Protein AF-0000000080329532 (afdb_homodimer)

InterPro domains:
  IPR000515 ABC transporter type 1, transmembrane domain MetI-like [PF00528] (45-208)
  IPR000515 ABC transporter type 1, transmembrane domain MetI-like [PS50928] (27-206)
  IPR000515 ABC transporter type 1, transmembrane domain MetI-like [cd06261] (45-182)
  IPR035906 MetI-like superfamily [G3DSA:1.10.3720.10] (23-214)
  IPR035906 MetI-like superfamily [SSF161098] (23-205)
  IPR051204 ABC transporter permease/solute-binding domain-containing protein [PTHR30177] (23-218)

Foldseek 3Di:
DDLVVLQCVLVVDPVQCDDCNHPVNQAVQLVVLLVVLLVVLCVQQQVLLLVCLLVVPCLVVLLVQLVVLLPDDLLVQLVVLCVVPNDDSVSLSVSLSSNLNSLLNNQSSVLQNVDDCVVLVVCVVVVDDSVCSSVPPRCLLSVLSSLVSSLVSSLVSLVSSLSNVVRVDGHLVVLQVVCVVVVSVSSNSNSVVSSVVVSVVSVVVSVVVSPVSNPPVSVVVD/DDLVVLQCVLVVDPVQCDDCNHPVNQAVQLVVLLVVLLVLLCVQQQVLLLVCLLVVPCLVVLLVQLVVLLPDDLLVQLVVLCVVPNDDSVSLSVSLSSNLNSLLNNQSSVLQNVDDCVVLVVCVVVVDDSVCSSVPPRCLLSVLSSLVSSLVSSLSSLVSSLSNVVRVDGHLVVLQVVCVVVVSVSSNSNSVVSSVVVSVVSVVVSVVVSVVSNPPVSVVVD

Radius of gyration: 23.04 Å; Cα contacts (8 Å, |Δi|>4): 680; chains: 2; bounding box: 46×67×58 Å

Organism: NCBI:txid40318

Secondary structure (DSSP, 8-state):
--HHHHHHHHHH-GGGGSSTTSHHHHHHHHHHHHHHHHHHH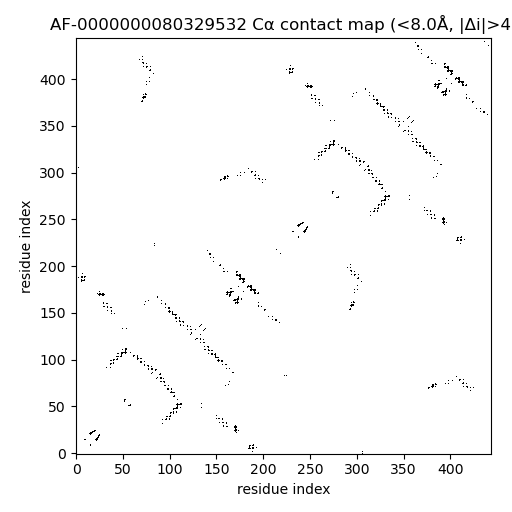HHHHHHHHHHHHHH--SHHHHHHHHHHHHHS-HHHHHHHHHHHH-SSHHHHHHHHHHHHHHHHHHHHHHHHHTS-HHHHHHHHHTT--HHHHIIIIIHHHHHHHHHHHHHHHHHHHHHHHGGGGGGT--STHHHHHHHHHHT-HHHHHHHHHHHHHHHHHHHHHHHHHHHHHS-HHHHHH-/--HHHHHHHHHH-GGGGSSTTSHHHHHHHHHHHHHHHHHHHHHHHHHHHHHHHHH--SHHHHHHHHHHHHHS-HHHHHHHHHHHH-SSHHHHHHHHHHHHHHHHHHHHHHHHHTS-HHHHHHHHHTT--HHHHIIIIIHHHHHHHHHHHHHHHHHHHHHHHGGGGGGT--STHHHHHHHHHHT-HHHHHHHHHHHHHHHHHHHHHHHHHHHHHS-HHHHHH-

Sequence (444 aa):
MNVFHFGSLFFGDHAHWHGYDGIPTRLTEHILYSLMALAIAAAIGLPVGLVTGHTGRGGNALALIATAARALPSFGLLVLMFVLLGLGLTPVMIPLVVLAVPPILVTTYEAVRSVDPSPVDAARGMGMTEPRILLQVEVPVALPLILGGLRSAAIQIVSTATIAAYVSFGGLGRYIVDGLYQHDYSKVVGGATLVALLALVTLAVFWALTRLAVSAGVRRSAMNVFHFGSLFFGDHAHWHGYDGIPTRLTEHILYSLMALAIAAAIGLPVGLVTGHTGRGGNALALIATAARALPSFGLLVLMFVLLGLGLTPVMIPLVVLAVPPILVTTYEAVRSVDPSPVDAARGMGMTEPRILLQVEVPVALPLILGGLRSAAIQIVSTATIAAYVSFGGLGRYIVDGLYQHDYSKVVGGATLVALLALVTLAVFWALTRLAVSAGVRRSA

Structure (mmCIF, N/CA/C/O backbone):
data_AF-0000000080329532-model_v1
#
loop_
_entity.id
_entity.type
_entity.pdbx_description
1 polymer 'ABC transporter permease'
#
loop_
_atom_site.group_PDB
_atom_site.id
_atom_site.type_symbol
_atom_site.label_atom_id
_atom_site.label_alt_id
_atom_site.label_comp_id
_atom_site.label_asym_id
_atom_site.label_entity_id
_atom_site.label_seq_id
_atom_site.pdbx_PDB_ins_code
_atom_site.Cartn_x
_atom_site.Cartn_y
_atom_site.Cartn_z
_atom_site.occupancy
_atom_site.B_iso_or_equiv
_atom_site.auth_seq_id
_atom_site.auth_comp_id
_atom_site.auth_asym_id
_atom_site.auth_atom_id
_atom_site.pdbx_PDB_model_num
ATOM 1 N N . MET A 1 1 ? 4.039 -8.055 -29.609 1 61.09 1 MET A N 1
ATOM 2 C CA . MET A 1 1 ? 2.615 -8.258 -29.359 1 61.09 1 MET A CA 1
ATOM 3 C C . MET A 1 1 ? 2.029 -7.102 -28.547 1 61.09 1 MET A C 1
ATOM 5 O O . MET A 1 1 ? 2.699 -6.551 -27.688 1 61.09 1 MET A O 1
ATOM 9 N N . ASN A 1 2 ? 0.912 -6.477 -29.047 1 84.12 2 ASN A N 1
ATOM 10 C CA . ASN A 1 2 ? 0.346 -5.188 -28.656 1 84.12 2 ASN A CA 1
ATOM 11 C C . ASN A 1 2 ? -0.702 -5.348 -27.562 1 84.12 2 ASN A C 1
ATOM 13 O O . ASN A 1 2 ? -1.586 -6.199 -27.656 1 84.12 2 ASN A O 1
ATOM 17 N N . VAL A 1 3 ? -0.527 -4.773 -26.469 1 86.44 3 VAL A N 1
ATOM 18 C CA . VAL A 1 3 ? -1.412 -4.789 -25.312 1 86.44 3 VAL A CA 1
ATOM 19 C C . VAL A 1 3 ? -2.832 -4.43 -25.734 1 86.44 3 VAL A C 1
ATOM 21 O O . VAL A 1 3 ? -3.803 -5.004 -25.25 1 86.44 3 VAL A O 1
ATOM 24 N N . PHE A 1 4 ? -3.02 -3.684 -26.719 1 89.12 4 PHE A N 1
ATOM 25 C CA . PHE A 1 4 ? -4.324 -3.256 -27.219 1 89.12 4 PHE A CA 1
ATOM 26 C C . PHE A 1 4 ? -5.02 -4.387 -27.969 1 89.12 4 PHE A C 1
ATOM 28 O O . PHE A 1 4 ? -6.238 -4.543 -27.875 1 89.12 4 PHE A O 1
ATOM 35 N N . HIS A 1 5 ? -4.227 -5.055 -28.641 1 90.81 5 HIS A N 1
ATOM 36 C CA . HIS A 1 5 ? -4.777 -6.203 -29.344 1 90.81 5 HIS A CA 1
ATOM 37 C C . HIS A 1 5 ? -5.297 -7.258 -28.375 1 90.81 5 HIS A C 1
ATOM 39 O O . HIS A 1 5 ? -6.406 -7.766 -28.547 1 90.81 5 HIS A O 1
ATOM 45 N N . PHE A 1 6 ? -4.527 -7.48 -27.359 1 91 6 PHE A N 1
ATOM 46 C CA . PHE A 1 6 ? -4.934 -8.461 -26.359 1 91 6 PHE A CA 1
ATOM 47 C C . PHE A 1 6 ? -6.203 -8.016 -25.656 1 91 6 PHE A C 1
ATOM 49 O O . PHE A 1 6 ? -7.102 -8.82 -25.406 1 91 6 PHE A O 1
ATOM 56 N N . GLY A 1 7 ? -6.305 -6.789 -25.312 1 92.88 7 GLY A N 1
ATOM 57 C CA . GLY A 1 7 ? -7.496 -6.25 -24.672 1 92.88 7 GLY A CA 1
ATOM 58 C C . GLY A 1 7 ? -8.734 -6.363 -25.531 1 92.88 7 GLY A C 1
ATOM 59 O O . GLY A 1 7 ? -9.805 -6.758 -25.047 1 92.88 7 GLY A O 1
ATOM 60 N N . SER A 1 8 ? -8.547 -6.09 -26.781 1 93 8 SER A N 1
ATOM 61 C CA . SER A 1 8 ? -9.672 -6.16 -27.703 1 93 8 SER A CA 1
ATOM 62 C C . SER A 1 8 ? -10.18 -7.59 -27.844 1 93 8 SER A C 1
ATOM 64 O O . SER A 1 8 ? -11.391 -7.82 -27.938 1 93 8 SER A O 1
ATOM 66 N N . LEU A 1 9 ? -9.289 -8.484 -27.875 1 93.56 9 LEU A N 1
ATOM 67 C CA . LEU A 1 9 ? -9.656 -9.891 -27.969 1 93.56 9 LEU A CA 1
ATOM 68 C C . LEU A 1 9 ? -10.438 -10.328 -26.719 1 93.56 9 LEU A C 1
ATOM 70 O O . LEU A 1 9 ? -11.438 -11.039 -26.828 1 93.56 9 LEU A O 1
ATOM 74 N N . PHE A 1 10 ? -10 -9.938 -25.609 1 96.06 10 PHE A N 1
ATOM 75 C CA . PHE A 1 10 ? -10.625 -10.312 -24.359 1 96.06 10 PHE A CA 1
ATOM 76 C C . PHE A 1 10 ? -12.031 -9.742 -24.25 1 96.06 10 PHE A C 1
ATOM 78 O O . PHE A 1 10 ? -12.984 -10.469 -23.984 1 96.06 10 PHE A O 1
ATOM 85 N N . PHE A 1 11 ? -12.172 -8.469 -24.5 1 96.25 11 PHE A N 1
ATOM 86 C CA . PHE A 1 11 ? -13.453 -7.789 -24.312 1 96.25 11 PHE A CA 1
ATOM 87 C C . PHE A 1 11 ? -14.391 -8.062 -25.484 1 96.25 11 PHE A C 1
ATOM 89 O O . PHE A 1 11 ? -15.602 -7.898 -25.359 1 96.25 11 PHE A O 1
ATOM 96 N N . GLY A 1 12 ? -13.812 -8.469 -26.547 1 95.31 12 GLY A N 1
ATOM 97 C CA . GLY A 1 12 ? -14.609 -8.789 -27.719 1 95.31 12 GLY A CA 1
ATOM 98 C C . GLY A 1 12 ? -15.203 -10.188 -27.672 1 95.31 12 GLY A C 1
ATOM 99 O O . GLY A 1 12 ? -16.109 -10.508 -28.438 1 95.31 12 GLY A O 1
ATOM 100 N N . ASP A 1 13 ? -14.672 -10.984 -26.906 1 93.88 13 ASP A N 1
ATOM 101 C CA . ASP A 1 13 ? -15.172 -12.344 -26.766 1 93.88 13 ASP A CA 1
ATOM 102 C C . ASP A 1 13 ? -16.453 -12.375 -25.938 1 93.88 13 ASP A C 1
ATOM 104 O O . ASP A 1 13 ? -16.438 -12.164 -24.734 1 93.88 13 ASP A O 1
ATOM 108 N N . HIS A 1 14 ? -17.531 -12.695 -26.547 1 92.12 14 HIS A N 1
ATOM 109 C CA . HIS A 1 14 ? -18.859 -12.711 -25.938 1 92.12 14 HIS A CA 1
ATOM 110 C C . HIS A 1 14 ? -18.906 -13.695 -24.766 1 92.12 14 HIS A C 1
ATOM 112 O O . HIS A 1 14 ? -19.672 -13.492 -23.812 1 92.12 14 HIS A O 1
ATOM 118 N N . ALA A 1 15 ? -18.078 -14.641 -24.797 1 91.25 15 ALA A N 1
ATOM 119 C CA . ALA A 1 15 ? -18.062 -15.664 -23.766 1 91.25 15 ALA A CA 1
ATOM 120 C C . ALA A 1 15 ? -17.641 -15.078 -22.422 1 91.25 15 ALA A C 1
ATOM 122 O O . ALA A 1 15 ? -18.016 -15.594 -21.359 1 91.25 15 ALA A O 1
ATOM 123 N N . HIS A 1 16 ? -16.922 -14.016 -22.422 1 94.38 16 HIS A N 1
ATOM 124 C CA . HIS A 1 16 ? -16.406 -13.414 -21.188 1 94.38 16 HIS A CA 1
ATOM 125 C C . HIS A 1 16 ? -17.469 -12.578 -20.5 1 94.38 16 HIS A C 1
ATOM 127 O O . HIS A 1 16 ? -17.281 -12.141 -19.359 1 94.38 16 HIS A O 1
ATOM 133 N N . TRP A 1 17 ? -18.547 -12.492 -21.125 1 95.81 17 TRP A N 1
ATOM 134 C CA . TRP A 1 17 ? -19.547 -11.586 -20.547 1 95.81 17 TRP A CA 1
ATOM 135 C C . TRP A 1 17 ? -20.672 -12.359 -19.875 1 95.81 17 TRP A C 1
ATOM 137 O O . TRP A 1 17 ? -21.594 -11.766 -19.312 1 95.81 17 TRP A O 1
ATOM 147 N N . HIS A 1 18 ? -20.547 -13.633 -19.891 1 93.31 18 HIS A N 1
ATOM 148 C CA . HIS A 1 18 ? -21.578 -14.469 -19.312 1 93.31 18 HIS A CA 1
ATOM 149 C C . HIS A 1 18 ? -20.984 -15.625 -18.531 1 93.31 18 HIS A C 1
ATOM 151 O O . HIS A 1 18 ? -19.797 -15.922 -18.656 1 93.31 18 HIS A O 1
ATOM 157 N N . GLY A 1 19 ? -21.859 -16.203 -17.656 1 91.62 19 GLY A N 1
ATOM 158 C CA . GLY A 1 19 ? -21.469 -17.438 -17 1 91.62 19 GLY A CA 1
ATOM 159 C C . GLY A 1 19 ? -20.797 -17.234 -15.664 1 91.62 19 GLY A C 1
ATOM 160 O O . GLY A 1 19 ? -20.688 -16.109 -15.188 1 91.62 19 GLY A O 1
ATOM 161 N N . TYR A 1 20 ? -20.328 -18.344 -15.109 1 91.44 20 TYR A N 1
ATOM 162 C CA . TYR A 1 20 ? -19.781 -18.359 -13.758 1 91.44 20 TYR A CA 1
ATOM 163 C C . TYR A 1 20 ? -18.391 -17.75 -13.727 1 91.44 20 TYR A C 1
ATOM 165 O O . TYR A 1 20 ? -17.938 -17.266 -12.688 1 91.44 20 TYR A O 1
ATOM 173 N N . ASP A 1 21 ? -17.797 -17.641 -14.859 1 92.5 21 ASP A N 1
ATOM 174 C CA . ASP A 1 21 ? -16.453 -17.062 -14.922 1 92.5 21 ASP A CA 1
ATOM 175 C C . ASP A 1 21 ? -16.453 -15.781 -15.75 1 92.5 21 ASP A C 1
ATOM 177 O O . ASP A 1 21 ? -15.391 -15.32 -16.188 1 92.5 21 ASP A O 1
ATOM 181 N N . GLY A 1 22 ? -17.656 -15.289 -15.969 1 96.94 22 GLY A N 1
ATOM 182 C CA . GLY A 1 22 ? -17.781 -14.086 -16.781 1 96.94 22 GLY A CA 1
ATOM 183 C C . GLY A 1 22 ? -17.391 -12.828 -16.031 1 96.94 22 GLY A C 1
ATOM 184 O O . GLY A 1 22 ? -17.297 -12.82 -14.805 1 96.94 22 GLY A O 1
ATOM 185 N N . ILE A 1 23 ? -17.219 -11.75 -16.828 1 98.12 23 ILE A N 1
ATOM 186 C CA . ILE A 1 23 ? -16.75 -10.469 -16.312 1 98.12 23 ILE A CA 1
ATOM 187 C C . ILE A 1 23 ? -17.719 -9.945 -15.258 1 98.12 23 ILE A C 1
ATOM 189 O O . ILE A 1 23 ? -17.312 -9.57 -14.156 1 98.12 23 ILE A O 1
ATOM 193 N N . PRO A 1 24 ? -19.062 -9.992 -15.5 1 97.88 24 PRO A N 1
ATOM 194 C CA . PRO A 1 24 ? -19.953 -9.492 -14.461 1 97.88 24 PRO A CA 1
ATOM 195 C C . PRO A 1 24 ? -19.859 -10.281 -13.156 1 97.88 24 PRO A C 1
ATOM 197 O O . PRO A 1 24 ? -19.906 -9.688 -12.07 1 97.88 24 PRO A O 1
ATOM 200 N N . THR A 1 25 ? -19.719 -11.531 -13.281 1 97.62 25 THR A N 1
ATOM 201 C CA . THR A 1 25 ? -19.625 -12.383 -12.094 1 97.62 25 THR A CA 1
ATOM 202 C C . THR A 1 25 ? -18.344 -12.094 -11.32 1 97.62 25 THR A C 1
ATOM 204 O O . THR A 1 25 ? -18.391 -11.852 -10.109 1 97.62 25 THR A O 1
ATOM 207 N N . ARG A 1 26 ? -17.188 -12.094 -11.992 1 97.94 26 ARG A N 1
ATOM 208 C CA . ARG A 1 26 ? -15.906 -11.852 -11.344 1 97.94 26 ARG A CA 1
ATOM 209 C C . ARG A 1 26 ? -15.836 -10.43 -10.789 1 97.94 26 ARG A C 1
ATOM 211 O O . ARG A 1 26 ? -15.25 -10.203 -9.727 1 97.94 26 ARG A O 1
ATOM 218 N N . LEU A 1 27 ? -16.422 -9.547 -11.531 1 98.19 27 LEU A N 1
ATOM 219 C CA . LEU A 1 27 ? -16.469 -8.164 -11.07 1 98.19 27 LEU A CA 1
ATOM 220 C C . LEU A 1 27 ? -17.281 -8.047 -9.789 1 98.19 27 LEU A C 1
ATOM 222 O O . LEU A 1 27 ? -16.844 -7.391 -8.836 1 98.19 27 LEU A O 1
ATOM 226 N N . THR A 1 28 ? -18.406 -8.68 -9.758 1 97.81 28 THR A N 1
ATOM 227 C CA . THR A 1 28 ? -19.266 -8.641 -8.586 1 97.81 28 THR A CA 1
ATOM 228 C C . THR A 1 28 ? -18.578 -9.273 -7.383 1 97.81 28 THR A C 1
ATOM 230 O O . THR A 1 28 ? -18.625 -8.727 -6.277 1 97.81 28 THR A O 1
ATOM 233 N N . GLU A 1 29 ? -17.938 -10.359 -7.59 1 97.12 29 GLU A N 1
ATOM 234 C CA . GLU A 1 29 ? -17.188 -11.008 -6.52 1 97.12 29 GLU A CA 1
ATOM 235 C C . GLU A 1 29 ? -16.109 -10.07 -5.957 1 97.12 29 GLU A C 1
ATOM 237 O O . GLU A 1 29 ? -16 -9.922 -4.738 1 97.12 29 GLU A O 1
ATOM 242 N N . HIS A 1 30 ? -15.352 -9.5 -6.871 1 98 30 HIS A N 1
ATOM 243 C CA . HIS A 1 30 ? -14.266 -8.609 -6.473 1 98 30 HIS A CA 1
ATOM 244 C C . HIS A 1 30 ? -14.789 -7.418 -5.676 1 98 30 HIS A C 1
ATOM 246 O O . HIS A 1 30 ? -14.219 -7.055 -4.645 1 98 30 HIS A O 1
ATOM 252 N N . ILE A 1 31 ? -15.859 -6.855 -6.09 1 98.19 31 ILE A N 1
ATOM 253 C CA . ILE A 1 31 ? -16.469 -5.707 -5.43 1 98.19 31 ILE A CA 1
ATOM 254 C C . ILE A 1 31 ? -16.969 -6.109 -4.043 1 98.19 31 ILE A C 1
ATOM 256 O O . ILE A 1 31 ? -16.734 -5.398 -3.062 1 98.19 31 ILE A O 1
ATOM 260 N N . LEU A 1 32 ? -17.578 -7.223 -3.951 1 97.19 32 LEU A N 1
ATOM 261 C CA . LEU A 1 32 ? -18.141 -7.668 -2.689 1 97.19 32 LEU A CA 1
ATOM 262 C C . LEU A 1 32 ? -17.062 -7.957 -1.664 1 97.19 32 LEU A C 1
ATOM 264 O O . LEU A 1 32 ? -17.172 -7.574 -0.498 1 97.19 32 LEU A O 1
ATOM 268 N N . TYR A 1 33 ? -15.969 -8.617 -2.078 1 96.44 33 TYR A N 1
ATOM 269 C CA . TYR A 1 33 ? -14.82 -8.852 -1.2 1 96.44 33 TYR A CA 1
ATOM 270 C C . TYR A 1 33 ? -14.242 -7.531 -0.699 1 96.44 33 TYR A C 1
ATOM 272 O O . TYR A 1 33 ? -13.93 -7.395 0.486 1 96.44 33 TYR A O 1
ATOM 280 N N . SER A 1 34 ? -14.133 -6.652 -1.626 1 98.06 34 SER A N 1
ATOM 281 C CA . SER A 1 34 ? -13.508 -5.371 -1.309 1 98.06 34 SER A CA 1
ATOM 282 C C . SER A 1 34 ? -14.367 -4.555 -0.354 1 98.06 34 SER A C 1
ATOM 284 O O . SER A 1 34 ? -13.859 -3.973 0.608 1 98.06 34 SER A O 1
ATOM 286 N N . LEU A 1 35 ? -15.664 -4.57 -0.601 1 98.5 35 LEU A N 1
ATOM 287 C CA . LEU A 1 35 ? -16.578 -3.826 0.258 1 98.5 35 LEU A CA 1
ATOM 288 C C . LEU A 1 35 ? -16.641 -4.445 1.65 1 98.5 35 LEU A C 1
ATOM 290 O O . LEU A 1 35 ? -16.719 -3.727 2.65 1 98.5 35 LEU A O 1
ATOM 294 N N . MET A 1 36 ? -16.641 -5.711 1.693 1 98.5 36 MET A N 1
ATOM 295 C CA . MET A 1 36 ? -16.672 -6.402 2.98 1 98.5 36 MET A CA 1
ATOM 296 C C . MET A 1 36 ? -15.414 -6.086 3.789 1 98.5 36 MET A C 1
ATOM 298 O O . MET A 1 36 ? -15.5 -5.77 4.977 1 98.5 36 MET A O 1
ATOM 302 N N . ALA A 1 37 ? -14.273 -6.227 3.139 1 98.69 37 ALA A N 1
ATOM 303 C CA . ALA A 1 37 ? -13.016 -5.914 3.807 1 98.69 37 ALA A CA 1
ATOM 304 C C . ALA A 1 37 ? -12.992 -4.465 4.285 1 98.69 37 ALA A C 1
ATOM 306 O O . ALA A 1 37 ? -12.547 -4.184 5.402 1 98.69 37 ALA A O 1
ATOM 307 N N . LEU A 1 38 ? -13.453 -3.576 3.447 1 98.81 38 LEU A N 1
ATOM 308 C CA . LEU A 1 38 ? -13.477 -2.164 3.807 1 98.81 38 LEU A CA 1
ATOM 309 C C . LEU A 1 38 ? -14.398 -1.92 4.996 1 98.81 38 LEU A C 1
ATOM 311 O O . LEU A 1 38 ? -14.062 -1.154 5.902 1 98.81 38 LEU A O 1
ATOM 315 N N . ALA A 1 39 ? -15.547 -2.551 4.957 1 98.81 39 ALA A N 1
ATOM 316 C CA . ALA A 1 39 ? -16.516 -2.393 6.039 1 98.81 39 ALA A CA 1
ATOM 317 C C . ALA A 1 39 ? -15.938 -2.875 7.367 1 98.81 39 ALA A C 1
ATOM 319 O O . ALA A 1 39 ? -16.078 -2.209 8.391 1 98.81 39 ALA A O 1
ATOM 320 N N . ILE A 1 40 ? -15.305 -3.969 7.367 1 98.81 40 ILE A N 1
ATOM 321 C CA . ILE A 1 40 ? -14.719 -4.52 8.586 1 98.81 40 ILE A CA 1
ATOM 322 C C . ILE A 1 40 ? -13.578 -3.617 9.055 1 98.81 40 ILE A C 1
ATOM 324 O O . ILE A 1 40 ? -13.484 -3.297 10.242 1 98.81 40 ILE A O 1
ATOM 328 N N . ALA A 1 41 ? -12.703 -3.244 8.102 1 98.75 41 ALA A N 1
ATOM 329 C CA . ALA A 1 41 ? -11.594 -2.357 8.445 1 98.75 41 ALA A CA 1
ATOM 330 C C . ALA A 1 41 ? -12.102 -1.035 9.016 1 98.75 41 ALA A C 1
ATOM 332 O O . ALA A 1 41 ? -11.539 -0.507 9.977 1 98.75 41 ALA A O 1
ATOM 333 N N . ALA A 1 42 ? -13.141 -0.521 8.43 1 98.81 42 ALA A N 1
ATOM 334 C CA . ALA A 1 42 ? -13.742 0.722 8.906 1 98.81 42 ALA A CA 1
ATOM 335 C C . ALA A 1 42 ? -14.344 0.542 10.297 1 98.81 42 ALA A C 1
ATOM 337 O O . ALA A 1 42 ? -14.234 1.425 11.148 1 98.81 42 ALA A O 1
ATOM 338 N N . ALA A 1 43 ? -15.016 -0.55 10.492 1 98.75 43 ALA A N 1
ATOM 339 C CA . ALA A 1 43 ? -15.648 -0.837 11.773 1 98.75 43 ALA A CA 1
ATOM 340 C C . ALA A 1 43 ? -14.609 -0.902 12.891 1 98.75 43 ALA A C 1
ATOM 342 O O . ALA A 1 43 ? -14.93 -0.659 14.062 1 98.75 43 ALA A O 1
ATOM 343 N N . ILE A 1 44 ? -13.398 -1.139 12.555 1 98.19 44 ILE A N 1
ATOM 344 C CA . ILE A 1 44 ? -12.312 -1.203 13.539 1 98.19 44 ILE A CA 1
ATOM 345 C C . ILE A 1 44 ? -11.602 0.143 13.602 1 98.19 44 ILE A C 1
ATOM 347 O O . ILE A 1 44 ? -11.484 0.741 14.672 1 98.19 44 ILE A O 1
ATOM 351 N N . GLY A 1 45 ? -11.164 0.601 12.461 1 98.06 45 GLY A N 1
ATOM 352 C CA . GLY A 1 45 ? -10.305 1.772 12.383 1 98.06 45 GLY A CA 1
ATOM 353 C C . GLY A 1 45 ? -11.008 3.055 12.789 1 98.06 45 GLY A C 1
ATOM 354 O O . GLY A 1 45 ? -10.398 3.92 13.43 1 98.06 45 GLY A O 1
ATOM 355 N N . LEU A 1 46 ? -12.273 3.186 12.445 1 98.38 46 LEU A N 1
ATOM 356 C CA . LEU A 1 46 ? -12.977 4.434 12.703 1 98.38 46 LEU A CA 1
ATOM 357 C C . LEU A 1 46 ? -13.227 4.621 14.195 1 98.38 46 LEU A C 1
ATOM 359 O O . LEU A 1 46 ? -12.859 5.648 14.766 1 98.38 46 LEU A O 1
ATOM 363 N N . PRO A 1 47 ? -13.828 3.662 14.883 1 97.88 47 PRO A N 1
ATOM 364 C CA . PRO A 1 47 ? -14.078 3.875 16.312 1 97.88 47 PRO A CA 1
ATOM 365 C C . PRO A 1 47 ? -12.797 4.098 17.109 1 97.88 47 PRO A C 1
ATOM 367 O O . PRO A 1 47 ? -12.742 4.996 17.953 1 97.88 47 PRO A O 1
ATOM 370 N N . VAL A 1 48 ? -11.797 3.332 16.844 1 97.38 48 VAL A N 1
ATOM 371 C CA . VAL A 1 48 ? -10.547 3.473 17.578 1 97.38 48 VAL A CA 1
ATOM 372 C C . VAL A 1 48 ? -9.906 4.82 17.266 1 97.38 48 VAL A C 1
ATOM 374 O O . VAL A 1 48 ? -9.453 5.527 18.172 1 97.38 48 VAL A O 1
ATOM 377 N N . GLY A 1 49 ? -9.875 5.164 15.945 1 97.38 49 GLY A N 1
ATOM 378 C CA . GLY A 1 49 ? -9.328 6.453 15.547 1 97.38 49 GLY A CA 1
ATOM 379 C C . GLY A 1 49 ? -10.094 7.625 16.125 1 97.38 49 GLY A C 1
ATOM 380 O O . GLY A 1 49 ? -9.5 8.609 16.578 1 97.38 49 GLY A O 1
ATOM 381 N N . LEU A 1 50 ? -11.383 7.555 16.141 1 97.62 50 LEU A N 1
ATOM 382 C CA . LEU A 1 50 ? -12.227 8.625 16.656 1 97.62 50 LEU A CA 1
ATOM 383 C C . LEU A 1 50 ? -12.039 8.805 18.156 1 97.62 50 LEU A C 1
ATOM 385 O O . LEU A 1 50 ? -11.852 9.922 18.641 1 97.62 50 LEU A O 1
ATOM 389 N N . VAL A 1 51 ? -12.055 7.695 18.891 1 96.69 51 VAL A N 1
ATOM 390 C CA . VAL A 1 51 ? -11.977 7.766 20.344 1 96.69 51 VAL A CA 1
ATOM 391 C C . VAL A 1 51 ? -10.586 8.234 20.766 1 96.69 51 VAL A C 1
ATOM 393 O O . VAL A 1 51 ? -10.461 9.109 21.641 1 96.69 51 VAL A O 1
ATOM 396 N N . THR A 1 52 ? -9.594 7.691 20.203 1 96.44 52 THR A N 1
ATOM 397 C CA . THR A 1 52 ? -8.242 8.086 20.562 1 96.44 52 THR A CA 1
ATOM 398 C C . THR A 1 52 ? -7.949 9.508 20.094 1 96.44 52 THR A C 1
ATOM 400 O O . THR A 1 52 ? -7.262 10.266 20.781 1 96.44 52 THR A O 1
ATOM 403 N N . GLY A 1 53 ? -8.477 9.836 18.969 1 96.44 53 GLY A N 1
ATOM 404 C CA . GLY A 1 53 ? -8.344 11.211 18.516 1 96.44 53 GLY A CA 1
ATOM 405 C C . GLY A 1 53 ? -9.039 12.203 19.438 1 96.44 53 GLY A C 1
ATOM 406 O O . GLY A 1 53 ? -8.484 13.258 19.75 1 96.44 53 GLY A O 1
ATOM 407 N N . HIS A 1 54 ? -10.195 11.883 19.859 1 96.81 54 HIS A N 1
ATOM 408 C CA . HIS A 1 54 ? -11 12.75 20.703 1 96.81 54 HIS A CA 1
ATOM 409 C C . HIS A 1 54 ? -10.352 12.922 22.078 1 96.81 54 HIS A C 1
ATOM 411 O O . HIS A 1 54 ? -10.367 14.016 22.641 1 96.81 54 HIS A O 1
ATOM 417 N N . THR A 1 55 ? -9.836 11.859 22.625 1 95.62 55 THR A N 1
ATOM 418 C CA . THR A 1 55 ? -9.297 11.891 23.984 1 95.62 55 THR A CA 1
ATOM 419 C C . THR A 1 55 ? -7.84 12.352 23.969 1 95.62 55 THR A C 1
ATOM 421 O O . THR A 1 55 ? -7.305 12.773 25 1 95.62 55 THR A O 1
ATOM 424 N N . GLY A 1 56 ? -7.219 12.148 22.875 1 93.75 56 GLY A N 1
ATOM 425 C CA . GLY A 1 56 ? -5.805 12.492 22.781 1 93.75 56 GLY A CA 1
ATOM 426 C C . GLY A 1 56 ? -4.898 11.453 23.406 1 93.75 56 GLY A C 1
ATOM 427 O O . GLY A 1 56 ? -3.699 11.68 23.562 1 93.75 56 GLY A O 1
ATOM 428 N N . ARG A 1 57 ? -5.473 10.305 23.672 1 92.44 57 ARG A N 1
ATOM 429 C CA . ARG A 1 57 ? -4.711 9.266 24.359 1 92.44 57 ARG A CA 1
ATOM 430 C C . ARG A 1 57 ? -4.34 8.141 23.391 1 92.44 57 ARG A C 1
ATOM 432 O O . ARG A 1 57 ? -5.141 7.762 22.531 1 92.44 57 ARG A O 1
ATOM 439 N N . GLY A 1 58 ? -3.047 7.664 23.5 1 90.06 58 GLY A N 1
ATOM 440 C CA . GLY A 1 58 ? -2.623 6.453 22.812 1 90.06 58 GLY A CA 1
ATOM 441 C C . GLY A 1 58 ? -2.084 6.707 21.422 1 90.06 58 GLY A C 1
ATOM 442 O O . GLY A 1 58 ? -1.984 5.781 20.609 1 90.06 58 GLY A O 1
ATOM 443 N N . GLY A 1 59 ? -1.855 7.953 21.094 1 85.31 59 GLY A N 1
ATOM 444 C CA . GLY A 1 59 ? -1.406 8.305 19.75 1 85.31 59 GLY A CA 1
ATOM 445 C C . GLY A 1 59 ? -0.157 7.559 19.328 1 85.31 59 GLY A C 1
ATOM 446 O O . GLY A 1 59 ? -0.115 6.984 18.234 1 85.31 59 GLY A O 1
ATOM 447 N N . ASN A 1 60 ? 0.73 7.43 20.172 1 82.94 60 ASN A N 1
ATOM 448 C CA . ASN A 1 60 ? 1.996 6.77 19.875 1 82.94 60 ASN A CA 1
ATOM 449 C C . ASN A 1 60 ? 1.818 5.266 19.703 1 82.94 60 ASN A C 1
ATOM 451 O O . ASN A 1 60 ? 2.379 4.676 18.766 1 82.94 60 ASN A O 1
ATOM 455 N N . ALA A 1 61 ? 1.101 4.711 20.562 1 88.19 61 ALA A N 1
ATOM 456 C CA . ALA A 1 61 ? 0.844 3.275 20.469 1 88.19 61 ALA A CA 1
ATOM 457 C C . ALA A 1 61 ? 0.104 2.934 19.172 1 88.19 61 ALA A C 1
ATOM 459 O O . ALA A 1 61 ? 0.418 1.94 18.516 1 88.19 61 ALA A O 1
ATOM 460 N N . LEU A 1 62 ? -0.792 3.775 18.812 1 88.94 62 LEU A N 1
ATOM 461 C CA . LEU A 1 62 ? -1.57 3.549 17.594 1 88.94 62 LEU A CA 1
ATOM 462 C C . LEU A 1 62 ? -0.688 3.654 16.359 1 88.94 62 LEU A C 1
ATOM 464 O O . LEU A 1 62 ? -0.808 2.846 15.438 1 88.94 62 LEU A O 1
ATOM 468 N N . ALA A 1 63 ? 0.129 4.605 16.422 1 83.56 63 ALA A N 1
ATOM 469 C CA . ALA A 1 63 ? 1.039 4.793 15.289 1 83.56 63 ALA A CA 1
ATOM 470 C C . ALA A 1 63 ? 1.964 3.59 15.125 1 83.56 63 ALA A C 1
ATOM 472 O O . ALA A 1 63 ? 2.191 3.123 14.008 1 83.56 63 ALA A O 1
ATOM 473 N N . LEU A 1 64 ? 2.432 3.125 16.234 1 83.12 64 LEU A N 1
ATOM 474 C CA . LEU A 1 64 ? 3.34 1.983 16.219 1 83.12 64 LEU A CA 1
ATOM 475 C C . LEU A 1 64 ? 2.631 0.734 15.703 1 83.12 64 LEU A C 1
ATOM 477 O O . LEU A 1 64 ? 3.166 0.018 14.852 1 83.12 64 LEU A O 1
ATOM 481 N N . ILE A 1 65 ? 1.509 0.523 16.156 1 88.75 65 ILE A N 1
ATOM 482 C CA . ILE A 1 65 ? 0.747 -0.659 15.766 1 88.75 65 ILE A CA 1
ATOM 483 C C . ILE A 1 65 ? 0.358 -0.565 14.297 1 88.75 65 ILE A C 1
ATOM 485 O O . ILE A 1 65 ? 0.464 -1.546 13.555 1 88.75 65 ILE A O 1
ATOM 489 N N . ALA A 1 66 ? -0.076 0.601 13.945 1 90.12 66 ALA A N 1
ATOM 490 C CA . ALA A 1 66 ? -0.459 0.812 12.547 1 90.12 66 ALA A CA 1
ATOM 491 C C . ALA A 1 66 ? 0.73 0.606 11.617 1 90.12 66 ALA A C 1
ATOM 493 O O . ALA A 1 66 ? 0.599 -0.018 10.562 1 90.12 66 ALA A O 1
ATOM 494 N N . THR A 1 67 ? 1.839 1.063 12.047 1 84.88 67 THR A N 1
ATOM 495 C CA . THR A 1 67 ? 3.051 0.926 11.25 1 84.88 67 THR A CA 1
ATOM 496 C C . THR A 1 67 ? 3.477 -0.537 11.156 1 84.88 67 THR A C 1
ATOM 498 O O . THR A 1 67 ? 3.869 -1.01 10.086 1 84.88 67 THR A O 1
ATOM 501 N N . ALA A 1 68 ? 3.398 -1.195 12.203 1 86.06 68 ALA A N 1
ATOM 502 C CA . ALA A 1 68 ? 3.742 -2.615 12.227 1 86.06 68 ALA A CA 1
ATOM 503 C C . ALA A 1 68 ? 2.799 -3.422 11.336 1 86.06 68 ALA A C 1
ATOM 505 O O . ALA A 1 68 ? 3.232 -4.328 10.617 1 86.06 68 ALA A O 1
ATOM 506 N N . ALA A 1 69 ? 1.577 -3.117 11.406 1 88.56 69 ALA A N 1
ATOM 507 C CA . ALA A 1 69 ? 0.588 -3.822 10.594 1 88.56 69 ALA A CA 1
ATOM 508 C C . ALA A 1 69 ? 0.836 -3.592 9.109 1 88.56 69 ALA A C 1
ATOM 510 O O . ALA A 1 69 ? 0.715 -4.52 8.297 1 88.56 69 ALA A O 1
ATOM 511 N N . ARG A 1 70 ? 1.212 -2.43 8.797 1 81.62 70 ARG A N 1
ATOM 512 C CA . ARG A 1 70 ? 1.458 -2.074 7.406 1 81.62 70 ARG A CA 1
ATOM 513 C C . ARG A 1 70 ? 2.709 -2.766 6.875 1 81.62 70 ARG A C 1
ATOM 515 O O . ARG A 1 70 ? 2.873 -2.922 5.664 1 81.62 70 ARG A O 1
ATOM 522 N N . ALA A 1 71 ? 3.51 -3.076 7.785 1 84.38 71 ALA A N 1
ATOM 523 C CA . ALA A 1 71 ? 4.781 -3.668 7.375 1 84.38 71 ALA A CA 1
ATOM 524 C C . ALA A 1 71 ? 4.609 -5.141 7.012 1 84.38 71 ALA A C 1
ATOM 526 O O . ALA A 1 71 ? 5.48 -5.734 6.371 1 84.38 71 ALA A O 1
ATOM 527 N N . LEU A 1 72 ? 3.539 -5.711 7.426 1 87.56 72 LEU A N 1
ATOM 528 C CA . LEU A 1 72 ? 3.32 -7.121 7.125 1 87.56 72 LEU A CA 1
ATOM 529 C C . LEU A 1 72 ? 3.074 -7.324 5.633 1 87.56 72 LEU A C 1
ATOM 531 O O . LEU A 1 72 ? 2.184 -6.695 5.055 1 87.56 72 LEU A O 1
ATOM 535 N N . PRO A 1 73 ? 3.84 -8.148 5.023 1 89.75 73 PRO A N 1
ATOM 536 C CA . PRO A 1 73 ? 3.627 -8.406 3.596 1 89.75 73 PRO A CA 1
ATOM 537 C C . PRO A 1 73 ? 2.295 -9.094 3.316 1 89.75 73 PRO A C 1
ATOM 539 O O . PRO A 1 73 ? 2.053 -10.203 3.805 1 89.75 73 PRO A O 1
ATOM 542 N N . SER A 1 74 ? 1.513 -8.508 2.521 1 91.12 74 SER A N 1
ATOM 543 C CA . SER A 1 74 ? 0.137 -8.953 2.322 1 91.12 74 SER A CA 1
ATOM 544 C C . SER A 1 74 ? 0.086 -10.281 1.58 1 91.12 74 SER A C 1
ATOM 546 O O . SER A 1 74 ? -0.699 -11.164 1.931 1 91.12 74 SER A O 1
ATOM 548 N N . PHE A 1 75 ? 0.957 -10.469 0.62 1 92.5 75 PHE A N 1
ATOM 549 C CA . PHE A 1 75 ? 0.989 -11.734 -0.107 1 92.5 75 PHE A CA 1
ATOM 550 C C . PHE A 1 75 ? 1.357 -12.883 0.823 1 92.5 75 PHE A C 1
ATOM 552 O O . PHE A 1 75 ? 0.681 -13.914 0.842 1 92.5 75 PHE A O 1
ATOM 559 N N . GLY A 1 76 ? 2.436 -12.641 1.612 1 92.19 76 GLY A N 1
ATOM 560 C CA . GLY A 1 76 ? 2.842 -13.656 2.57 1 92.19 76 GLY A CA 1
ATOM 561 C C . GLY A 1 76 ? 1.766 -13.977 3.59 1 92.19 76 GLY A C 1
ATOM 562 O O . GLY A 1 76 ? 1.532 -15.148 3.904 1 92.19 76 GLY A O 1
ATOM 563 N N . LEU A 1 77 ? 1.168 -13.016 4.012 1 93.62 77 LEU A N 1
ATOM 564 C CA . LEU A 1 77 ? 0.114 -13.203 5.004 1 93.62 77 LEU A CA 1
ATOM 565 C C . LEU A 1 77 ? -1.069 -13.953 4.406 1 93.62 77 LEU A C 1
ATOM 567 O O . LEU A 1 77 ? -1.647 -14.828 5.055 1 93.62 77 LEU A O 1
ATOM 571 N N . LEU A 1 78 ? -1.436 -13.617 3.238 1 94.62 78 LEU A N 1
ATOM 572 C CA . LEU A 1 78 ? -2.553 -14.273 2.568 1 94.62 78 LEU A CA 1
ATOM 573 C C . LEU A 1 78 ? -2.281 -15.766 2.398 1 94.62 78 LEU A C 1
ATOM 575 O O . LEU A 1 78 ? -3.125 -16.594 2.744 1 94.62 78 LEU A O 1
ATOM 579 N N . VAL A 1 79 ? -1.128 -16.062 1.941 1 93.94 79 VAL A N 1
ATOM 580 C CA . VAL A 1 79 ? -0.794 -17.469 1.702 1 93.94 79 VAL A CA 1
ATOM 581 C C . VAL A 1 79 ? -0.688 -18.203 3.033 1 93.94 79 VAL A C 1
ATOM 583 O O . VAL A 1 79 ? -1.133 -19.359 3.15 1 93.94 79 VAL A O 1
ATOM 586 N N . LEU A 1 80 ? -0.095 -17.516 4.004 1 92.75 80 LEU A N 1
ATOM 587 C CA . LEU A 1 80 ? -0.006 -18.109 5.328 1 92.75 80 LEU A CA 1
ATOM 588 C C . LEU A 1 80 ? -1.393 -18.438 5.875 1 92.75 80 LEU A C 1
ATOM 590 O O . LEU A 1 80 ? -1.618 -19.531 6.406 1 92.75 80 LEU A O 1
ATOM 594 N N . MET A 1 81 ? -2.303 -17.547 5.77 1 94.25 81 MET A N 1
ATOM 595 C CA . MET A 1 81 ? -3.662 -17.766 6.254 1 94.25 81 MET A CA 1
ATOM 596 C C . MET A 1 81 ? -4.336 -18.906 5.492 1 94.25 81 MET A C 1
ATOM 598 O O . MET A 1 81 ? -5.094 -19.688 6.078 1 94.25 81 MET A O 1
ATOM 602 N N . PHE A 1 82 ? -4.059 -18.969 4.195 1 93.06 82 PHE A N 1
ATOM 603 C CA . PHE A 1 82 ? -4.594 -20.062 3.395 1 93.06 82 PHE A CA 1
ATOM 604 C C . PHE A 1 82 ? -4.074 -21.406 3.895 1 93.06 82 PHE A C 1
ATOM 606 O O . PHE A 1 82 ? -4.84 -22.375 4.016 1 93.06 82 PHE A O 1
ATOM 613 N N . VAL A 1 83 ? -2.846 -21.391 4.176 1 90.19 83 VAL A N 1
ATOM 614 C CA . VAL A 1 83 ? -2.225 -22.625 4.645 1 90.19 83 VAL A CA 1
ATOM 615 C C . VAL A 1 83 ? -2.799 -23.016 6.004 1 90.19 83 VAL A C 1
ATOM 617 O O . VAL A 1 83 ? -3.031 -24.203 6.277 1 90.19 83 VAL A O 1
ATOM 620 N N . LEU A 1 84 ? -3.084 -22.109 6.863 1 90.56 84 LEU A N 1
ATOM 621 C CA . LEU A 1 84 ? -3.52 -22.359 8.234 1 90.56 84 LEU A CA 1
ATOM 622 C C . LEU A 1 84 ? -5.012 -22.656 8.281 1 90.56 84 LEU A C 1
ATOM 624 O O . LEU A 1 84 ? -5.453 -23.5 9.07 1 90.56 84 LEU A O 1
ATOM 628 N N . LEU A 1 85 ? -5.789 -22 7.383 1 93.5 85 LEU A N 1
ATOM 629 C CA . LEU A 1 85 ? -7.238 -22.031 7.566 1 93.5 85 LEU A CA 1
ATOM 630 C C . LEU A 1 85 ? -7.918 -22.703 6.375 1 93.5 85 LEU A C 1
ATOM 632 O O . LEU A 1 85 ? -9.094 -23.047 6.445 1 93.5 85 LEU A O 1
ATOM 636 N N . GLY A 1 86 ? -7.18 -22.906 5.297 1 90.19 86 GLY A N 1
ATOM 637 C CA . GLY A 1 86 ? -7.75 -23.516 4.109 1 90.19 86 GLY A CA 1
ATOM 638 C C . GLY A 1 86 ? -8.5 -22.531 3.234 1 90.19 86 GLY A C 1
ATOM 639 O O . GLY A 1 86 ? -8.359 -21.312 3.396 1 90.19 86 GLY A O 1
ATOM 640 N N . LEU A 1 87 ? -9.133 -23.078 2.301 1 90.25 87 LEU A N 1
ATOM 641 C CA . LEU A 1 87 ? -9.898 -22.266 1.364 1 90.25 87 LEU A CA 1
ATOM 642 C C . LEU A 1 87 ? -11.109 -21.641 2.051 1 90.25 87 LEU A C 1
ATOM 644 O O . LEU A 1 87 ? -11.789 -22.312 2.846 1 90.25 87 LEU A O 1
ATOM 648 N N . GLY A 1 88 ? -11.297 -20.406 1.855 1 91.88 88 GLY A N 1
ATOM 649 C CA . GLY A 1 88 ? -12.445 -19.719 2.445 1 91.88 88 GLY A CA 1
ATOM 650 C C . GLY A 1 88 ? -12.297 -18.219 2.459 1 91.88 88 GLY A C 1
ATOM 651 O O . GLY A 1 88 ? -11.281 -17.672 2.004 1 91.88 88 GLY A O 1
ATOM 652 N N . LEU A 1 89 ? -13.328 -17.625 2.965 1 93.62 89 LEU A N 1
ATOM 653 C CA . LEU A 1 89 ? -13.406 -16.172 3 1 93.62 89 LEU A CA 1
ATOM 654 C C . LEU A 1 89 ? -12.492 -15.602 4.086 1 93.62 89 LEU A C 1
ATOM 656 O O . LEU A 1 89 ? -11.867 -14.555 3.896 1 93.62 89 LEU A O 1
ATOM 660 N N . THR A 1 90 ? -12.344 -16.312 5.133 1 95.69 90 THR A N 1
ATOM 661 C CA . THR A 1 90 ? -11.641 -15.812 6.305 1 95.69 90 THR A CA 1
ATOM 662 C C . THR A 1 90 ? -10.156 -15.602 5.992 1 95.69 90 THR A C 1
ATOM 664 O O . THR A 1 90 ? -9.602 -14.539 6.285 1 95.69 90 THR A O 1
ATOM 667 N N . PRO A 1 91 ? -9.453 -16.562 5.316 1 94.31 91 PRO A N 1
ATOM 668 C CA . PRO A 1 91 ? -8.039 -16.344 5.008 1 94.31 91 PRO A CA 1
ATOM 669 C C . PRO A 1 91 ? -7.801 -15.148 4.094 1 94.31 91 PRO A C 1
ATOM 671 O O . PRO A 1 91 ? -6.73 -14.539 4.141 1 94.31 91 PRO A O 1
ATOM 674 N N . VAL A 1 92 ? -8.734 -14.805 3.277 1 95.25 92 VAL A N 1
ATOM 675 C CA . VAL A 1 92 ? -8.625 -13.688 2.348 1 95.25 92 VAL A CA 1
ATOM 676 C C . VAL A 1 92 ? -8.938 -12.383 3.074 1 95.25 92 VAL A C 1
ATOM 678 O O . VAL A 1 92 ? -8.258 -11.375 2.867 1 95.25 92 VAL A O 1
ATOM 681 N N . MET A 1 93 ? -9.891 -12.422 4.004 1 97.56 93 MET A N 1
ATOM 682 C CA . MET A 1 93 ? -10.344 -11.219 4.691 1 97.56 93 MET A CA 1
ATOM 683 C C . MET A 1 93 ? -9.289 -10.734 5.688 1 97.56 93 MET A C 1
ATOM 685 O O . MET A 1 93 ? -9.094 -9.523 5.855 1 97.56 93 MET A O 1
ATOM 689 N N . ILE A 1 94 ? -8.586 -11.57 6.262 1 96.81 94 ILE A N 1
ATOM 690 C CA . ILE A 1 94 ? -7.664 -11.211 7.332 1 96.81 94 ILE A CA 1
ATOM 691 C C . ILE A 1 94 ? -6.582 -10.281 6.785 1 96.81 94 ILE A C 1
ATOM 693 O O . ILE A 1 94 ? -6.43 -9.148 7.258 1 96.81 94 ILE A O 1
ATOM 697 N N . PRO A 1 95 ? -5.824 -10.703 5.75 1 95.56 95 PRO A N 1
ATOM 698 C CA . PRO A 1 95 ? -4.789 -9.789 5.266 1 95.56 95 PRO A CA 1
ATOM 699 C C . PRO A 1 95 ? -5.363 -8.5 4.695 1 95.56 95 PRO A C 1
ATOM 701 O O . PRO A 1 95 ? -4.754 -7.434 4.832 1 95.56 95 PRO A O 1
ATOM 704 N N . LEU A 1 96 ? -6.535 -8.547 4.016 1 96.81 96 LEU A N 1
ATOM 705 C CA . LEU A 1 96 ? -7.148 -7.344 3.461 1 96.81 96 LEU A CA 1
ATOM 706 C C . LEU A 1 96 ? -7.512 -6.359 4.566 1 96.81 96 LEU A C 1
ATOM 708 O O . LEU A 1 96 ? -7.266 -5.156 4.438 1 96.81 96 LEU A O 1
ATOM 712 N N . VAL A 1 97 ? -8.047 -6.871 5.648 1 97.81 97 VAL A N 1
ATOM 713 C CA . VAL A 1 97 ? -8.469 -6.023 6.758 1 97.81 97 VAL A CA 1
ATOM 714 C C . VAL A 1 97 ? -7.238 -5.484 7.488 1 97.81 97 VAL A C 1
ATOM 716 O O . VAL A 1 97 ? -7.18 -4.297 7.82 1 97.81 97 VAL A O 1
ATOM 719 N N . VAL A 1 98 ? -6.27 -6.332 7.742 1 96 98 VAL A N 1
ATOM 720 C CA . VAL A 1 98 ? -5.059 -5.949 8.461 1 96 98 VAL A CA 1
ATOM 721 C C . VAL A 1 98 ? -4.367 -4.801 7.73 1 96 98 VAL A C 1
ATOM 723 O O . VAL A 1 98 ? -3.889 -3.855 8.359 1 96 98 VAL A O 1
ATOM 726 N N . LEU A 1 99 ? -4.352 -4.867 6.461 1 92.81 99 LEU A N 1
ATOM 727 C CA . LEU A 1 99 ? -3.674 -3.852 5.66 1 92.81 99 LEU A CA 1
ATOM 728 C C . LEU A 1 99 ? -4.484 -2.561 5.625 1 92.81 99 LEU A C 1
ATOM 730 O O . LEU A 1 99 ? -3.918 -1.471 5.504 1 92.81 99 LEU A O 1
ATOM 734 N N . ALA A 1 100 ? -5.77 -2.691 5.715 1 96.88 100 ALA A N 1
ATOM 735 C CA . ALA A 1 100 ? -6.656 -1.557 5.461 1 96.88 100 ALA A CA 1
ATOM 736 C C . ALA A 1 100 ? -6.926 -0.775 6.746 1 96.88 100 ALA A C 1
ATOM 738 O O . ALA A 1 100 ? -7.27 0.408 6.699 1 96.88 100 ALA A O 1
ATOM 739 N N . VAL A 1 101 ? -6.75 -1.323 7.902 1 97.44 101 VAL A N 1
ATOM 740 C CA . VAL A 1 101 ? -7.105 -0.695 9.172 1 97.44 101 VAL A CA 1
ATOM 741 C C . VAL A 1 101 ? -6.184 0.495 9.43 1 97.44 101 VAL A C 1
ATOM 743 O O . VAL A 1 101 ? -6.648 1.582 9.781 1 97.44 101 VAL A O 1
ATOM 746 N N . PRO A 1 102 ? -4.922 0.396 9.172 1 95.38 102 PRO A N 1
ATOM 747 C CA . PRO A 1 102 ? -4 1.454 9.594 1 95.38 102 PRO A CA 1
ATOM 748 C C . PRO A 1 102 ? -4.301 2.795 8.93 1 95.38 102 PRO A C 1
ATOM 750 O O . PRO A 1 102 ? -4.434 3.812 9.617 1 95.38 102 PRO A O 1
ATOM 753 N N . PRO A 1 103 ? -4.477 2.84 7.57 1 94.19 103 PRO A N 1
ATOM 754 C CA . PRO A 1 103 ? -4.75 4.16 7.008 1 94.19 103 PRO A CA 1
ATOM 755 C C . PRO A 1 103 ? -6.055 4.766 7.527 1 94.19 103 PRO A C 1
ATOM 757 O O . PRO A 1 103 ? -6.145 5.984 7.707 1 94.19 103 PRO A O 1
ATOM 760 N N . ILE A 1 104 ? -7.02 3.963 7.828 1 97.56 104 ILE A N 1
ATOM 761 C CA . ILE A 1 104 ? -8.273 4.465 8.383 1 97.56 104 ILE A CA 1
ATOM 762 C C . ILE A 1 104 ? -8.031 4.98 9.805 1 97.56 104 ILE A C 1
ATOM 764 O O . ILE A 1 104 ? -8.438 6.098 10.141 1 97.56 104 ILE A O 1
ATOM 768 N N . LEU A 1 105 ? -7.359 4.211 10.547 1 96.94 105 LEU A N 1
ATOM 769 C CA . LEU A 1 105 ? -7.098 4.5 11.953 1 96.94 105 LEU A CA 1
ATOM 770 C C . LEU A 1 105 ? -6.246 5.754 12.102 1 96.94 105 LEU A C 1
ATOM 772 O O . LEU A 1 105 ? -6.617 6.684 12.82 1 96.94 105 LEU A O 1
ATOM 776 N N . VAL A 1 106 ? -5.16 5.809 11.414 1 93.75 106 VAL A N 1
ATOM 777 C CA . VAL A 1 106 ? -4.176 6.879 11.562 1 93.75 106 VAL A CA 1
ATOM 778 C C . VAL A 1 106 ? -4.754 8.188 11.031 1 93.75 106 VAL A C 1
ATOM 780 O O . VAL A 1 106 ? -4.629 9.234 11.672 1 93.75 106 VAL A O 1
ATOM 783 N N . THR A 1 107 ? -5.398 8.148 9.898 1 94.88 107 THR A N 1
ATOM 784 C CA . THR A 1 107 ? -5.961 9.367 9.32 1 94.88 107 THR A CA 1
ATOM 785 C C . THR A 1 107 ? -7.113 9.883 10.18 1 94.88 107 THR A C 1
ATOM 787 O O . THR A 1 107 ? -7.246 11.094 10.375 1 94.88 107 THR A O 1
ATOM 790 N N . THR A 1 108 ? -7.883 8.961 10.641 1 97.38 108 THR A N 1
ATOM 791 C CA . THR A 1 108 ? -8.984 9.367 11.508 1 97.38 108 THR A CA 1
ATOM 792 C C . THR A 1 108 ? -8.453 10 12.789 1 97.38 108 THR A C 1
ATOM 794 O O . THR A 1 108 ? -8.914 11.07 13.203 1 97.38 108 THR A O 1
ATOM 797 N N . TYR A 1 109 ? -7.508 9.422 13.438 1 96.81 109 TYR A N 1
ATOM 798 C CA . TYR A 1 109 ? -6.871 9.969 14.625 1 96.81 109 TYR A CA 1
ATOM 799 C C . TYR A 1 109 ? -6.324 11.367 14.359 1 96.81 109 TYR A C 1
ATOM 801 O O . TYR A 1 109 ? -6.605 12.305 15.109 1 96.81 109 TYR A O 1
ATOM 809 N N . GLU A 1 110 ? -5.59 11.492 13.297 1 93.12 110 GLU A N 1
ATOM 810 C CA . GLU A 1 110 ? -4.969 12.773 12.953 1 93.12 110 GLU A CA 1
ATOM 811 C C . GLU A 1 110 ? -6.02 13.828 12.617 1 93.12 110 GLU A C 1
ATOM 813 O O . GLU A 1 110 ? -5.859 15 12.953 1 93.12 110 GLU A O 1
ATOM 818 N N . ALA A 1 111 ? -7.043 13.375 11.883 1 96.06 111 ALA A N 1
ATOM 819 C CA . ALA A 1 111 ? -8.117 14.289 11.5 1 96.06 111 ALA A CA 1
ATOM 820 C C . ALA A 1 111 ? -8.789 14.898 12.727 1 96.06 111 ALA A C 1
ATOM 822 O O . ALA A 1 111 ? -8.992 16.109 12.789 1 96.06 111 ALA A O 1
ATOM 823 N N . VAL A 1 112 ? -9.039 14.148 13.688 1 97.06 112 VAL A N 1
ATOM 824 C CA . VAL A 1 112 ? -9.727 14.617 14.891 1 97.06 112 VAL A CA 1
ATOM 825 C C . VAL A 1 112 ? -8.773 15.477 15.727 1 97.06 112 VAL A C 1
ATOM 827 O O . VAL A 1 112 ? -9.172 16.516 16.25 1 97.06 112 VAL A O 1
ATOM 830 N N . ARG A 1 113 ? -7.555 15.07 15.82 1 95.06 113 ARG A N 1
ATOM 831 C CA . ARG A 1 113 ? -6.562 15.789 16.609 1 95.06 113 ARG A CA 1
ATOM 832 C C . ARG A 1 113 ? -6.277 17.172 16.016 1 95.06 113 ARG A C 1
ATOM 834 O O . ARG A 1 113 ? -5.867 18.078 16.734 1 95.06 113 ARG A O 1
ATOM 841 N N . SER A 1 114 ? -6.531 17.219 14.789 1 93.31 114 SER A N 1
ATOM 842 C CA . SER A 1 114 ? -6.156 18.469 14.109 1 93.31 114 SER A CA 1
ATOM 843 C C . SER A 1 114 ? -7.293 19.484 14.141 1 93.31 114 SER A C 1
ATOM 845 O O . SER A 1 114 ? -7.125 20.625 13.719 1 93.31 114 SER A O 1
ATOM 847 N N . VAL A 1 115 ? -8.414 19.141 14.656 1 95.75 115 VAL A N 1
ATOM 848 C CA . VAL A 1 115 ? -9.562 20.031 14.711 1 95.75 115 VAL A CA 1
ATOM 849 C C . VAL A 1 115 ? -9.273 21.203 15.648 1 95.75 115 VAL A C 1
ATOM 851 O O . VAL A 1 115 ? -8.711 21.016 16.734 1 95.75 115 VAL A O 1
ATOM 854 N N . ASP A 1 116 ? -9.648 22.438 15.25 1 95.38 116 ASP A N 1
ATOM 855 C CA . ASP A 1 116 ? -9.531 23.625 16.078 1 95.38 116 ASP A CA 1
ATOM 856 C C . ASP A 1 116 ? -10.242 23.422 17.422 1 95.38 116 ASP A C 1
ATOM 858 O O . ASP A 1 116 ? -11.414 23.047 17.453 1 95.38 116 ASP A O 1
ATOM 862 N N . PRO A 1 117 ? -9.531 23.75 18.422 1 95.75 117 PRO A N 1
ATOM 863 C CA . PRO A 1 117 ? -10.133 23.5 19.734 1 95.75 117 PRO A CA 1
ATOM 864 C C . PRO A 1 117 ? -11.227 24.5 20.078 1 95.75 117 PRO A C 1
ATOM 866 O O . PRO A 1 117 ? -12.047 24.25 20.969 1 95.75 117 PRO A O 1
ATOM 869 N N . SER A 1 118 ? -11.266 25.594 19.391 1 96.62 118 SER A N 1
ATOM 870 C CA . SER A 1 118 ? -12.172 26.672 19.766 1 96.62 118 SER A CA 1
ATOM 871 C C . SER A 1 118 ? -13.625 26.219 19.719 1 96.62 118 SER A C 1
ATOM 873 O O . SER A 1 118 ? -14.336 26.297 20.734 1 96.62 118 SER A O 1
ATOM 875 N N . PRO A 1 119 ? -14.102 25.688 18.594 1 95.69 119 PRO A N 1
ATOM 876 C CA . PRO A 1 119 ? -15.492 25.219 18.562 1 95.69 119 PRO A CA 1
ATOM 877 C C . PRO A 1 119 ? -15.742 24.062 19.531 1 95.69 119 PRO A C 1
ATOM 879 O O . PRO A 1 119 ? -16.844 23.906 20.047 1 95.69 119 PRO A O 1
ATOM 882 N N . VAL A 1 120 ? -14.805 23.312 19.75 1 96.62 120 VAL A N 1
ATOM 883 C CA . VAL A 1 120 ? -14.914 22.172 20.656 1 96.62 120 VAL A CA 1
ATOM 884 C C . VAL A 1 120 ? -15.094 22.672 22.094 1 96.62 120 VAL A C 1
ATOM 886 O O . VAL A 1 120 ? -15.977 22.203 22.812 1 96.62 120 VAL A O 1
ATOM 889 N N . ASP A 1 121 ? -14.266 23.625 22.469 1 96.94 121 ASP A N 1
ATOM 890 C CA . ASP A 1 121 ? -14.344 24.234 23.797 1 96.94 121 ASP A CA 1
ATOM 891 C C . ASP A 1 121 ? -15.68 24.938 24 1 96.94 121 ASP A C 1
ATOM 893 O O . ASP A 1 121 ? -16.25 24.891 25.094 1 96.94 121 ASP A O 1
ATOM 897 N N . ALA A 1 122 ? -16.047 25.578 22.953 1 97.44 122 ALA A N 1
ATOM 898 C CA . ALA A 1 122 ? -17.344 26.266 23.016 1 97.44 122 ALA A CA 1
ATOM 899 C C . ALA A 1 122 ? -18.484 25.281 23.25 1 97.44 122 ALA A C 1
ATOM 901 O O . ALA A 1 122 ? -19.359 25.516 24.078 1 97.44 122 ALA A O 1
ATOM 902 N N . ALA A 1 123 ? -18.453 24.219 22.531 1 97.25 123 ALA A N 1
ATOM 903 C CA . ALA A 1 123 ? -19.469 23.188 22.703 1 97.25 123 ALA A CA 1
ATOM 904 C C . ALA A 1 123 ? -19.453 22.625 24.125 1 97.25 123 ALA A C 1
ATOM 906 O O . ALA A 1 123 ? -20.5 22.359 24.703 1 97.25 123 ALA A O 1
ATOM 907 N N . ARG A 1 124 ? -18.312 22.438 24.641 1 96.56 124 ARG A N 1
ATOM 908 C CA . ARG A 1 124 ? -18.156 21.953 26.016 1 96.56 124 ARG A CA 1
ATOM 909 C C . ARG A 1 124 ? -18.719 22.969 27.016 1 96.56 124 ARG A C 1
ATOM 911 O O . ARG A 1 124 ? -19.359 22.594 27.984 1 96.56 124 ARG A O 1
ATOM 918 N N . GLY A 1 125 ? -18.359 24.188 26.703 1 97.25 125 GLY A N 1
ATOM 919 C CA . GLY A 1 125 ? -18.891 25.266 27.531 1 97.25 125 GLY A CA 1
ATOM 920 C C . GLY A 1 125 ? -20.391 25.328 27.531 1 97.25 125 GLY A C 1
ATOM 921 O O . GLY A 1 125 ? -21.016 25.75 28.516 1 97.25 125 GLY A O 1
ATOM 922 N N . MET A 1 126 ? -20.969 24.891 26.453 1 97.81 126 MET A N 1
ATOM 923 C CA . MET A 1 126 ? -22.422 24.891 26.312 1 97.81 126 MET A CA 1
ATOM 924 C C . MET A 1 126 ? -23.047 23.656 26.938 1 97.81 126 MET A C 1
ATOM 926 O O . MET A 1 126 ? -24.266 23.5 26.969 1 97.81 126 MET A O 1
ATOM 930 N N . GLY A 1 127 ? -22.188 22.719 27.422 1 97.44 127 GLY A N 1
ATOM 931 C CA . GLY A 1 127 ? -22.688 21.562 28.156 1 97.44 127 GLY A CA 1
ATOM 932 C C . GLY A 1 127 ? -22.844 20.328 27.297 1 97.44 127 GLY A C 1
ATOM 933 O O . GLY A 1 127 ? -23.391 19.312 27.734 1 97.44 127 GLY A O 1
ATOM 934 N N . MET A 1 128 ? -22.422 20.422 26.062 1 97.56 128 MET A N 1
ATOM 935 C CA . MET A 1 128 ? -22.5 19.234 25.203 1 97.56 128 MET A CA 1
ATOM 936 C C . MET A 1 128 ? -21.688 18.078 25.781 1 97.56 128 MET A C 1
ATOM 938 O O . MET A 1 128 ? -20.594 18.297 26.312 1 97.56 128 MET A O 1
ATOM 942 N N . THR A 1 129 ? -22.266 16.875 25.609 1 98 129 THR A N 1
ATOM 943 C CA . THR A 1 129 ? -21.547 15.695 26.078 1 98 129 THR A CA 1
ATOM 944 C C . THR A 1 129 ? -20.422 15.328 25.109 1 98 129 THR A C 1
ATOM 946 O O . THR A 1 129 ? -20.453 15.711 23.938 1 98 129 THR A O 1
ATOM 949 N N . GLU A 1 130 ? -19.438 14.586 25.594 1 97.62 130 GLU A N 1
ATOM 950 C CA . GLU A 1 130 ? -18.25 14.281 24.812 1 97.62 130 GLU A CA 1
ATOM 951 C C . GLU A 1 130 ? -18.609 13.5 23.547 1 97.62 130 GLU A C 1
ATOM 953 O O . GLU A 1 130 ? -18.094 13.781 22.469 1 97.62 130 GLU A O 1
ATOM 958 N N . PRO A 1 131 ? -19.531 12.492 23.641 1 97.56 131 PRO A N 1
ATOM 959 C CA . PRO A 1 131 ? -19.906 11.805 22.406 1 97.56 131 PRO A CA 1
ATOM 960 C C . PRO A 1 131 ? -20.594 12.727 21.406 1 97.56 131 PRO A C 1
ATOM 962 O O . PRO A 1 131 ? -20.391 12.586 20.188 1 97.56 131 PRO A O 1
ATOM 965 N N . ARG A 1 132 ? -21.312 13.664 21.859 1 97.75 132 ARG A N 1
ATOM 966 C CA . ARG A 1 132 ? -21.969 14.625 20.984 1 97.75 132 ARG A CA 1
ATOM 967 C C . ARG A 1 132 ? -20.953 15.586 20.359 1 97.75 132 ARG A C 1
ATOM 969 O O . ARG A 1 132 ? -21.078 15.953 19.203 1 97.75 132 ARG A O 1
ATOM 976 N N . ILE A 1 133 ? -20 16.016 21.188 1 98.06 133 ILE A N 1
ATOM 977 C CA . ILE A 1 133 ? -18.938 16.859 20.672 1 98.06 133 ILE A CA 1
ATOM 978 C C . ILE A 1 133 ? -18.188 16.141 19.562 1 98.06 133 ILE A C 1
ATOM 980 O O . ILE A 1 133 ? -17.953 16.703 18.484 1 98.06 133 ILE A O 1
ATOM 984 N N . LEU A 1 134 ? -17.891 14.914 19.797 1 97.88 134 LEU A N 1
ATOM 985 C CA . LEU A 1 134 ? -17.156 14.117 18.797 1 97.88 134 LEU A CA 1
ATOM 986 C C . LEU A 1 134 ? -17.969 13.992 17.516 1 97.88 134 LEU A C 1
ATOM 988 O O . LEU A 1 134 ? -17.453 14.297 16.422 1 97.88 134 LEU A O 1
ATOM 992 N N . LEU A 1 135 ? -19.188 13.648 17.609 1 97.06 135 LEU A N 1
ATOM 993 C CA . LEU A 1 135 ? -19.984 13.266 16.438 1 97.06 135 LEU A CA 1
ATOM 994 C C . LEU A 1 135 ? -20.531 14.5 15.727 1 97.06 135 LEU A C 1
ATOM 996 O O . LEU A 1 135 ? -20.703 14.492 14.508 1 97.06 135 LEU A O 1
ATOM 1000 N N . GLN A 1 136 ? -20.703 15.648 16.453 1 96.5 136 GLN A N 1
ATOM 1001 C CA . GLN A 1 136 ? -21.391 16.797 15.875 1 96.5 136 GLN A CA 1
ATOM 1002 C C . GLN A 1 136 ? -20.438 17.953 15.633 1 96.5 136 GLN A C 1
ATOM 1004 O O . GLN A 1 136 ? -20.734 18.875 14.867 1 96.5 136 GLN A O 1
ATOM 1009 N N . VAL A 1 137 ? -19.328 17.984 16.25 1 96.62 137 VAL A N 1
ATOM 1010 C CA . VAL A 1 137 ? -18.406 19.109 16.109 1 96.62 137 VAL A CA 1
ATOM 1011 C C . VAL A 1 137 ? -17.125 18.641 15.43 1 96.62 137 VAL A C 1
ATOM 1013 O O . VAL A 1 137 ? -16.766 19.141 14.367 1 96.62 137 VAL A O 1
ATOM 1016 N N . GLU A 1 138 ? -16.516 17.594 15.914 1 97.88 138 GLU A N 1
ATOM 1017 C CA . GLU A 1 138 ? -15.219 17.172 15.422 1 97.88 138 GLU A CA 1
ATOM 1018 C C . GLU A 1 138 ? -15.352 16.391 14.109 1 97.88 138 GLU A C 1
ATOM 1020 O O . GLU A 1 138 ? -14.664 16.688 13.133 1 97.88 138 GLU A O 1
ATOM 1025 N N . VAL A 1 139 ? -16.266 15.438 14.062 1 97.12 139 VAL A N 1
ATOM 1026 C CA . VAL A 1 139 ? -16.344 14.516 12.93 1 97.12 139 VAL A CA 1
ATOM 1027 C C . VAL A 1 139 ? -16.703 15.297 11.664 1 97.12 139 VAL A C 1
ATOM 1029 O O . VAL A 1 139 ? -16.094 15.102 10.617 1 97.12 139 VAL A O 1
ATOM 1032 N N . PRO A 1 140 ? -17.656 16.203 11.742 1 95.5 140 PRO A N 1
ATOM 1033 C CA . PRO A 1 140 ? -17.969 16.953 10.531 1 95.5 140 PRO A CA 1
ATOM 1034 C C . PRO A 1 140 ? -16.781 17.719 9.977 1 95.5 140 PRO A C 1
ATOM 1036 O O . PRO A 1 140 ? -16.578 17.781 8.758 1 95.5 140 PRO A O 1
ATOM 1039 N N . VAL A 1 141 ? -15.984 18.297 10.852 1 94.38 141 VAL A N 1
ATOM 1040 C CA . VAL A 1 141 ? -14.812 19.062 10.438 1 94.38 141 VAL A CA 1
ATOM 1041 C C . VAL A 1 141 ? -13.727 18.125 9.938 1 94.38 141 VAL A C 1
ATOM 1043 O O . VAL A 1 141 ? -13.008 18.438 8.984 1 94.38 141 VAL A O 1
ATOM 1046 N N . ALA A 1 142 ? -13.633 16.969 10.477 1 96.44 142 ALA A N 1
ATOM 1047 C CA . ALA A 1 142 ? -12.57 16 10.203 1 96.44 142 ALA A CA 1
ATOM 1048 C C . ALA A 1 142 ? -12.93 15.125 9 1 96.44 142 ALA A C 1
ATOM 1050 O O . ALA A 1 142 ? -12.086 14.375 8.508 1 96.44 142 ALA A O 1
ATOM 1051 N N . LEU A 1 143 ? -14.086 15.242 8.5 1 96.31 143 LEU A N 1
ATOM 1052 C CA . LEU A 1 143 ? -14.672 14.281 7.574 1 96.31 143 LEU A CA 1
ATOM 1053 C C . LEU A 1 143 ? -13.844 14.18 6.301 1 96.31 143 LEU A C 1
ATOM 1055 O O . LEU A 1 143 ? -13.578 13.078 5.812 1 96.31 143 LEU A O 1
ATOM 1059 N N . PRO A 1 144 ? -13.328 15.297 5.762 1 94.25 144 PRO A N 1
ATOM 1060 C CA . PRO A 1 144 ? -12.547 15.172 4.531 1 94.25 144 PRO A CA 1
ATOM 1061 C C . PRO A 1 144 ? -11.297 14.312 4.711 1 94.25 144 PRO A C 1
ATOM 1063 O O . PRO A 1 144 ? -11.008 13.453 3.871 1 94.25 144 PRO A O 1
ATOM 1066 N N . LEU A 1 145 ? -10.672 14.492 5.777 1 93.88 145 LEU A N 1
ATOM 1067 C CA . LEU A 1 145 ? -9.453 13.719 6.031 1 93.88 145 LEU A CA 1
ATOM 1068 C C . LEU A 1 145 ? -9.789 12.266 6.355 1 93.88 145 LEU A C 1
ATOM 1070 O O . LEU A 1 145 ? -9.055 11.359 5.977 1 93.88 145 LEU A O 1
ATOM 1074 N N . ILE A 1 146 ? -10.859 12.07 7.055 1 97.38 146 ILE A N 1
ATOM 1075 C CA . ILE A 1 146 ? -11.305 10.719 7.355 1 97.38 146 ILE A CA 1
ATOM 1076 C C . ILE A 1 146 ? -11.602 9.969 6.059 1 97.38 146 ILE A C 1
ATOM 1078 O O . ILE A 1 146 ? -11.203 8.82 5.891 1 97.38 146 ILE A O 1
ATOM 1082 N N . LEU A 1 147 ? -12.266 10.68 5.148 1 96.81 147 LEU A N 1
ATOM 1083 C CA . LEU A 1 147 ? -12.578 10.078 3.859 1 96.81 147 LEU A CA 1
ATOM 1084 C C . LEU A 1 147 ? -11.305 9.766 3.08 1 96.81 147 LEU A C 1
ATOM 1086 O O . LEU A 1 147 ? -11.25 8.797 2.326 1 96.81 147 LEU A O 1
ATOM 1090 N N . GLY A 1 148 ? -10.258 10.547 3.316 1 94.38 148 GLY A N 1
ATOM 1091 C CA . GLY A 1 148 ? -8.961 10.258 2.711 1 94.38 148 GLY A CA 1
ATOM 1092 C C . GLY A 1 148 ? -8.375 8.93 3.164 1 94.38 148 GLY A C 1
ATOM 1093 O O . GLY A 1 148 ? -7.816 8.188 2.357 1 94.38 148 GLY A O 1
ATOM 1094 N N . GLY A 1 149 ? -8.508 8.695 4.43 1 95.38 149 GLY A N 1
ATOM 1095 C CA . GLY A 1 149 ? -8.07 7.414 4.957 1 95.38 149 GLY A CA 1
ATOM 1096 C C . GLY A 1 149 ? -8.859 6.238 4.422 1 95.38 149 GLY A C 1
ATOM 1097 O O . GLY A 1 149 ? -8.289 5.191 4.102 1 95.38 149 GLY A O 1
ATOM 1098 N N . LEU A 1 150 ? -10.117 6.426 4.305 1 97.88 150 LEU A N 1
ATOM 1099 C CA . LEU A 1 150 ? -10.984 5.391 3.752 1 97.88 150 LEU A CA 1
ATOM 1100 C C . LEU A 1 150 ? -10.664 5.145 2.281 1 97.88 150 LEU A C 1
ATOM 1102 O O . LEU A 1 150 ? -10.664 4 1.823 1 97.88 150 LEU A O 1
ATOM 1106 N N . ARG A 1 151 ? -10.438 6.203 1.574 1 95.44 151 ARG A N 1
ATOM 1107 C CA . ARG A 1 151 ? -10.062 6.082 0.17 1 95.44 151 ARG A CA 1
ATOM 1108 C C . ARG A 1 151 ? -8.773 5.281 0.015 1 95.44 151 ARG A C 1
ATOM 1110 O O . ARG A 1 151 ? -8.703 4.363 -0.806 1 95.44 151 ARG A O 1
ATOM 1117 N N . SER A 1 152 ? -7.785 5.598 0.806 1 93.19 152 SER A N 1
ATOM 1118 C CA . SER A 1 152 ? -6.512 4.891 0.755 1 93.19 152 SER A CA 1
ATOM 1119 C C . SER A 1 152 ? -6.688 3.406 1.053 1 93.19 152 SER A C 1
ATOM 1121 O O . SER A 1 152 ? -6.113 2.559 0.368 1 93.19 152 SER A O 1
ATOM 1123 N N . ALA A 1 153 ? -7.492 3.137 2.018 1 96.62 153 ALA A N 1
ATOM 1124 C CA . ALA A 1 153 ? -7.785 1.751 2.369 1 96.62 153 ALA A CA 1
ATOM 1125 C C . ALA A 1 153 ? -8.492 1.031 1.222 1 96.62 153 ALA A C 1
ATOM 1127 O O . ALA A 1 153 ? -8.141 -0.102 0.883 1 96.62 153 ALA A O 1
ATOM 1128 N N . ALA A 1 154 ? -9.461 1.688 0.68 1 97.38 154 ALA A N 1
ATOM 1129 C CA . ALA A 1 154 ? -10.25 1.083 -0.39 1 97.38 154 ALA A CA 1
ATOM 1130 C C . ALA A 1 154 ? -9.375 0.747 -1.594 1 97.38 154 ALA A C 1
ATOM 1132 O O . ALA A 1 154 ? -9.484 -0.341 -2.166 1 97.38 154 ALA A O 1
ATOM 1133 N N . ILE A 1 155 ? -8.562 1.613 -1.944 1 93.81 155 ILE A N 1
ATOM 1134 C CA . ILE A 1 155 ? -7.684 1.409 -3.09 1 93.81 155 ILE A CA 1
ATOM 1135 C C . ILE A 1 155 ? -6.738 0.245 -2.809 1 93.81 155 ILE A C 1
ATOM 1137 O O . ILE A 1 155 ? -6.535 -0.62 -3.666 1 93.81 155 ILE A O 1
ATOM 1141 N N . GLN A 1 156 ? -6.148 0.23 -1.687 1 92.38 156 GLN A N 1
ATOM 1142 C CA . GLN A 1 156 ? -5.238 -0.848 -1.314 1 92.38 156 GLN A CA 1
ATOM 1143 C C . GLN A 1 156 ? -5.953 -2.195 -1.315 1 92.38 156 GLN A C 1
ATOM 1145 O O . GLN A 1 156 ? -5.387 -3.205 -1.741 1 92.38 156 GLN A O 1
ATOM 1150 N N . ILE A 1 157 ? -7.152 -2.166 -0.833 1 96.62 157 ILE A N 1
ATOM 1151 C CA . ILE A 1 157 ? -7.938 -3.395 -0.783 1 96.62 157 ILE A CA 1
ATOM 1152 C C . ILE A 1 157 ? -8.211 -3.891 -2.201 1 96.62 157 ILE A C 1
ATOM 1154 O O . ILE A 1 157 ? -8 -5.066 -2.506 1 96.62 157 ILE A O 1
ATOM 1158 N N . VAL A 1 158 ? -8.703 -3.02 -3.031 1 96.25 158 VAL A N 1
ATOM 1159 C CA . VAL A 1 158 ? -9 -3.393 -4.41 1 96.25 158 VAL A CA 1
ATOM 1160 C C . VAL A 1 158 ? -7.762 -3.986 -5.07 1 96.25 158 VAL A C 1
ATOM 1162 O O . VAL A 1 158 ? -7.844 -5.012 -5.75 1 96.25 158 VAL A O 1
ATOM 1165 N N . SER A 1 159 ? -6.688 -3.416 -4.871 1 92.19 159 SER A N 1
ATOM 1166 C CA . SER A 1 159 ? -5.43 -3.871 -5.449 1 92.19 159 SER A CA 1
ATOM 1167 C C . SER A 1 159 ? -5.008 -5.215 -4.863 1 92.19 159 SER A C 1
ATOM 1169 O O . SER A 1 159 ? -4.711 -6.152 -5.605 1 92.19 159 SER A O 1
ATOM 1171 N N . THR A 1 160 ? -5.059 -5.32 -3.578 1 92.75 160 THR A N 1
ATOM 1172 C CA . THR A 1 160 ? -4.555 -6.5 -2.883 1 92.75 160 THR A CA 1
ATOM 1173 C C . THR A 1 160 ? -5.484 -7.691 -3.094 1 92.75 160 THR A C 1
ATOM 1175 O O . THR A 1 160 ? -5.027 -8.836 -3.166 1 92.75 160 THR A O 1
ATOM 1178 N N . ALA A 1 161 ? -6.762 -7.422 -3.191 1 95.69 161 ALA A N 1
ATOM 1179 C CA . ALA A 1 161 ? -7.734 -8.492 -3.398 1 95.69 161 ALA A CA 1
ATOM 1180 C C . ALA A 1 161 ? -7.43 -9.273 -4.672 1 95.69 161 ALA A C 1
ATOM 1182 O O . ALA A 1 161 ? -7.836 -10.43 -4.809 1 95.69 161 ALA A O 1
ATOM 1183 N N . THR A 1 162 ? -6.723 -8.656 -5.59 1 95.25 162 THR A N 1
ATOM 1184 C CA . THR A 1 162 ? -6.348 -9.32 -6.832 1 95.25 162 THR A CA 1
ATOM 1185 C C . THR A 1 162 ? -5.488 -10.547 -6.555 1 95.25 162 THR A C 1
ATOM 1187 O O . THR A 1 162 ? -5.566 -11.547 -7.277 1 95.25 162 THR A O 1
ATOM 1190 N N . ILE A 1 163 ? -4.734 -10.531 -5.453 1 94.19 163 ILE A N 1
ATOM 1191 C CA . ILE A 1 163 ? -3.789 -11.602 -5.129 1 94.19 163 ILE A CA 1
ATOM 1192 C C . ILE A 1 163 ? -4.547 -12.82 -4.605 1 94.19 163 ILE A C 1
ATOM 1194 O O . ILE A 1 163 ? -4.008 -13.93 -4.582 1 94.19 163 ILE A O 1
ATOM 1198 N N . ALA A 1 164 ? -5.809 -12.656 -4.199 1 94.62 164 ALA A N 1
ATOM 1199 C CA . ALA A 1 164 ? -6.598 -13.727 -3.605 1 94.62 164 ALA A CA 1
ATOM 1200 C C . ALA A 1 164 ? -6.801 -14.875 -4.594 1 94.62 164 ALA A C 1
ATOM 1202 O O . ALA A 1 164 ? -6.977 -16.031 -4.191 1 94.62 164 ALA A O 1
ATOM 1203 N N . ALA A 1 165 ? -6.734 -14.539 -5.844 1 94.38 165 ALA A N 1
ATOM 1204 C CA . ALA A 1 165 ? -6.887 -15.57 -6.867 1 94.38 165 ALA A CA 1
ATOM 1205 C C . ALA A 1 165 ? -5.766 -16.609 -6.777 1 94.38 165 ALA A C 1
ATOM 1207 O O . ALA A 1 165 ? -5.938 -17.75 -7.191 1 94.38 165 ALA A O 1
ATOM 1208 N N . TYR A 1 166 ? -4.637 -16.203 -6.242 1 92 166 TYR A N 1
ATOM 1209 C CA . TYR A 1 166 ? -3.504 -17.125 -6.125 1 92 166 TYR A CA 1
ATOM 1210 C C . TYR A 1 166 ? -3.828 -18.281 -5.195 1 92 166 TYR A C 1
ATOM 1212 O O . TYR A 1 166 ? -3.307 -19.391 -5.359 1 92 166 TYR A O 1
ATOM 1220 N N . VAL A 1 167 ? -4.668 -18.016 -4.227 1 91.25 167 VAL A N 1
ATOM 1221 C CA . VAL A 1 167 ? -5.078 -19.094 -3.324 1 91.25 167 VAL A CA 1
ATOM 1222 C C . VAL A 1 167 ? -6.484 -19.562 -3.684 1 91.25 167 VAL A C 1
ATOM 1224 O O . VAL A 1 167 ? -7.285 -19.875 -2.801 1 91.25 167 VAL A O 1
ATOM 1227 N N . SER A 1 168 ? -6.863 -19.453 -4.906 1 90.06 168 SER A N 1
ATOM 1228 C CA . SER A 1 168 ? -8.016 -20.094 -5.539 1 90.06 168 SER A CA 1
ATOM 1229 C C . SER A 1 168 ? -9.305 -19.344 -5.211 1 90.06 168 SER A C 1
ATOM 1231 O O . SER A 1 168 ? -10.398 -19.906 -5.293 1 90.06 168 SER A O 1
ATOM 1233 N N . PHE A 1 169 ? -9.18 -18.141 -4.805 1 91.69 169 PHE A N 1
ATOM 1234 C CA . PHE A 1 169 ? -10.383 -17.344 -4.582 1 91.69 169 PHE A CA 1
ATOM 1235 C C . PHE A 1 169 ? -10.812 -16.641 -5.867 1 91.69 169 PHE A C 1
ATOM 1237 O O . PHE A 1 169 ? -10.047 -16.578 -6.828 1 91.69 169 PHE A O 1
ATOM 1244 N N . GLY A 1 170 ? -12.008 -16.203 -5.902 1 94.12 170 GLY A N 1
ATOM 1245 C CA . GLY A 1 170 ? -12.555 -15.547 -7.078 1 94.12 170 GLY A CA 1
ATOM 1246 C C . GLY A 1 170 ? -12.148 -14.086 -7.188 1 94.12 170 GLY A C 1
ATOM 1247 O O . GLY A 1 170 ? -11.156 -13.664 -6.586 1 94.12 170 GLY A O 1
ATOM 1248 N N . GLY A 1 171 ? -12.867 -13.383 -8.117 1 96.56 171 GLY A N 1
ATOM 1249 C CA . GLY A 1 171 ? -12.555 -11.984 -8.375 1 96.56 171 GLY A CA 1
ATOM 1250 C C . GLY A 1 171 ? -11.82 -11.773 -9.695 1 96.56 171 GLY A C 1
ATOM 1251 O O . GLY A 1 171 ? -11.602 -12.727 -10.445 1 96.56 171 GLY A O 1
ATOM 1252 N N . LEU A 1 172 ? -11.477 -10.594 -9.898 1 97.69 172 LEU A N 1
ATOM 1253 C CA . LEU A 1 172 ? -10.883 -10.211 -11.172 1 97.69 172 LEU A CA 1
ATOM 1254 C C . LEU A 1 172 ? -9.477 -10.781 -11.312 1 97.69 172 LEU A C 1
ATOM 1256 O O . LEU A 1 172 ? -8.969 -10.938 -12.43 1 97.69 172 LEU A O 1
ATOM 1260 N N . GLY A 1 173 ? -8.859 -11.078 -10.195 1 96.88 173 GLY A N 1
ATOM 1261 C CA . GLY A 1 173 ? -7.539 -11.688 -10.227 1 96.88 173 GLY A CA 1
ATOM 1262 C C . GLY A 1 173 ? -7.527 -13.047 -10.898 1 96.88 173 GLY A C 1
ATOM 1263 O O . GLY A 1 173 ? -6.484 -13.516 -11.352 1 96.88 173 GLY A O 1
ATOM 1264 N N . ARG A 1 174 ? -8.641 -13.688 -10.969 1 97.06 174 ARG A N 1
ATOM 1265 C CA . ARG A 1 174 ? -8.75 -14.992 -11.609 1 97.06 174 ARG A CA 1
ATOM 1266 C C . ARG A 1 174 ? -8.305 -14.922 -13.07 1 97.06 174 ARG A C 1
ATOM 1268 O O . ARG A 1 174 ? -7.672 -15.852 -13.578 1 97.06 174 ARG A O 1
ATOM 1275 N N . TYR A 1 175 ? -8.68 -13.828 -13.688 1 97.5 175 TYR A N 1
ATOM 1276 C CA . TYR A 1 175 ? -8.289 -13.68 -15.086 1 97.5 175 TYR A CA 1
ATOM 1277 C C . TYR A 1 175 ? -6.773 -13.594 -15.227 1 97.5 175 TYR A C 1
ATOM 1279 O O . TYR A 1 175 ? -6.199 -14.102 -16.188 1 97.5 175 TYR A O 1
ATOM 1287 N N . ILE A 1 176 ? -6.113 -12.992 -14.297 1 96 176 ILE A N 1
ATOM 1288 C CA . ILE A 1 176 ? -4.668 -12.805 -14.336 1 96 176 ILE A CA 1
ATOM 1289 C C . ILE A 1 176 ? -3.965 -14.125 -14.031 1 96 176 ILE A C 1
ATOM 1291 O O . ILE A 1 176 ? -3.111 -14.578 -14.797 1 96 176 ILE A O 1
ATOM 1295 N N . VAL A 1 177 ? -4.398 -14.773 -12.984 1 94.94 177 VAL A N 1
ATOM 1296 C CA . VAL A 1 177 ? -3.76 -16 -12.523 1 94.94 177 VAL A CA 1
ATOM 1297 C C . VAL A 1 177 ? -4.012 -17.125 -13.539 1 94.94 177 VAL A C 1
ATOM 1299 O O . VAL A 1 177 ? -3.072 -17.781 -13.984 1 94.94 177 VAL A O 1
ATOM 1302 N N . ASP A 1 178 ? -5.273 -17.312 -13.992 1 95.38 178 ASP A N 1
ATOM 1303 C CA . ASP A 1 178 ? -5.598 -18.344 -14.984 1 95.38 178 ASP A CA 1
ATOM 1304 C C . ASP A 1 178 ? -4.941 -18.031 -16.328 1 95.38 178 ASP A C 1
ATOM 1306 O O . ASP A 1 178 ? -4.469 -18.938 -17.016 1 95.38 178 ASP A O 1
ATOM 1310 N N . GLY A 1 179 ? -5.031 -16.766 -16.672 1 95.12 179 GLY A N 1
ATOM 1311 C CA . GLY A 1 179 ? -4.426 -16.375 -17.938 1 95.12 179 GLY A CA 1
ATOM 1312 C C . GLY A 1 179 ? -2.943 -16.703 -18.016 1 95.12 179 GLY A C 1
ATOM 1313 O O . GLY A 1 179 ? -2.463 -17.188 -19.031 1 95.12 179 GLY A O 1
ATOM 1314 N N . LEU A 1 180 ? -2.236 -16.422 -16.969 1 91.88 180 LEU A N 1
ATOM 1315 C CA . LEU A 1 180 ? -0.807 -16.703 -16.953 1 91.88 180 LEU A CA 1
ATOM 1316 C C . LEU A 1 180 ? -0.561 -18.219 -16.984 1 91.88 180 LEU A C 1
ATOM 1318 O O . LEU A 1 180 ? 0.308 -18.688 -17.719 1 91.88 180 LEU A O 1
ATOM 1322 N N . TYR A 1 181 ? -1.326 -18.922 -16.25 1 90.75 181 TYR A N 1
ATOM 1323 C CA . TYR A 1 181 ? -1.2 -20.375 -16.203 1 90.75 181 TYR A CA 1
ATOM 1324 C C . TYR A 1 181 ? -1.488 -21 -17.562 1 90.75 181 TYR A C 1
ATOM 1326 O O . TYR A 1 181 ? -0.801 -21.922 -17.984 1 90.75 181 TYR A O 1
ATOM 1334 N N . GLN A 1 182 ? -2.402 -20.438 -18.266 1 94.38 182 GLN A N 1
ATOM 1335 C CA . GLN A 1 182 ? -2.854 -20.969 -19.547 1 94.38 182 GLN A CA 1
ATOM 1336 C C . GLN A 1 182 ? -2.09 -20.344 -20.703 1 94.38 182 GLN A C 1
ATOM 1338 O O . GLN A 1 182 ? -2.35 -20.672 -21.875 1 94.38 182 GLN A O 1
ATOM 1343 N N . HIS A 1 183 ? -1.271 -19.422 -20.406 1 93 183 HIS A N 1
ATOM 1344 C CA . HIS A 1 183 ? -0.546 -18.656 -21.422 1 93 183 HIS A CA 1
ATOM 1345 C C . HIS A 1 183 ? -1.506 -17.938 -22.359 1 93 183 HIS A C 1
ATOM 1347 O O . HIS A 1 183 ? -1.279 -17.891 -23.578 1 93 183 HIS A O 1
ATOM 1353 N N . ASP A 1 184 ? -2.594 -17.531 -21.766 1 94.75 184 ASP A N 1
ATOM 1354 C CA . ASP A 1 184 ? -3.57 -16.688 -22.453 1 94.75 184 ASP A CA 1
ATOM 1355 C C . ASP A 1 184 ? -3.393 -15.211 -22.078 1 94.75 184 ASP A C 1
ATOM 1357 O O . ASP A 1 184 ? -4.047 -14.727 -21.156 1 94.75 184 ASP A O 1
ATOM 1361 N N . TYR A 1 185 ? -2.686 -14.594 -22.906 1 93.38 185 TYR A N 1
ATOM 1362 C CA . TYR A 1 185 ? -2.285 -13.234 -22.562 1 93.38 185 TYR A CA 1
ATOM 1363 C C . TYR A 1 185 ? -3.455 -12.273 -22.719 1 93.38 185 TYR A C 1
ATOM 1365 O O . TYR A 1 185 ? -3.473 -11.203 -22.094 1 93.38 185 TYR A O 1
ATOM 1373 N N . SER A 1 186 ? -4.391 -12.633 -23.531 1 94.81 186 SER A N 1
ATOM 1374 C CA . SER A 1 186 ? -5.598 -11.82 -23.609 1 94.81 186 SER A CA 1
ATOM 1375 C C . SER A 1 186 ? -6.336 -11.789 -22.281 1 94.81 186 SER A C 1
ATOM 1377 O O . SER A 1 186 ? -6.828 -10.734 -21.859 1 94.81 186 SER A O 1
ATOM 1379 N N . LYS A 1 187 ? -6.363 -12.883 -21.656 1 95.56 187 LYS A N 1
ATOM 1380 C CA . LYS A 1 187 ? -7 -12.992 -20.344 1 95.56 187 LYS A CA 1
ATOM 1381 C C . LYS A 1 187 ? -6.238 -12.195 -19.297 1 95.56 187 LYS A C 1
ATOM 1383 O O . LYS A 1 187 ? -6.848 -11.523 -18.453 1 95.56 187 LYS A O 1
ATOM 1388 N N . VAL A 1 188 ? -4.926 -12.258 -19.344 1 95.44 188 VAL A N 1
ATOM 1389 C CA . VAL A 1 188 ? -4.094 -11.516 -18.406 1 95.44 188 VAL A CA 1
ATOM 1390 C C . VAL A 1 188 ? -4.324 -10.016 -18.578 1 95.44 188 VAL A C 1
ATOM 1392 O O . VAL A 1 188 ? -4.586 -9.305 -17.609 1 95.44 188 VAL A O 1
ATOM 1395 N N . VAL A 1 189 ? -4.289 -9.562 -19.812 1 95.31 189 VAL A N 1
ATOM 1396 C CA . VAL A 1 189 ? -4.457 -8.148 -20.125 1 95.31 189 VAL A CA 1
ATOM 1397 C C . VAL A 1 189 ? -5.871 -7.703 -19.75 1 95.31 189 VAL A C 1
ATOM 1399 O O . VAL A 1 189 ? -6.055 -6.629 -19.172 1 95.31 189 VAL A O 1
ATOM 1402 N N . GLY A 1 190 ? -6.805 -8.516 -20.062 1 96.25 190 GLY A N 1
ATOM 1403 C CA . GLY A 1 190 ? -8.172 -8.211 -19.688 1 96.25 190 GLY A CA 1
ATOM 1404 C C . GLY A 1 190 ? -8.367 -8.078 -18.188 1 96.25 190 GLY A C 1
ATOM 1405 O O . GLY A 1 190 ? -8.984 -7.121 -17.719 1 96.25 190 GLY A O 1
ATOM 1406 N N . GLY A 1 191 ? -7.871 -9.062 -17.438 1 96.56 191 GLY A N 1
ATOM 1407 C CA . GLY A 1 191 ? -7.957 -9.016 -15.984 1 96.56 191 GLY A CA 1
ATOM 1408 C C . GLY A 1 191 ? -7.266 -7.805 -15.383 1 96.56 191 GLY A C 1
ATOM 1409 O O . GLY A 1 191 ? -7.832 -7.113 -14.531 1 96.56 191 GLY A O 1
ATOM 1410 N N . ALA A 1 192 ? -6.051 -7.535 -15.844 1 95.44 192 ALA A N 1
ATOM 1411 C CA . ALA A 1 192 ? -5.285 -6.387 -15.367 1 95.44 192 ALA A CA 1
ATOM 1412 C C . ALA A 1 192 ? -6.02 -5.078 -15.648 1 95.44 192 ALA A C 1
ATOM 1414 O O . ALA A 1 192 ? -6.047 -4.176 -14.812 1 95.44 192 ALA A O 1
ATOM 1415 N N . THR A 1 193 ? -6.594 -4.973 -16.797 1 95.19 193 THR A N 1
ATOM 1416 C CA . THR A 1 193 ? -7.344 -3.787 -17.188 1 95.19 193 THR A CA 1
ATOM 1417 C C . THR A 1 193 ? -8.562 -3.594 -16.297 1 95.19 193 THR A C 1
ATOM 1419 O O . THR A 1 193 ? -8.844 -2.48 -15.852 1 95.19 193 THR A O 1
ATOM 1422 N N . LEU A 1 194 ? -9.258 -4.68 -16.047 1 97.31 194 LEU A N 1
ATOM 1423 C CA . LEU A 1 194 ? -10.469 -4.605 -15.234 1 97.31 194 LEU A CA 1
ATOM 1424 C C . LEU A 1 194 ? -10.141 -4.18 -13.805 1 97.31 194 LEU A C 1
ATOM 1426 O O . LEU A 1 194 ? -10.859 -3.377 -13.219 1 97.31 194 LEU A O 1
ATOM 1430 N N . VAL A 1 195 ? -9.07 -4.723 -13.227 1 96.62 195 VAL A N 1
ATOM 1431 C CA . VAL A 1 195 ? -8.664 -4.336 -11.875 1 96.62 195 VAL A CA 1
ATOM 1432 C C . VAL A 1 195 ? -8.273 -2.861 -11.859 1 96.62 195 VAL A C 1
ATOM 1434 O O . VAL A 1 195 ? -8.641 -2.123 -10.938 1 96.62 195 VAL A O 1
ATOM 1437 N N . ALA A 1 196 ? -7.484 -2.441 -12.828 1 94.25 196 ALA A N 1
ATOM 1438 C CA . ALA A 1 196 ? -7.094 -1.038 -12.93 1 94.25 196 ALA A CA 1
ATOM 1439 C C . ALA A 1 196 ? -8.312 -0.132 -13.031 1 94.25 196 ALA A C 1
ATOM 1441 O O . ALA A 1 196 ? -8.383 0.907 -12.375 1 94.25 196 ALA A O 1
ATOM 1442 N N . LEU A 1 197 ? -9.258 -0.506 -13.875 1 95.81 197 LEU A N 1
ATOM 1443 C CA . LEU A 1 197 ? -10.484 0.271 -14.047 1 95.81 197 LEU A CA 1
ATOM 1444 C C . LEU A 1 197 ? -11.273 0.335 -12.742 1 95.81 197 LEU A C 1
ATOM 1446 O O . LEU A 1 197 ? -11.828 1.379 -12.398 1 95.81 197 LEU A O 1
ATOM 1450 N N . LEU A 1 198 ? -11.328 -0.779 -12.047 1 97.06 198 LEU A N 1
ATOM 1451 C CA . LEU A 1 198 ? -12.023 -0.789 -10.766 1 97.06 198 LEU A CA 1
ATOM 1452 C C . LEU A 1 198 ? -11.344 0.151 -9.773 1 97.06 198 LEU A C 1
ATOM 1454 O O . LEU A 1 198 ? -12.023 0.828 -8.992 1 97.06 198 LEU A O 1
ATOM 1458 N N . ALA A 1 199 ? -10.047 0.129 -9.773 1 95.25 199 ALA A N 1
ATOM 1459 C CA . ALA A 1 199 ? -9.297 1.039 -8.906 1 95.25 199 ALA A CA 1
ATOM 1460 C C . ALA A 1 199 ? -9.609 2.494 -9.242 1 95.25 199 ALA A C 1
ATOM 1462 O O . ALA A 1 199 ? -9.82 3.314 -8.344 1 95.25 199 ALA A O 1
ATOM 1463 N N . LEU A 1 200 ? -9.688 2.848 -10.5 1 93.5 200 LEU A N 1
ATOM 1464 C CA . LEU A 1 200 ? -10.008 4.203 -10.938 1 93.5 200 LEU A CA 1
ATOM 1465 C C . LEU A 1 200 ? -11.438 4.562 -10.57 1 93.5 200 LEU A C 1
ATOM 1467 O O . LEU A 1 200 ? -11.719 5.699 -10.172 1 93.5 200 LEU A O 1
ATOM 1471 N N . VAL A 1 201 ? -12.312 3.617 -10.734 1 96.69 201 VAL A N 1
ATOM 1472 C CA . VAL A 1 201 ? -13.695 3.838 -10.336 1 96.69 201 VAL A CA 1
ATOM 1473 C C . VAL A 1 201 ? -13.766 4.098 -8.836 1 96.69 201 VAL A C 1
ATOM 1475 O O . VAL A 1 201 ? -14.539 4.949 -8.375 1 96.69 201 VAL A O 1
ATOM 1478 N N . THR A 1 202 ? -13.016 3.357 -8.062 1 96.69 202 THR A N 1
ATOM 1479 C CA . THR A 1 202 ? -12.961 3.566 -6.621 1 96.69 202 THR A CA 1
ATOM 1480 C C . THR A 1 202 ? -12.508 4.988 -6.301 1 96.69 202 THR A C 1
ATOM 1482 O O . THR A 1 202 ? -13.086 5.648 -5.438 1 96.69 202 THR A O 1
ATOM 1485 N N . LEU A 1 203 ? -11.5 5.461 -7.016 1 94.38 203 LEU A N 1
ATOM 1486 C CA . LEU A 1 203 ? -11.055 6.84 -6.848 1 94.38 203 LEU A CA 1
ATOM 1487 C C . LEU A 1 203 ? -12.188 7.816 -7.148 1 94.38 203 LEU A C 1
ATOM 1489 O O . LEU A 1 203 ? -12.406 8.773 -6.398 1 94.38 203 LEU A O 1
ATOM 1493 N N . ALA A 1 204 ? -12.891 7.57 -8.18 1 95.12 204 ALA A N 1
ATOM 1494 C CA . ALA A 1 204 ? -13.984 8.453 -8.602 1 95.12 204 ALA A CA 1
ATOM 1495 C C . ALA A 1 204 ? -15.109 8.453 -7.566 1 95.12 204 ALA A C 1
ATOM 1497 O O . ALA A 1 204 ? -15.711 9.492 -7.297 1 95.12 204 ALA A O 1
ATOM 1498 N N . VAL A 1 205 ? -15.398 7.324 -7.027 1 96.88 205 VAL A N 1
ATOM 1499 C CA . VAL A 1 205 ? -16.438 7.207 -6.012 1 96.88 205 VAL A CA 1
ATOM 1500 C C . VAL A 1 205 ? -16.062 8.031 -4.785 1 96.88 205 VAL A C 1
ATOM 1502 O O . VAL A 1 205 ? -16.891 8.797 -4.27 1 96.88 205 VAL A O 1
ATOM 1505 N N . PHE A 1 206 ? -14.891 7.934 -4.371 1 95.31 206 PHE A N 1
ATOM 1506 C CA . PHE A 1 206 ? -14.484 8.664 -3.176 1 95.31 206 PHE A CA 1
ATOM 1507 C C . PHE A 1 206 ? -14.352 10.156 -3.473 1 95.31 206 PHE A C 1
ATOM 1509 O O . PHE A 1 206 ? -14.578 10.992 -2.592 1 95.31 206 PHE A O 1
ATOM 1516 N N . TRP A 1 207 ? -13.938 10.461 -4.668 1 92.25 207 TRP A N 1
ATOM 1517 C CA . TRP A 1 207 ? -13.977 11.859 -5.086 1 92.25 207 TRP A CA 1
ATOM 1518 C C . TRP A 1 207 ? -15.391 12.422 -4.98 1 92.25 207 TRP A C 1
ATOM 1520 O O . TRP A 1 207 ? -15.594 13.492 -4.41 1 92.25 207 TRP A O 1
ATOM 1530 N N . ALA A 1 208 ? -16.359 11.734 -5.453 1 95.12 208 ALA A N 1
ATOM 1531 C CA . ALA A 1 208 ? -17.75 12.148 -5.398 1 95.12 208 ALA A CA 1
ATOM 1532 C C . ALA A 1 208 ? -18.25 12.227 -3.957 1 95.12 208 ALA A C 1
ATOM 1534 O O . ALA A 1 208 ? -18.984 13.148 -3.592 1 95.12 208 ALA A O 1
ATOM 1535 N N . LEU A 1 209 ? -17.844 11.266 -3.145 1 94.62 209 LEU A N 1
ATOM 1536 C CA . LEU A 1 209 ? -18.25 11.242 -1.742 1 94.62 209 LEU A CA 1
ATOM 1537 C C . LEU A 1 209 ? -17.688 12.453 -1.001 1 94.62 209 LEU A C 1
ATOM 1539 O O . LEU A 1 209 ? -18.391 13.055 -0.175 1 94.62 209 LEU A O 1
ATOM 1543 N N . THR A 1 210 ? -16.5 12.766 -1.284 1 92.12 210 THR A N 1
ATOM 1544 C CA . THR A 1 210 ? -15.875 13.922 -0.639 1 92.12 210 THR A CA 1
ATOM 1545 C C . THR A 1 210 ? -16.562 15.211 -1.055 1 92.12 210 THR A C 1
ATOM 1547 O O . THR A 1 210 ? -16.797 16.094 -0.224 1 92.12 210 THR A O 1
ATOM 1550 N N . ARG A 1 211 ? -17 15.352 -2.268 1 90.88 211 ARG A N 1
ATOM 1551 C CA . ARG A 1 211 ? -17.672 16.547 -2.766 1 90.88 211 ARG A CA 1
ATOM 1552 C C . ARG A 1 211 ? -19.062 16.688 -2.143 1 90.88 211 ARG A C 1
ATOM 1554 O O . ARG A 1 211 ? -19.516 17.797 -1.86 1 90.88 211 ARG A O 1
ATOM 1561 N N . LEU A 1 212 ? -19.625 15.609 -1.969 1 90.5 212 LEU A N 1
ATOM 1562 C CA . LEU A 1 212 ? -20.984 15.625 -1.43 1 90.5 212 LEU A CA 1
ATOM 1563 C C . LEU A 1 212 ? -20.969 15.859 0.077 1 90.5 212 LEU A C 1
ATOM 1565 O O . LEU A 1 212 ? -21.859 16.516 0.616 1 90.5 212 LEU A O 1
ATOM 1569 N N . ALA A 1 213 ? -20.078 15.25 0.728 1 85.69 213 ALA A N 1
ATOM 1570 C CA . ALA A 1 213 ? -20.062 15.273 2.188 1 85.69 213 ALA A CA 1
ATOM 1571 C C . ALA A 1 213 ? -19.422 16.562 2.701 1 85.69 213 ALA A C 1
ATOM 1573 O O . ALA A 1 213 ? -19.75 17.031 3.801 1 85.69 213 ALA A O 1
ATOM 1574 N N . VAL A 1 214 ? -18.438 17.031 2.039 1 73.38 214 VAL A N 1
ATOM 1575 C CA . VAL A 1 214 ? -17.688 18.188 2.541 1 73.38 214 VAL A CA 1
ATOM 1576 C C . VAL A 1 214 ? -18.266 19.469 1.94 1 73.38 214 VAL A C 1
ATOM 1578 O O . VAL A 1 214 ? -18.359 19.594 0.718 1 73.38 214 VAL A O 1
ATOM 1581 N N . SER A 1 215 ? -19.312 20.094 2.717 1 64.38 215 SER A N 1
ATOM 1582 C CA . SER A 1 215 ? -19.969 21.328 2.334 1 64.38 215 SER A CA 1
ATOM 1583 C C . SER A 1 215 ? -18.969 22.328 1.73 1 64.38 215 SER A C 1
ATOM 1585 O O . SER A 1 215 ? -17.781 22.281 2.051 1 64.38 215 SER A O 1
ATOM 1587 N N . ALA A 1 216 ? -19.328 23.047 0.685 1 56.47 216 ALA A N 1
ATOM 1588 C CA . ALA A 1 216 ? -18.594 24.062 -0.044 1 56.47 216 ALA A CA 1
ATOM 1589 C C . ALA A 1 216 ? -17.812 24.969 0.913 1 56.47 216 ALA A C 1
ATOM 1591 O O . ALA A 1 216 ? -16.719 25.438 0.585 1 56.47 216 ALA A O 1
ATOM 1592 N N . GLY A 1 217 ? -18.312 25.234 1.978 1 49.03 217 GLY A N 1
ATOM 1593 C CA . GLY A 1 217 ? -17.688 26.188 2.873 1 49.03 217 GLY A CA 1
ATOM 1594 C C . GLY A 1 217 ? -16.406 25.656 3.502 1 49.03 217 GLY A C 1
ATOM 1595 O O . GLY A 1 217 ? -15.445 26.406 3.697 1 49.03 217 GLY A O 1
ATOM 1596 N N . VAL A 1 218 ? -16.344 24.391 3.848 1 50.47 218 VAL A N 1
ATOM 1597 C CA . VAL A 1 218 ? -15.164 23.797 4.441 1 50.47 218 VAL A CA 1
ATOM 1598 C C . VAL A 1 218 ? -14.094 23.594 3.371 1 50.47 218 VAL A C 1
ATOM 1600 O O . VAL A 1 218 ? -12.891 23.625 3.666 1 50.47 218 VAL A O 1
ATOM 1603 N N . ARG A 1 219 ? -14.562 23.375 2.166 1 48.25 219 ARG A N 1
ATOM 1604 C CA . ARG A 1 219 ? -13.617 23.188 1.069 1 48.25 219 ARG A CA 1
ATOM 1605 C C . ARG A 1 219 ? -12.844 24.469 0.789 1 48.25 219 ARG A C 1
ATOM 1607 O O . ARG A 1 219 ? -11.688 24.422 0.37 1 48.25 219 ARG A O 1
ATOM 1614 N N . ARG A 1 220 ? -13.492 25.703 0.954 1 42.81 220 ARG A N 1
ATOM 1615 C CA . ARG A 1 220 ? -12.906 27 0.653 1 42.81 220 ARG A CA 1
ATOM 1616 C C . ARG A 1 220 ? -11.906 27.422 1.728 1 42.81 220 ARG A C 1
ATOM 1618 O O . ARG A 1 220 ? -11.078 28.312 1.503 1 42.81 220 ARG A O 1
ATOM 1625 N N . SER A 1 221 ? -12 26.906 2.891 1 41.81 221 SER A N 1
ATOM 1626 C CA . SER A 1 221 ? -11.078 27.375 3.918 1 41.81 221 SER A CA 1
ATOM 1627 C C . SER A 1 221 ? -9.828 26.516 3.986 1 41.81 221 SER A C 1
ATOM 1629 O O . SER A 1 221 ? -8.883 26.828 4.707 1 41.81 221 SER A O 1
ATOM 1631 N N . ALA A 1 222 ? -9.953 25.281 3.379 1 42.47 222 ALA A N 1
ATOM 1632 C CA . ALA A 1 222 ? -8.734 24.484 3.391 1 42.47 222 ALA A CA 1
ATOM 1633 C C . ALA A 1 222 ? -7.91 24.719 2.125 1 42.47 222 ALA A C 1
ATOM 1635 O O . ALA A 1 222 ? -8.469 24.844 1.032 1 42.47 222 ALA A O 1
ATOM 1636 N N . MET B 1 1 ? -2.24 -28.188 12.812 1 60.66 1 MET B N 1
ATOM 1637 C CA . MET B 1 1 ? -0.804 -28.047 12.594 1 60.66 1 MET B CA 1
ATOM 1638 C C . MET B 1 1 ? -0.341 -26.625 12.93 1 60.66 1 MET B C 1
ATOM 1640 O O . MET B 1 1 ? -1.078 -25.672 12.727 1 60.66 1 MET B O 1
ATOM 1644 N N . ASN B 1 2 ? 0.716 -26.484 13.773 1 84.06 2 ASN B N 1
ATOM 1645 C CA . ASN B 1 2 ? 1.162 -25.312 14.508 1 84.06 2 ASN B CA 1
ATOM 1646 C C . ASN B 1 2 ? 2.184 -24.5 13.703 1 84.06 2 ASN B C 1
ATOM 1648 O O . ASN B 1 2 ? 3.113 -25.078 13.125 1 84.06 2 ASN B O 1
ATOM 1652 N N . VAL B 1 3 ? 1.936 -23.328 13.422 1 86.19 3 VAL B N 1
ATOM 1653 C CA . VAL B 1 3 ? 2.787 -22.391 12.695 1 86.19 3 VAL B CA 1
ATOM 1654 C C . VAL B 1 3 ? 4.195 -22.406 13.281 1 86.19 3 VAL B C 1
ATOM 1656 O O . VAL B 1 3 ? 5.184 -22.328 12.547 1 86.19 3 VAL B O 1
ATOM 1659 N N . PHE B 1 4 ? 4.363 -22.672 14.492 1 88.94 4 PHE B N 1
ATOM 1660 C CA . PHE B 1 4 ? 5.652 -22.688 15.172 1 88.94 4 PHE B CA 1
ATOM 1661 C C . PHE B 1 4 ? 6.434 -23.953 14.805 1 88.94 4 PHE B C 1
ATOM 1663 O O . PHE B 1 4 ? 7.656 -23.906 14.656 1 88.94 4 PHE B O 1
ATOM 1670 N N . HIS B 1 5 ? 5.703 -24.938 14.703 1 90.75 5 HIS B N 1
ATOM 1671 C CA . HIS B 1 5 ? 6.34 -26.188 14.297 1 90.75 5 HIS B CA 1
ATOM 1672 C C . HIS B 1 5 ? 6.895 -26.094 12.883 1 90.75 5 HIS B C 1
ATOM 1674 O O . HIS B 1 5 ? 8.039 -26.484 12.625 1 90.75 5 HIS B O 1
ATOM 1680 N N . PHE B 1 6 ? 6.113 -25.5 12.031 1 91 6 PHE B N 1
ATOM 1681 C CA . PHE B 1 6 ? 6.547 -25.344 10.648 1 91 6 PHE B CA 1
ATOM 1682 C C . PHE B 1 6 ? 7.77 -24.422 10.57 1 91 6 PHE B C 1
ATOM 1684 O O . PHE B 1 6 ? 8.711 -24.703 9.82 1 91 6 PHE B O 1
ATOM 1691 N N . GLY B 1 7 ? 7.789 -23.375 11.289 1 92.81 7 GLY B N 1
ATOM 1692 C CA . GLY B 1 7 ? 8.93 -22.469 11.32 1 92.81 7 GLY B CA 1
ATOM 1693 C C . GLY B 1 7 ? 10.203 -23.125 11.82 1 92.81 7 GLY B C 1
ATOM 1694 O O . GLY B 1 7 ? 11.273 -22.953 11.242 1 92.81 7 GLY B O 1
ATOM 1695 N N . SER B 1 8 ? 10.031 -23.922 12.828 1 93 8 SER B N 1
ATOM 1696 C CA . SER B 1 8 ? 11.18 -24.609 13.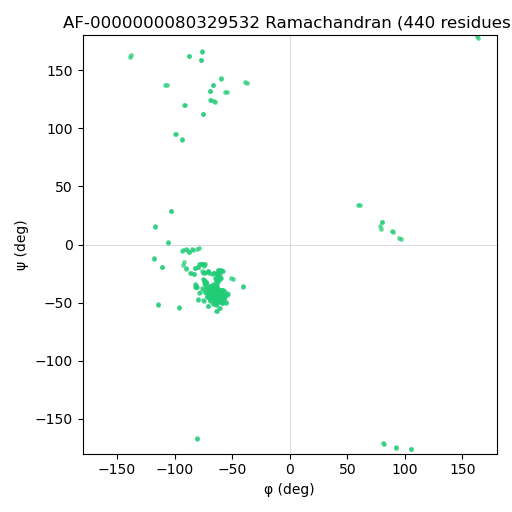406 1 93 8 SER B CA 1
ATOM 1697 C C . SER B 1 8 ? 11.773 -25.609 12.414 1 93 8 SER B C 1
ATOM 1699 O O . SER B 1 8 ? 13 -25.75 12.336 1 93 8 SER B O 1
ATOM 1701 N N . LEU B 1 9 ? 10.93 -26.25 11.727 1 93.56 9 LEU B N 1
ATOM 1702 C CA . LEU B 1 9 ? 11.391 -27.188 10.711 1 93.56 9 LEU B CA 1
ATOM 1703 C C . LEU B 1 9 ? 12.156 -26.484 9.609 1 93.56 9 LEU B C 1
ATOM 1705 O O . LEU B 1 9 ? 13.203 -26.953 9.164 1 93.56 9 LEU B O 1
ATOM 1709 N N . PHE B 1 10 ? 11.672 -25.406 9.188 1 96 10 PHE B N 1
ATOM 1710 C CA . PHE B 1 10 ? 12.281 -24.641 8.102 1 96 10 PHE B CA 1
ATOM 1711 C C . PHE B 1 10 ? 13.648 -24.109 8.516 1 96 10 PHE B C 1
ATOM 1713 O O . PHE B 1 10 ? 14.633 -24.312 7.809 1 96 10 PHE B O 1
ATOM 1720 N N . PHE B 1 11 ? 13.727 -23.484 9.664 1 96.25 11 PHE B N 1
ATOM 1721 C CA . PHE B 1 11 ? 14.961 -22.844 10.094 1 96.25 11 PHE B CA 1
ATOM 1722 C C . PHE B 1 11 ? 15.938 -23.859 10.656 1 96.25 11 PHE B C 1
ATOM 1724 O O . PHE B 1 11 ? 17.141 -23.594 10.742 1 96.25 11 PHE B O 1
ATOM 1731 N N . GLY B 1 12 ? 15.422 -24.969 11.016 1 95.25 12 GLY B N 1
ATOM 1732 C CA . GLY B 1 12 ? 16.266 -26.031 11.539 1 95.25 12 GLY B CA 1
ATOM 1733 C C . GLY B 1 12 ? 16.938 -26.844 10.461 1 95.25 12 GLY B C 1
ATOM 1734 O O . GLY B 1 12 ? 17.891 -27.578 10.734 1 95.25 12 GLY B O 1
ATOM 1735 N N . ASP B 1 13 ? 16.438 -26.797 9.336 1 94 13 ASP B N 1
ATOM 1736 C CA . ASP B 1 13 ? 17.016 -27.516 8.219 1 94 13 ASP B CA 1
ATOM 1737 C C . ASP B 1 13 ? 18.281 -26.828 7.707 1 94 13 ASP B C 1
ATOM 1739 O O . ASP B 1 13 ? 18.203 -25.766 7.082 1 94 13 ASP B O 1
ATOM 1743 N N . HIS B 1 14 ? 19.391 -27.438 7.883 1 92.25 14 HIS B N 1
ATOM 1744 C CA . HIS B 1 14 ? 20.688 -26.891 7.52 1 92.25 14 HIS B CA 1
ATOM 1745 C C . HIS B 1 14 ? 20.781 -26.625 6.02 1 92.25 14 HIS B C 1
ATOM 1747 O O . HIS B 1 14 ? 21.484 -25.719 5.582 1 92.25 14 HIS B O 1
ATOM 1753 N N . ALA B 1 15 ? 20 -27.312 5.293 1 91.38 15 ALA B N 1
ATOM 1754 C CA . ALA B 1 15 ? 20.031 -27.172 3.84 1 91.38 15 ALA B CA 1
ATOM 1755 C C . ALA B 1 15 ? 19.531 -25.797 3.412 1 91.38 15 ALA B C 1
ATOM 1757 O O . ALA B 1 15 ? 19.906 -25.297 2.352 1 91.38 15 ALA B O 1
ATOM 1758 N N . HIS B 1 16 ? 18.734 -25.172 4.195 1 94.5 16 HIS B N 1
ATOM 1759 C CA . HIS B 1 16 ? 18.156 -23.875 3.852 1 94.5 16 HIS B CA 1
ATOM 1760 C C . HIS B 1 16 ? 19.141 -22.734 4.078 1 94.5 16 HIS B C 1
ATOM 1762 O O . HIS B 1 16 ? 18.891 -21.609 3.672 1 94.5 16 HIS B O 1
ATOM 1768 N N . TRP B 1 17 ? 20.234 -23.094 4.57 1 95.94 17 TRP B N 1
ATOM 1769 C CA . TRP B 1 17 ? 21.141 -22.016 4.926 1 95.94 17 TRP B CA 1
ATOM 1770 C C . TRP B 1 17 ? 22.297 -21.922 3.93 1 95.94 17 TRP B C 1
ATOM 1772 O O . TRP B 1 17 ? 23.172 -21.062 4.047 1 95.94 17 TRP B O 1
ATOM 1782 N N . HIS B 1 18 ? 22.25 -22.766 2.971 1 93.44 18 HIS B N 1
ATOM 1783 C CA . HIS B 1 18 ? 23.312 -22.781 1.981 1 93.44 18 HIS B CA 1
ATOM 1784 C C . HIS B 1 18 ? 22.766 -22.953 0.572 1 93.44 18 HIS B C 1
ATOM 1786 O O . HIS B 1 18 ? 21.594 -23.312 0.398 1 93.44 18 HIS B O 1
ATOM 1792 N N . GLY B 1 19 ? 23.656 -22.609 -0.403 1 91.75 19 GLY B N 1
ATOM 1793 C CA . GLY B 1 19 ? 23.328 -22.922 -1.784 1 91.75 19 GLY B CA 1
ATOM 1794 C C . GLY B 1 19 ? 22.609 -21.797 -2.5 1 91.75 19 GLY B C 1
ATOM 1795 O O . GLY B 1 19 ? 22.422 -20.719 -1.94 1 91.75 19 GLY B O 1
ATOM 1796 N N . TYR B 1 20 ? 22.203 -22.094 -3.715 1 91.56 20 TYR B N 1
ATOM 1797 C CA . TYR B 1 20 ? 21.609 -21.109 -4.613 1 91.56 20 TYR B CA 1
ATOM 1798 C C . TYR B 1 20 ? 20.188 -20.781 -4.203 1 91.56 20 TYR B C 1
ATOM 1800 O O . TYR B 1 20 ? 1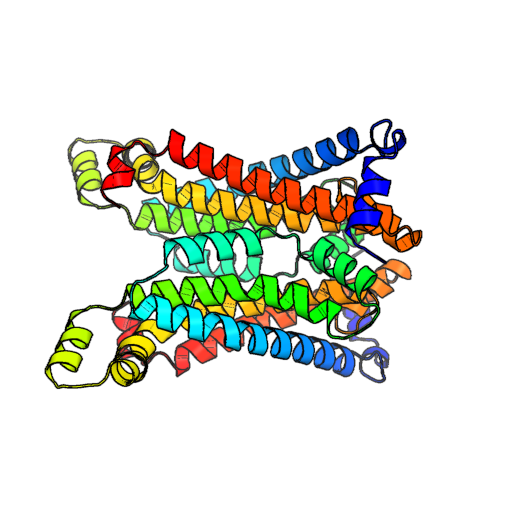9.688 -19.703 -4.508 1 91.56 20 TYR B O 1
ATOM 1808 N N . ASP B 1 21 ? 19.609 -21.625 -3.426 1 92.69 21 ASP B N 1
ATOM 1809 C CA . ASP B 1 21 ? 18.234 -21.375 -2.98 1 92.69 21 ASP B CA 1
ATOM 1810 C C . ASP B 1 21 ? 18.172 -21.203 -1.466 1 92.69 21 ASP B C 1
ATOM 1812 O O . ASP B 1 21 ? 17.109 -21.312 -0.866 1 92.69 21 ASP B O 1
ATOM 1816 N N . GLY B 1 22 ? 19.359 -20.984 -0.917 1 97 22 GLY B N 1
ATOM 1817 C CA . GLY B 1 22 ? 19.438 -20.828 0.528 1 97 22 GLY B CA 1
ATOM 1818 C C . GLY B 1 22 ? 18.953 -19.469 1.012 1 97 22 GLY B C 1
ATOM 1819 O O . GLY B 1 22 ? 18.812 -18.547 0.221 1 97 22 GLY B O 1
ATOM 1820 N N . ILE B 1 23 ? 18.734 -19.406 2.346 1 98.12 23 ILE B N 1
ATOM 1821 C CA . ILE B 1 23 ? 18.188 -18.234 2.994 1 98.12 23 ILE B CA 1
ATOM 1822 C C . ILE B 1 23 ? 19.078 -17.031 2.742 1 98.12 23 ILE B C 1
ATOM 1824 O O . ILE B 1 23 ? 18.625 -15.969 2.314 1 98.12 23 ILE B O 1
ATOM 1828 N N . PRO B 1 24 ? 20.422 -17.156 2.885 1 97.94 24 PRO B N 1
ATOM 1829 C CA . PRO B 1 24 ? 21.266 -15.984 2.629 1 97.94 24 PRO B CA 1
ATOM 1830 C C . PRO B 1 24 ? 21.172 -15.492 1.189 1 97.94 24 PRO B C 1
ATOM 1832 O O . PRO B 1 24 ? 21.156 -14.281 0.95 1 97.94 24 PRO B O 1
ATOM 1835 N N . THR B 1 25 ? 21.109 -16.391 0.3 1 97.62 25 THR B N 1
ATOM 1836 C CA . THR B 1 25 ? 21.031 -16.031 -1.111 1 97.62 25 THR B CA 1
ATOM 1837 C C . THR B 1 25 ? 19.719 -15.328 -1.427 1 97.62 25 THR B C 1
ATOM 1839 O O . THR B 1 25 ? 19.703 -14.242 -2.01 1 97.62 25 THR B O 1
ATOM 1842 N N . ARG B 1 26 ? 18.578 -15.914 -1.015 1 98 26 ARG B N 1
ATOM 1843 C CA . ARG B 1 26 ? 17.266 -15.336 -1.28 1 98 26 ARG B CA 1
ATOM 1844 C C . ARG B 1 26 ? 17.094 -14.008 -0.549 1 98 26 ARG B C 1
ATOM 1846 O O . ARG B 1 26 ? 16.469 -13.086 -1.071 1 98 26 ARG B O 1
ATOM 1853 N N . LEU B 1 27 ? 17.656 -13.984 0.615 1 98.19 27 LEU B N 1
ATOM 1854 C CA . LEU B 1 27 ? 17.594 -12.742 1.383 1 98.19 27 LEU B CA 1
ATOM 1855 C C . LEU B 1 27 ? 18.359 -11.633 0.675 1 98.19 27 LEU B C 1
ATOM 1857 O O . LEU B 1 27 ? 17.875 -10.508 0.555 1 98.19 27 LEU B O 1
ATOM 1861 N N . THR B 1 28 ? 19.531 -11.945 0.205 1 97.88 28 THR B N 1
ATOM 1862 C CA . THR B 1 28 ? 20.359 -10.969 -0.495 1 97.88 28 THR B CA 1
ATOM 1863 C C . THR B 1 28 ? 19.672 -10.492 -1.771 1 97.88 28 THR B C 1
ATOM 1865 O O . THR B 1 28 ? 19.656 -9.297 -2.066 1 97.88 28 THR B O 1
ATOM 1868 N N . GLU B 1 29 ? 19.094 -11.391 -2.492 1 97.31 29 GLU B N 1
ATOM 1869 C CA . GLU B 1 29 ? 18.344 -11.031 -3.693 1 97.31 29 GLU B CA 1
ATOM 1870 C C . GLU B 1 29 ? 17.219 -10.062 -3.367 1 97.31 29 GLU B C 1
ATOM 1872 O O . GLU B 1 29 ? 17.047 -9.039 -4.035 1 97.31 29 GLU B O 1
ATOM 1877 N N . HIS B 1 30 ? 16.438 -10.438 -2.354 1 98.06 30 HIS B N 1
ATOM 1878 C CA . HIS B 1 30 ? 15.297 -9.625 -1.958 1 98.06 30 HIS B CA 1
ATOM 1879 C C . HIS B 1 30 ? 15.734 -8.219 -1.546 1 98.06 30 HIS B C 1
ATOM 1881 O O . HIS B 1 30 ? 15.117 -7.23 -1.947 1 98.06 30 HIS B O 1
ATOM 1887 N N . ILE B 1 31 ? 16.781 -8.117 -0.819 1 98.25 31 ILE B N 1
ATOM 1888 C CA . ILE B 1 31 ? 17.312 -6.836 -0.346 1 98.25 31 ILE B CA 1
ATOM 1889 C C . ILE B 1 31 ? 17.797 -6.004 -1.532 1 98.25 31 ILE B C 1
ATOM 1891 O O . ILE B 1 31 ? 17.484 -4.812 -1.625 1 98.25 31 ILE B O 1
ATOM 1895 N N . LEU B 1 32 ? 18.469 -6.613 -2.432 1 97.38 32 LEU B N 1
ATOM 1896 C CA . LEU B 1 32 ? 19.016 -5.902 -3.576 1 97.38 32 LEU B CA 1
ATOM 1897 C C . LEU B 1 32 ? 17.922 -5.371 -4.48 1 97.38 32 LEU B C 1
ATOM 1899 O O . LEU B 1 32 ? 17.969 -4.227 -4.938 1 97.38 32 LEU B O 1
ATOM 1903 N N . TYR B 1 33 ? 16.906 -6.188 -4.754 1 96.88 33 TYR B N 1
ATOM 1904 C CA . TYR B 1 33 ? 15.75 -5.734 -5.531 1 96.88 33 TYR B CA 1
ATOM 1905 C C . TYR B 1 33 ? 15.078 -4.543 -4.859 1 96.88 33 TYR B C 1
ATOM 1907 O O . TYR B 1 33 ? 14.727 -3.566 -5.523 1 96.88 33 TYR B O 1
ATOM 1915 N N . SER B 1 34 ? 14.922 -4.668 -3.584 1 98.19 34 SER B N 1
ATOM 1916 C CA . SER B 1 34 ? 14.219 -3.637 -2.828 1 98.19 34 SER B CA 1
ATOM 1917 C C . SER B 1 34 ? 15.008 -2.334 -2.799 1 98.19 34 SER B C 1
ATOM 1919 O O . SER B 1 34 ? 14.438 -1.254 -2.99 1 98.19 34 SER B O 1
ATOM 1921 N N . LEU B 1 35 ? 16.312 -2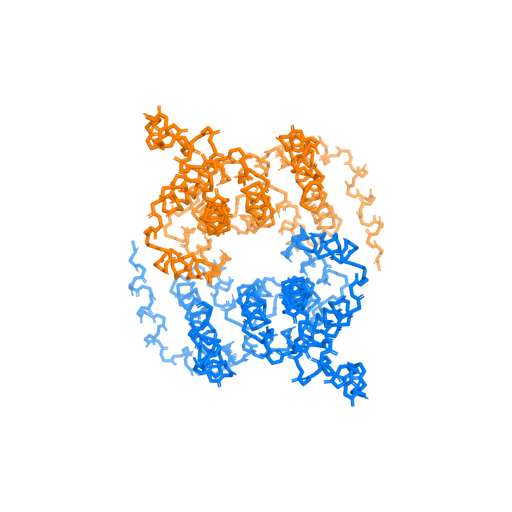.459 -2.611 1 98.56 35 LEU B N 1
ATOM 1922 C CA . LEU B 1 35 ? 17.156 -1.274 -2.574 1 98.56 35 LEU B CA 1
ATOM 1923 C C . LEU B 1 35 ? 17.219 -0.602 -3.941 1 98.56 35 LEU B C 1
ATOM 1925 O O . LEU B 1 35 ? 17.219 0.628 -4.035 1 98.56 35 LEU B O 1
ATOM 1929 N N . MET B 1 36 ? 17.281 -1.38 -4.941 1 98.56 36 MET B N 1
ATOM 1930 C CA . MET B 1 36 ? 17.312 -0.835 -6.297 1 98.56 36 MET B CA 1
ATOM 1931 C C . MET B 1 36 ? 16.016 -0.09 -6.605 1 98.56 36 MET B C 1
ATOM 1933 O O . MET B 1 36 ? 16.047 1.027 -7.125 1 98.56 36 MET B O 1
ATOM 1937 N N . ALA B 1 37 ? 14.906 -0.743 -6.312 1 98.69 37 ALA B N 1
ATOM 1938 C CA . ALA B 1 37 ? 13.609 -0.109 -6.535 1 98.69 37 ALA B CA 1
ATOM 1939 C C . ALA B 1 37 ? 13.484 1.186 -5.738 1 98.69 37 ALA B C 1
ATOM 1941 O O . ALA B 1 37 ? 13 2.195 -6.25 1 98.69 37 ALA B O 1
ATOM 1942 N N . LEU B 1 38 ? 13.922 1.142 -4.508 1 98.81 38 LEU B N 1
ATOM 1943 C CA . LEU B 1 38 ? 13.859 2.324 -3.656 1 98.81 38 LEU B CA 1
ATOM 1944 C C . LEU B 1 38 ? 14.734 3.443 -4.211 1 98.81 38 LEU B C 1
ATOM 1946 O O . LEU B 1 38 ? 14.328 4.609 -4.215 1 98.81 38 LEU B O 1
ATOM 1950 N N . ALA B 1 39 ? 15.914 3.082 -4.641 1 98.81 39 ALA B N 1
ATOM 1951 C CA . ALA B 1 39 ? 16.844 4.07 -5.195 1 98.81 39 ALA B CA 1
ATOM 1952 C C . ALA B 1 39 ? 16.25 4.742 -6.43 1 98.81 39 ALA B C 1
ATOM 1954 O O . ALA B 1 39 ? 16.328 5.965 -6.578 1 98.81 39 ALA B O 1
ATOM 1955 N N . ILE B 1 40 ? 15.672 4.004 -7.281 1 98.81 40 ILE B N 1
ATOM 1956 C CA . ILE B 1 40 ? 15.078 4.547 -8.5 1 98.81 40 ILE B CA 1
ATOM 1957 C C . ILE B 1 40 ? 13.875 5.418 -8.141 1 98.81 40 ILE B C 1
ATOM 1959 O O . ILE B 1 40 ? 13.734 6.527 -8.656 1 98.81 40 ILE B O 1
ATOM 1963 N N . ALA B 1 41 ? 13.016 4.875 -7.258 1 98.75 41 ALA B N 1
ATOM 1964 C CA . ALA B 1 41 ? 11.852 5.641 -6.828 1 98.75 41 ALA B CA 1
ATOM 1965 C C . ALA B 1 41 ? 12.266 6.953 -6.168 1 98.75 41 ALA B C 1
ATOM 1967 O O . ALA B 1 41 ? 11.641 7.992 -6.395 1 98.75 41 ALA B O 1
ATOM 1968 N N . ALA B 1 42 ? 13.289 6.898 -5.375 1 98.81 42 ALA B N 1
ATOM 1969 C CA . ALA B 1 42 ? 13.797 8.094 -4.711 1 98.81 42 ALA B CA 1
ATOM 1970 C C . ALA B 1 42 ? 14.375 9.078 -5.727 1 98.81 42 ALA B C 1
ATOM 1972 O O . ALA B 1 42 ? 14.188 10.289 -5.598 1 98.81 42 ALA B O 1
ATOM 1973 N N . ALA B 1 43 ? 15.109 8.57 -6.668 1 98.75 43 ALA B N 1
ATOM 1974 C CA . ALA B 1 43 ? 15.711 9.406 -7.699 1 98.75 43 ALA B CA 1
ATOM 1975 C C . ALA B 1 43 ? 14.648 10.156 -8.492 1 98.75 43 ALA B C 1
ATOM 1977 O O . ALA B 1 43 ? 14.922 11.227 -9.047 1 98.75 43 ALA B O 1
ATOM 1978 N N . ILE B 1 44 ? 13.453 9.672 -8.492 1 98.19 44 ILE B N 1
ATOM 1979 C CA . ILE B 1 44 ? 12.352 10.312 -9.203 1 98.19 44 ILE B CA 1
ATOM 1980 C C . ILE B 1 44 ? 11.555 11.188 -8.227 1 98.19 44 ILE B C 1
ATOM 1982 O O . ILE B 1 44 ? 11.375 12.383 -8.461 1 98.19 44 ILE B O 1
ATOM 1986 N N . GLY B 1 45 ? 11.133 10.586 -7.148 1 98.12 45 GLY B N 1
ATOM 1987 C CA . GLY B 1 45 ? 10.211 11.219 -6.223 1 98.12 45 GLY B CA 1
ATOM 1988 C C . GLY B 1 45 ? 10.82 12.398 -5.484 1 98.12 45 GLY B C 1
ATOM 1989 O O . GLY B 1 45 ? 10.156 13.398 -5.246 1 98.12 45 GLY B O 1
ATOM 1990 N N . LEU B 1 46 ? 12.086 12.289 -5.121 1 98.44 46 LEU B N 1
ATOM 1991 C CA . LEU B 1 46 ? 12.711 13.328 -4.309 1 98.44 46 LEU B CA 1
ATOM 1992 C C . LEU B 1 46 ? 12.914 14.602 -5.117 1 98.44 46 LEU B C 1
ATOM 1994 O O . LEU B 1 46 ? 12.469 15.68 -4.711 1 98.44 46 LEU B O 1
ATOM 1998 N N . PRO B 1 47 ? 13.547 14.555 -6.289 1 97.88 47 PRO B N 1
ATOM 1999 C CA . PRO B 1 47 ? 13.75 15.805 -7.031 1 97.88 47 PRO B CA 1
ATOM 2000 C C . PRO B 1 47 ? 12.438 16.484 -7.406 1 97.88 47 PRO B C 1
ATOM 2002 O O . PRO B 1 47 ? 12.305 17.703 -7.266 1 97.88 47 PRO B O 1
ATOM 2005 N N . VAL B 1 48 ? 11.484 15.719 -7.848 1 97.38 48 VAL B N 1
ATOM 2006 C CA . VAL B 1 48 ? 10.203 16.297 -8.25 1 97.38 48 VAL B CA 1
ATOM 2007 C C . VAL B 1 48 ? 9.5 16.891 -7.023 1 97.38 48 VAL B C 1
ATOM 2009 O O . VAL B 1 48 ? 8.984 18 -7.07 1 97.38 48 VAL B O 1
ATOM 2012 N N . GLY B 1 49 ? 9.484 16.094 -5.918 1 97.44 49 GLY B N 1
ATOM 2013 C CA . GLY B 1 49 ? 8.883 16.594 -4.691 1 97.44 49 GLY B CA 1
ATOM 2014 C C . GLY B 1 49 ? 9.562 17.828 -4.148 1 97.44 49 GLY B C 1
ATOM 2015 O O . GLY B 1 49 ? 8.898 18.766 -3.699 1 97.44 49 GLY B O 1
ATOM 2016 N N . LEU B 1 50 ? 10.852 17.875 -4.176 1 97.62 50 LEU B N 1
ATOM 2017 C CA . LEU B 1 50 ? 11.617 19 -3.662 1 97.62 50 LEU B CA 1
ATOM 2018 C C . LEU B 1 50 ? 11.367 20.25 -4.5 1 97.62 50 LEU B C 1
ATOM 2020 O O . LEU B 1 50 ? 11.109 21.328 -3.953 1 97.62 50 LEU B O 1
ATOM 2024 N N . VAL B 1 51 ? 11.43 20.109 -5.824 1 96.69 51 VAL B N 1
ATOM 2025 C CA . VAL B 1 51 ? 11.297 21.266 -6.711 1 96.69 51 VAL B CA 1
ATOM 2026 C C . VAL B 1 51 ? 9.875 21.797 -6.652 1 96.69 51 VAL B C 1
ATOM 2028 O O . VAL B 1 51 ? 9.664 23.016 -6.539 1 96.69 51 VAL B O 1
ATOM 2031 N N . THR B 1 52 ? 8.93 20.953 -6.727 1 96.5 52 THR B N 1
ATOM 2032 C CA . THR B 1 52 ? 7.543 2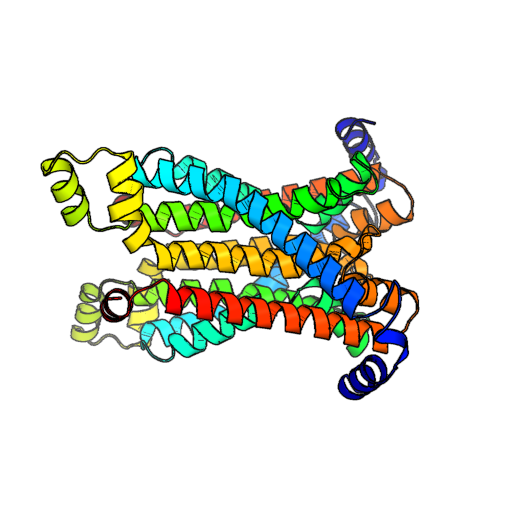1.406 -6.688 1 96.5 52 THR B CA 1
ATOM 2033 C C . THR B 1 52 ? 7.188 21.938 -5.305 1 96.5 52 THR B C 1
ATOM 2035 O O . THR B 1 52 ? 6.438 22.906 -5.188 1 96.5 52 THR B O 1
ATOM 2038 N N . GLY B 1 53 ? 7.738 21.312 -4.312 1 96.5 53 GLY B N 1
ATOM 2039 C CA . GLY B 1 53 ? 7.539 21.844 -2.975 1 96.5 53 GLY B CA 1
ATOM 2040 C C . GLY B 1 53 ? 8.148 23.219 -2.781 1 96.5 53 GLY B C 1
ATOM 2041 O O . GLY B 1 53 ? 7.527 24.109 -2.188 1 96.5 53 GLY B O 1
ATOM 2042 N N . HIS B 1 54 ? 9.312 23.406 -3.277 1 96.88 54 HIS B N 1
ATOM 2043 C CA . HIS B 1 54 ? 10.039 24.672 -3.139 1 96.88 54 HIS B CA 1
ATOM 2044 C C . HIS B 1 54 ? 9.344 25.797 -3.908 1 96.88 54 HIS B C 1
ATOM 2046 O O . HIS B 1 54 ? 9.281 26.922 -3.432 1 96.88 54 HIS B O 1
ATOM 2052 N N . THR B 1 55 ? 8.867 25.5 -5.086 1 95.69 55 THR B N 1
ATOM 2053 C CA . THR B 1 55 ? 8.281 26.531 -5.938 1 95.69 55 THR B CA 1
ATOM 2054 C C . THR B 1 55 ? 6.809 26.719 -5.609 1 95.69 55 THR B C 1
ATOM 2056 O O . THR B 1 55 ? 6.219 27.75 -5.957 1 95.69 55 THR B O 1
ATOM 2059 N N . GLY B 1 56 ? 6.227 25.719 -5.074 1 93.88 56 GLY B N 1
ATOM 2060 C CA . GLY B 1 56 ? 4.805 25.766 -4.781 1 93.88 56 GLY B CA 1
ATOM 2061 C C . GLY B 1 56 ? 3.934 25.547 -6.004 1 93.88 56 GLY B C 1
ATOM 2062 O O . GLY B 1 56 ? 2.719 25.75 -5.953 1 93.88 56 GLY B O 1
ATOM 2063 N N . ARG B 1 57 ? 4.551 25.031 -7.047 1 92.56 57 ARG B N 1
ATOM 2064 C CA . ARG B 1 57 ? 3.824 24.859 -8.297 1 92.56 57 ARG B CA 1
ATOM 2065 C C . ARG B 1 57 ? 3.547 23.375 -8.555 1 92.56 57 ARG B C 1
ATOM 2067 O O . ARG B 1 57 ? 4.391 22.516 -8.273 1 92.56 57 ARG B O 1
ATOM 2074 N N . GLY B 1 58 ? 2.283 23.078 -9.023 1 90 58 GLY B N 1
ATOM 2075 C CA . GLY B 1 58 ? 1.947 21.766 -9.531 1 90 58 GLY B CA 1
ATOM 2076 C C . GLY B 1 58 ? 1.442 20.812 -8.453 1 90 58 GLY B C 1
ATOM 2077 O O . GLY B 1 58 ? 1.423 19.594 -8.648 1 90 58 GLY B O 1
ATOM 2078 N N . GLY B 1 59 ? 1.151 21.328 -7.289 1 85.75 59 GLY B N 1
ATOM 2079 C CA . GLY B 1 59 ? 0.726 20.516 -6.172 1 85.75 59 GLY B CA 1
ATOM 2080 C C . GLY B 1 59 ? -0.464 19.625 -6.504 1 85.75 59 GLY B C 1
ATOM 2081 O O . GLY B 1 59 ? -0.439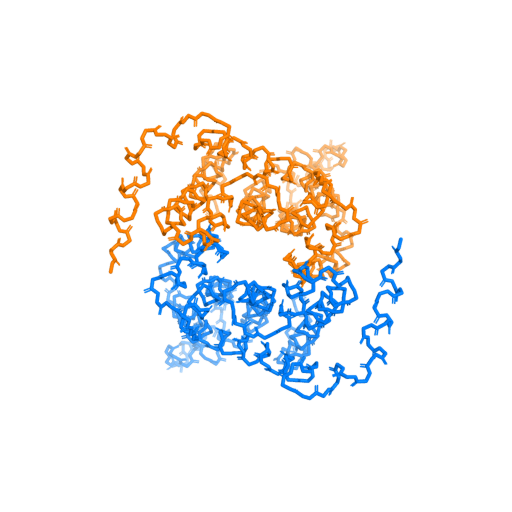 18.422 -6.25 1 85.75 59 GLY B O 1
ATOM 2082 N N . ASN B 1 60 ? -1.365 20.141 -7.172 1 83.12 60 ASN B N 1
ATOM 2083 C CA . ASN B 1 60 ? -2.582 19.406 -7.516 1 83.12 60 ASN B CA 1
ATOM 2084 C C . ASN B 1 60 ? -2.311 18.328 -8.555 1 83.12 60 ASN B C 1
ATOM 2086 O O . ASN B 1 60 ? -2.807 17.203 -8.422 1 83.12 60 ASN B O 1
ATOM 2090 N N . ALA B 1 61 ? -1.591 18.688 -9.508 1 88.44 61 ALA B N 1
ATOM 2091 C CA . ALA B 1 61 ? -1.249 17.703 -10.547 1 88.44 61 ALA B CA 1
ATOM 2092 C C . ALA B 1 61 ? -0.449 16.547 -9.961 1 88.44 61 ALA B C 1
ATOM 2094 O O . ALA B 1 61 ? -0.683 15.383 -10.305 1 88.44 61 ALA B O 1
ATOM 2095 N N . LEU B 1 62 ? 0.405 16.859 -9.055 1 89.19 62 LEU B N 1
ATOM 2096 C CA . LEU B 1 62 ? 1.232 15.828 -8.43 1 89.19 62 LEU B CA 1
ATOM 2097 C C . LEU B 1 62 ? 0.383 14.891 -7.578 1 89.19 62 LEU B C 1
ATOM 2099 O O . LEU B 1 62 ? 0.579 13.672 -7.605 1 89.19 62 LEU B O 1
ATOM 2103 N N . ALA B 1 63 ? -0.49 15.492 -6.902 1 83.62 63 ALA B N 1
ATOM 2104 C CA . ALA B 1 63 ? -1.372 14.688 -6.059 1 83.62 63 ALA B CA 1
ATOM 2105 C C . ALA B 1 63 ? -2.221 13.734 -6.898 1 83.62 63 ALA B C 1
ATOM 2107 O O . ALA B 1 63 ? -2.387 12.57 -6.543 1 83.62 63 ALA B O 1
ATOM 2108 N N . LEU B 1 64 ? -2.701 14.258 -7.98 1 83.31 64 LEU B N 1
ATOM 2109 C CA . LEU B 1 64 ? -3.541 13.461 -8.867 1 83.31 64 LEU B CA 1
ATOM 2110 C C . LEU B 1 64 ? -2.746 12.312 -9.484 1 83.31 64 LEU B C 1
ATOM 2112 O O . LEU B 1 64 ? -3.213 11.172 -9.5 1 83.31 64 LEU B O 1
ATOM 2116 N N . ILE B 1 65 ? -1.631 12.602 -9.906 1 88.94 65 ILE B N 1
ATOM 2117 C CA . ILE B 1 65 ? -0.79 11.594 -10.547 1 88.94 65 ILE B CA 1
ATOM 2118 C C . ILE B 1 65 ? -0.362 10.547 -9.516 1 88.94 65 ILE B C 1
ATOM 2120 O O . ILE B 1 65 ? -0.389 9.352 -9.797 1 88.94 65 ILE B O 1
ATOM 2124 N N . ALA B 1 66 ? 0.021 11.055 -8.391 1 90.19 66 ALA B N 1
ATOM 2125 C CA . ALA B 1 66 ? 0.436 10.141 -7.324 1 90.19 66 ALA B CA 1
ATOM 2126 C C . ALA B 1 66 ? -0.709 9.227 -6.914 1 90.19 66 ALA B C 1
ATOM 2128 O O . ALA B 1 66 ? -0.509 8.023 -6.715 1 90.19 66 ALA B O 1
ATOM 2129 N N . THR B 1 67 ? -1.863 9.773 -6.863 1 85.06 67 THR B N 1
ATOM 2130 C CA . THR B 1 67 ? -3.039 9 -6.484 1 85.06 67 THR B CA 1
ATOM 2131 C C . THR B 1 67 ? -3.377 7.969 -7.562 1 85.06 67 THR B C 1
ATOM 2133 O O . THR B 1 67 ? -3.709 6.824 -7.25 1 85.06 67 THR B O 1
ATOM 2136 N N . ALA B 1 68 ? -3.283 8.352 -8.734 1 86.31 68 ALA B N 1
ATOM 2137 C CA . ALA B 1 68 ? -3.547 7.445 -9.844 1 86.31 68 ALA B CA 1
ATOM 2138 C C . ALA B 1 68 ? -2.533 6.305 -9.867 1 86.31 68 ALA B C 1
ATOM 2140 O O . ALA B 1 68 ? -2.893 5.152 -10.117 1 86.31 68 ALA B O 1
ATOM 2141 N N . ALA B 1 69 ? -1.332 6.625 -9.648 1 88.69 69 ALA B N 1
ATOM 2142 C CA . ALA B 1 69 ? -0.279 5.613 -9.648 1 88.69 69 ALA B CA 1
ATOM 2143 C C . ALA B 1 69 ? -0.495 4.602 -8.523 1 88.69 69 ALA B C 1
ATOM 2145 O O . ALA B 1 69 ? -0.295 3.398 -8.711 1 88.69 69 ALA B O 1
ATOM 2146 N N . ARG B 1 70 ? -0.937 5.082 -7.449 1 81.69 70 ARG B N 1
ATOM 2147 C CA . ARG B 1 70 ? -1.162 4.223 -6.293 1 81.69 70 ARG B CA 1
ATOM 2148 C C . ARG B 1 70 ? -2.357 3.303 -6.516 1 81.69 70 ARG B C 1
ATOM 2150 O O . ARG B 1 70 ? -2.48 2.268 -5.855 1 81.69 70 ARG B O 1
ATOM 2157 N N . ALA B 1 71 ? -3.158 3.752 -7.359 1 84.62 71 ALA B N 1
ATOM 2158 C CA . ALA B 1 71 ? -4.379 2.984 -7.582 1 84.62 71 ALA B CA 1
ATOM 2159 C C . ALA B 1 71 ? -4.113 1.774 -8.477 1 84.62 71 ALA B C 1
ATOM 2161 O O . ALA B 1 71 ? -4.926 0.85 -8.539 1 84.62 71 ALA B O 1
ATOM 2162 N N . LEU B 1 72 ? -3.025 1.789 -9.141 1 87.56 72 LEU B N 1
ATOM 2163 C CA . LEU B 1 72 ? -2.717 0.669 -10.023 1 87.56 72 LEU B CA 1
ATOM 2164 C C . LEU B 1 72 ? -2.414 -0.59 -9.219 1 87.56 72 LEU B C 1
ATOM 2166 O O . LEU B 1 72 ? -1.55 -0.578 -8.336 1 87.56 72 LEU B O 1
ATOM 2170 N N . PRO B 1 73 ? -3.113 -1.636 -9.477 1 89.81 73 PRO B N 1
ATOM 2171 C CA . PRO B 1 73 ? -2.842 -2.887 -8.766 1 89.81 73 PRO B CA 1
ATOM 2172 C C . PRO B 1 73 ? -1.461 -3.457 -9.078 1 89.81 73 PRO B C 1
ATOM 2174 O O . PRO B 1 73 ? -1.169 -3.775 -10.234 1 89.81 73 PRO B O 1
ATOM 2177 N N . SER B 1 74 ? -0.69 -3.639 -8.094 1 91.19 74 SER B N 1
ATOM 2178 C CA . SER B 1 74 ? 0.716 -3.984 -8.273 1 91.19 74 SER B CA 1
ATOM 2179 C C . SER B 1 74 ? 0.872 -5.402 -8.812 1 91.19 74 SER B C 1
ATOM 2181 O O . SER B 1 74 ? 1.699 -5.652 -9.688 1 91.19 74 SER B O 1
ATOM 2183 N N . PHE B 1 75 ? 0.052 -6.309 -8.367 1 92.62 75 PHE B N 1
ATOM 2184 C CA . PHE B 1 75 ? 0.122 -7.676 -8.867 1 92.62 75 PHE B CA 1
ATOM 2185 C C . PHE B 1 75 ? -0.208 -7.727 -10.352 1 92.62 75 PHE B C 1
ATOM 2187 O O . PHE B 1 75 ? 0.529 -8.328 -11.141 1 92.62 75 PHE B O 1
ATOM 2194 N N . GLY B 1 76 ? -1.331 -7.035 -10.703 1 92.25 76 GLY B N 1
ATOM 2195 C CA . GLY B 1 76 ? -1.707 -6.98 -12.102 1 92.25 76 GLY B CA 1
ATOM 2196 C C . GLY B 1 76 ? -0.651 -6.336 -12.977 1 92.25 76 GLY B C 1
ATOM 2197 O O . GLY B 1 76 ? -0.362 -6.82 -14.078 1 92.25 76 GLY B O 1
ATOM 2198 N N . LEU B 1 77 ? -0.125 -5.355 -12.5 1 93.69 77 LEU B N 1
ATOM 2199 C CA . LEU B 1 77 ? 0.903 -4.645 -13.25 1 93.69 77 LEU B CA 1
ATOM 2200 C C . LEU B 1 77 ? 2.15 -5.508 -13.414 1 93.69 77 LEU B C 1
ATOM 2202 O O . LEU B 1 77 ? 2.76 -5.531 -14.484 1 93.69 77 LEU B O 1
ATOM 2206 N N . LEU B 1 78 ? 2.533 -6.168 -12.398 1 94.81 78 LEU B N 1
ATOM 2207 C CA . LEU B 1 78 ? 3.709 -7.027 -12.445 1 94.81 78 LEU B CA 1
ATOM 2208 C C . LEU B 1 78 ? 3.535 -8.133 -13.484 1 94.81 78 LEU B C 1
ATOM 2210 O O . LEU B 1 78 ? 4.414 -8.344 -14.32 1 94.81 78 LEU B O 1
ATOM 2214 N N . VAL B 1 79 ? 2.414 -8.742 -13.453 1 94.06 79 VAL B N 1
ATOM 2215 C CA . VAL B 1 79 ? 2.172 -9.844 -14.383 1 94.06 79 VAL B CA 1
ATOM 2216 C C . VAL B 1 79 ? 2.068 -9.305 -15.805 1 94.06 79 VAL B C 1
ATOM 2218 O O . VAL B 1 79 ? 2.576 -9.922 -16.75 1 94.06 79 VAL B O 1
ATOM 2221 N N . LEU B 1 80 ? 1.409 -8.148 -15.914 1 92.88 80 LEU B N 1
ATOM 2222 C CA . LEU B 1 80 ? 1.314 -7.527 -17.219 1 92.88 80 LEU B CA 1
ATOM 2223 C C . LEU B 1 80 ? 2.699 -7.227 -17.781 1 92.88 80 LEU B C 1
ATOM 2225 O O . LEU B 1 80 ? 2.973 -7.5 -18.953 1 92.88 80 LEU B O 1
ATOM 2229 N N . MET B 1 81 ? 3.557 -6.695 -17.016 1 94.38 81 MET B N 1
ATOM 2230 C CA . MET B 1 81 ? 4.91 -6.375 -17.469 1 94.38 81 MET B CA 1
ATOM 2231 C C . MET B 1 81 ? 5.676 -7.641 -17.828 1 94.38 81 MET B C 1
ATOM 2233 O O . MET B 1 81 ? 6.461 -7.648 -18.781 1 94.38 81 MET B O 1
ATOM 2237 N N . PHE B 1 82 ? 5.445 -8.695 -17.047 1 93.12 82 PHE B N 1
ATOM 2238 C CA . PHE B 1 82 ? 6.07 -9.977 -17.359 1 93.12 82 PHE B CA 1
ATOM 2239 C C . PHE B 1 82 ? 5.621 -10.484 -18.719 1 93.12 82 PHE B C 1
ATOM 2241 O O . PHE B 1 82 ? 6.438 -10.953 -19.516 1 93.12 82 PHE B O 1
ATOM 2248 N N . VAL B 1 83 ? 4.383 -10.336 -18.938 1 90.5 83 VAL B N 1
ATOM 2249 C CA . VAL B 1 83 ? 3.826 -10.805 -20.188 1 90.5 83 VAL B CA 1
ATOM 2250 C C . VAL B 1 83 ? 4.375 -9.969 -21.344 1 90.5 83 VAL B C 1
ATOM 2252 O O . VAL B 1 83 ? 4.672 -10.5 -22.422 1 90.5 83 VAL B O 1
ATOM 2255 N N . LEU B 1 84 ? 4.57 -8.703 -21.188 1 90.75 84 LEU B N 1
ATOM 2256 C CA . LEU B 1 84 ? 4.969 -7.781 -22.25 1 90.75 84 LEU B CA 1
ATOM 2257 C C . LEU B 1 84 ? 6.477 -7.844 -22.484 1 90.75 84 LEU B C 1
ATOM 2259 O O . LEU B 1 84 ? 6.938 -7.738 -23.625 1 90.75 84 LEU B O 1
ATOM 2263 N N . LEU B 1 85 ? 7.246 -8.062 -21.375 1 93.69 85 LEU B N 1
ATOM 2264 C CA . LEU B 1 85 ? 8.688 -7.852 -21.484 1 93.69 85 LEU B CA 1
ATOM 2265 C C . LEU B 1 85 ? 9.445 -9.148 -21.219 1 93.69 85 LEU B C 1
ATOM 2267 O O . LEU B 1 85 ? 10.641 -9.242 -21.5 1 93.69 85 LEU B O 1
ATOM 2271 N N . GLY B 1 86 ? 8.766 -10.156 -20.719 1 90.38 86 GLY B N 1
ATOM 2272 C CA . GLY B 1 86 ? 9.406 -11.422 -20.406 1 90.38 86 GLY B CA 1
ATOM 2273 C C . GLY B 1 86 ? 10.125 -11.414 -19.078 1 90.38 86 GLY B C 1
ATOM 2274 O O . GLY B 1 86 ? 9.898 -10.531 -18.25 1 90.38 86 GLY B O 1
ATOM 2275 N N . LEU B 1 87 ? 10.828 -12.438 -18.891 1 90.5 87 LEU B N 1
ATOM 2276 C CA . LEU B 1 87 ? 11.578 -12.586 -17.641 1 90.5 87 LEU B CA 1
ATOM 2277 C C . LEU B 1 87 ? 12.727 -11.586 -17.578 1 90.5 87 LEU B C 1
ATOM 2279 O O . LEU B 1 87 ? 13.422 -11.367 -18.562 1 90.5 87 LEU B O 1
ATOM 2283 N N . GLY B 1 88 ? 12.836 -10.922 -16.5 1 92.25 88 GLY B N 1
ATOM 2284 C CA . GLY B 1 88 ? 13.914 -9.961 -16.312 1 92.25 88 GLY B CA 1
ATOM 2285 C C . GLY B 1 88 ? 13.672 -9 -15.164 1 92.25 88 GLY B C 1
ATOM 2286 O O . GLY B 1 88 ? 12.641 -9.07 -14.5 1 92.25 88 GLY B O 1
ATOM 2287 N N . LEU B 1 89 ? 14.664 -8.18 -14.992 1 94 89 LEU B N 1
ATOM 2288 C CA . LEU B 1 89 ? 14.641 -7.227 -13.891 1 94 89 LEU B CA 1
ATOM 2289 C C . LEU B 1 89 ? 13.664 -6.09 -14.172 1 94 89 LEU B C 1
ATOM 2291 O O . LEU B 1 89 ? 12.984 -5.605 -13.266 1 94 89 LEU B O 1
ATOM 2295 N N . THR B 1 90 ? 13.531 -5.746 -15.398 1 95.88 90 THR B N 1
ATOM 2296 C CA . THR B 1 90 ? 12.758 -4.57 -15.781 1 95.88 90 THR B CA 1
ATOM 2297 C C . THR B 1 90 ? 11.281 -4.77 -15.453 1 95.88 90 THR B C 1
ATOM 2299 O O . THR B 1 90 ? 10.656 -3.902 -14.844 1 95.88 90 THR B O 1
ATOM 2302 N N . PRO B 1 91 ? 10.648 -5.938 -15.781 1 94.44 91 PRO B N 1
ATOM 2303 C CA . PRO B 1 91 ? 9.227 -6.133 -15.461 1 94.44 91 PRO B CA 1
ATOM 2304 C C . PRO B 1 91 ? 8.953 -6.082 -13.961 1 94.44 91 PRO B C 1
ATOM 2306 O O . PRO B 1 91 ? 7.844 -5.727 -13.547 1 94.44 91 PRO B O 1
ATOM 2309 N N . VAL B 1 92 ? 9.891 -6.426 -13.148 1 95.38 92 VAL B N 1
ATOM 2310 C CA . VAL B 1 92 ? 9.742 -6.434 -11.695 1 95.38 92 VAL B CA 1
ATOM 2311 C C . VAL B 1 92 ? 9.953 -5.027 -11.141 1 95.38 92 VAL B C 1
ATOM 2313 O O . VAL B 1 92 ? 9.219 -4.582 -10.258 1 95.38 92 VAL B O 1
ATOM 2316 N N . MET B 1 93 ? 10.883 -4.281 -11.734 1 97.62 93 MET B N 1
ATOM 2317 C CA . MET B 1 93 ? 11.234 -2.957 -11.234 1 97.62 93 MET B CA 1
ATOM 2318 C C . MET B 1 93 ? 10.125 -1.95 -11.531 1 97.62 93 MET B C 1
ATOM 2320 O O . MET B 1 93 ? 9.852 -1.062 -10.727 1 97.62 93 MET B O 1
ATOM 2324 N N . ILE B 1 94 ? 9.453 -2.094 -12.57 1 96.88 94 ILE B N 1
ATOM 2325 C CA . ILE B 1 94 ? 8.477 -1.099 -13.008 1 96.88 94 ILE B CA 1
ATOM 2326 C C . ILE B 1 94 ? 7.355 -0.99 -11.977 1 96.88 94 ILE B C 1
ATOM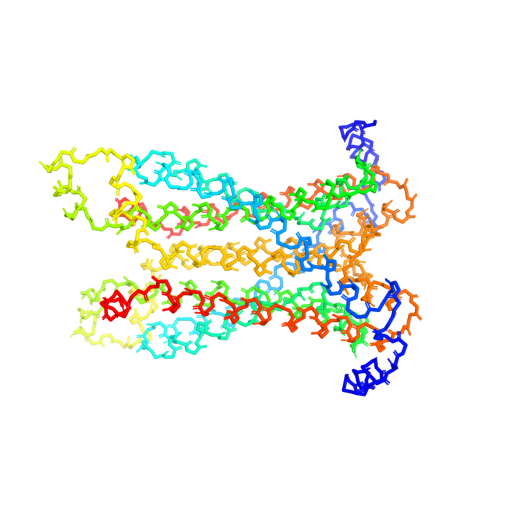 2328 O O . ILE B 1 94 ? 7.125 0.083 -11.414 1 96.88 94 ILE B O 1
ATOM 2332 N N . PRO B 1 95 ? 6.66 -2.104 -11.656 1 95.56 95 PRO B N 1
ATOM 2333 C CA . PRO B 1 95 ? 5.582 -1.957 -10.672 1 95.56 95 PRO B CA 1
ATOM 2334 C C . PRO B 1 95 ? 6.094 -1.533 -9.297 1 95.56 95 PRO B C 1
ATOM 2336 O O . PRO B 1 95 ? 5.418 -0.784 -8.586 1 95.56 95 PRO B O 1
ATOM 2339 N N . LEU B 1 96 ? 7.285 -2.016 -8.859 1 96.88 96 LEU B N 1
ATOM 2340 C CA . LEU B 1 96 ? 7.844 -1.64 -7.566 1 96.88 96 LEU B CA 1
ATOM 2341 C C . LEU B 1 96 ? 8.117 -0.14 -7.508 1 96.88 96 LEU B C 1
ATOM 2343 O O . LEU B 1 96 ? 7.801 0.513 -6.512 1 96.88 96 LEU B O 1
ATOM 2347 N N . VAL B 1 97 ? 8.648 0.399 -8.578 1 97.88 97 VAL B N 1
ATOM 2348 C CA . VAL B 1 97 ? 8.984 1.817 -8.633 1 97.88 97 VAL B CA 1
ATOM 2349 C C . VAL B 1 97 ? 7.711 2.648 -8.719 1 97.88 97 VAL B C 1
ATOM 2351 O O . VAL B 1 97 ? 7.57 3.656 -8.023 1 97.88 97 VAL B O 1
ATOM 2354 N N . VAL B 1 98 ? 6.789 2.242 -9.562 1 96.06 98 VAL B N 1
ATOM 2355 C CA . VAL B 1 98 ? 5.535 2.967 -9.758 1 96.06 98 VAL B CA 1
ATOM 2356 C C . VAL B 1 98 ? 4.797 3.102 -8.43 1 96.06 98 VAL B C 1
ATOM 2358 O O . VAL B 1 98 ? 4.246 4.16 -8.125 1 96.06 98 VAL B O 1
ATOM 2361 N N . LEU B 1 99 ? 4.82 2.084 -7.66 1 92.75 99 LEU B N 1
ATOM 2362 C CA . LEU B 1 99 ? 4.105 2.08 -6.387 1 92.75 99 LEU B CA 1
ATOM 2363 C C . LEU B 1 99 ? 4.844 2.92 -5.348 1 92.75 99 LEU B C 1
ATOM 2365 O O . LEU B 1 99 ? 4.219 3.488 -4.449 1 92.75 99 LEU B O 1
ATOM 2369 N N . ALA B 1 100 ? 6.133 2.98 -5.473 1 96.88 100 ALA B N 1
ATOM 2370 C CA . ALA B 1 100 ? 6.957 3.562 -4.418 1 96.88 100 ALA B CA 1
ATOM 2371 C C . ALA B 1 100 ? 7.145 5.062 -4.633 1 96.88 100 ALA B C 1
ATOM 2373 O O . ALA B 1 100 ? 7.426 5.801 -3.686 1 96.88 100 ALA B O 1
ATOM 2374 N N . VAL B 1 101 ? 6.961 5.586 -5.809 1 97.5 101 VAL B N 1
ATOM 2375 C CA . VAL B 1 101 ? 7.246 6.98 -6.129 1 97.5 101 VAL B CA 1
ATOM 2376 C C . VAL B 1 101 ? 6.254 7.891 -5.406 1 97.5 101 VAL B C 1
ATOM 2378 O O . VAL B 1 101 ? 6.645 8.883 -4.789 1 97.5 101 VAL B O 1
ATOM 2381 N N . PRO B 1 102 ? 5.008 7.559 -5.344 1 95.44 102 PRO B N 1
ATOM 2382 C CA . PRO B 1 102 ? 4.016 8.508 -4.828 1 95.44 102 PRO B CA 1
ATOM 2383 C C . PRO B 1 102 ? 4.258 8.875 -3.365 1 95.44 102 PRO B C 1
ATOM 2385 O O . PRO B 1 102 ? 4.312 10.055 -3.021 1 95.44 102 PRO B O 1
ATOM 2388 N N . PRO B 1 103 ? 4.469 7.871 -2.459 1 94.25 103 PRO B N 1
ATOM 2389 C CA . PRO B 1 103 ? 4.688 8.305 -1.076 1 94.25 103 PRO B CA 1
ATOM 2390 C C . PRO B 1 103 ? 5.938 9.164 -0.917 1 94.25 103 PRO B C 1
ATOM 2392 O O . PRO B 1 103 ? 5.953 10.094 -0.1 1 94.25 103 PRO B O 1
ATOM 2395 N N . ILE B 1 104 ? 6.938 8.938 -1.701 1 97.56 104 ILE B N 1
ATOM 2396 C CA . ILE B 1 104 ? 8.141 9.758 -1.646 1 97.56 104 ILE B CA 1
ATOM 2397 C C . ILE B 1 104 ? 7.832 11.164 -2.166 1 97.56 104 ILE B C 1
ATOM 2399 O O . ILE B 1 104 ? 8.164 12.156 -1.518 1 97.56 104 ILE B O 1
ATOM 2403 N N . LEU B 1 105 ? 7.184 11.203 -3.25 1 96.94 105 LEU B N 1
ATOM 2404 C CA . LEU B 1 105 ? 6.859 12.445 -3.939 1 96.94 105 LEU B CA 1
ATOM 2405 C C . LEU B 1 105 ? 5.934 13.312 -3.094 1 96.94 105 LEU B C 1
ATOM 2407 O O . LEU B 1 105 ? 6.23 14.477 -2.84 1 96.94 105 LEU B O 1
ATOM 2411 N N . VAL B 1 106 ? 4.867 12.766 -2.635 1 93.81 106 VAL B N 1
ATOM 2412 C CA . VAL B 1 106 ? 3.824 13.508 -1.939 1 93.81 106 VAL B CA 1
ATOM 2413 C C . VAL B 1 106 ? 4.336 13.977 -0.578 1 93.81 106 VAL B C 1
ATOM 2415 O O . VAL B 1 106 ? 4.133 15.125 -0.191 1 93.81 106 VAL B O 1
ATOM 2418 N N . THR B 1 107 ? 5.023 13.117 0.136 1 94.88 107 THR B N 1
ATOM 2419 C CA . THR B 1 107 ? 5.535 13.484 1.452 1 94.88 107 THR B CA 1
ATOM 2420 C C . THR B 1 107 ? 6.629 14.539 1.333 1 94.88 107 THR B C 1
ATOM 2422 O O . THR B 1 107 ? 6.688 15.469 2.135 1 94.88 107 THR B O 1
ATOM 2425 N N . THR B 1 108 ? 7.434 14.352 0.347 1 97.44 108 THR B N 1
ATOM 2426 C CA . THR B 1 108 ? 8.484 15.344 0.127 1 97.44 108 THR B CA 1
ATOM 2427 C C . THR B 1 108 ? 7.879 16.703 -0.223 1 97.44 108 THR B C 1
ATOM 2429 O O . THR B 1 108 ? 8.273 17.719 0.341 1 97.44 108 THR B O 1
ATOM 2432 N N . TYR B 1 109 ? 6.945 16.766 -1.104 1 96.88 109 TYR B N 1
ATOM 2433 C CA . TYR B 1 109 ? 6.242 18 -1.467 1 96.88 109 TYR B CA 1
ATOM 2434 C C . TYR B 1 109 ? 5.629 18.656 -0.238 1 96.88 109 TYR B C 1
ATOM 2436 O O . TYR B 1 109 ? 5.832 19.844 0.003 1 96.88 109 TYR B O 1
ATOM 2444 N N . GLU B 1 110 ? 4.926 17.875 0.532 1 93.19 110 GLU B N 1
ATOM 2445 C CA . GLU B 1 110 ? 4.246 18.391 1.713 1 93.19 110 GLU B CA 1
ATOM 2446 C C . GLU B 1 110 ? 5.246 18.875 2.762 1 93.19 110 GLU B C 1
ATOM 2448 O O . GLU B 1 110 ? 5.008 19.875 3.441 1 93.19 110 GLU B O 1
ATOM 2453 N N . ALA B 1 111 ? 6.312 18.078 2.908 1 96.12 111 ALA B N 1
ATOM 2454 C CA . ALA B 1 111 ? 7.34 18.422 3.885 1 96.12 111 ALA B CA 1
ATOM 2455 C C . ALA B 1 111 ? 7.941 19.797 3.582 1 96.12 111 ALA B C 1
ATOM 2457 O O . ALA B 1 111 ? 8.07 20.641 4.477 1 96.12 111 ALA B O 1
ATOM 2458 N N . VAL B 1 112 ? 8.211 20.078 2.398 1 97.12 112 VAL B N 1
ATOM 2459 C CA . VAL B 1 112 ? 8.828 21.328 1.999 1 97.12 112 VAL B CA 1
ATOM 2460 C C . VAL B 1 112 ? 7.809 22.469 2.1 1 97.12 112 VAL B C 1
ATOM 2462 O O . VAL B 1 112 ? 8.125 23.562 2.578 1 97.12 112 VAL B O 1
ATOM 2465 N N . ARG B 1 113 ? 6.609 22.219 1.702 1 95.19 113 ARG B N 1
ATOM 2466 C CA . ARG B 1 113 ? 5.555 23.219 1.721 1 95.19 113 ARG B CA 1
ATOM 2467 C C . ARG B 1 113 ? 5.211 23.625 3.148 1 95.19 113 ARG B C 1
ATOM 2469 O O . ARG B 1 113 ? 4.723 24.734 3.387 1 95.19 113 ARG B O 1
ATOM 2476 N N . SER B 1 114 ? 5.492 22.734 3.994 1 93.38 114 SER B N 1
ATOM 2477 C CA . SER B 1 114 ? 5.07 22.969 5.371 1 93.38 114 SER B CA 1
ATOM 2478 C C . SER B 1 114 ? 6.145 23.719 6.152 1 93.38 114 SER B C 1
ATOM 2480 O O . SER B 1 114 ? 5.922 24.109 7.297 1 93.38 114 SER B O 1
ATOM 2482 N N . VAL B 1 115 ? 7.27 23.969 5.586 1 95.88 115 VAL B N 1
ATOM 2483 C CA . VAL B 1 115 ? 8.367 24.656 6.262 1 95.88 115 VAL B CA 1
ATOM 2484 C C . VAL B 1 115 ? 7.977 26.094 6.551 1 95.88 115 VAL B C 1
ATOM 2486 O O . VAL B 1 115 ? 7.406 26.781 5.695 1 95.88 115 VAL B O 1
ATOM 2489 N N . ASP B 1 116 ? 8.297 26.609 7.754 1 95.44 116 ASP B N 1
ATOM 2490 C CA . ASP B 1 116 ? 8.078 28 8.125 1 95.44 116 ASP B CA 1
ATOM 2491 C C . ASP B 1 116 ? 8.766 28.938 7.137 1 95.44 116 ASP B C 1
ATOM 2493 O O . ASP B 1 116 ? 9.961 28.797 6.855 1 95.44 116 ASP B O 1
ATOM 2497 N N . PRO B 1 117 ? 8.008 29.859 6.719 1 95.75 117 PRO B N 1
ATOM 2498 C CA . PRO B 1 117 ? 8.586 30.75 5.699 1 95.75 117 PRO B CA 1
ATOM 2499 C C . PRO B 1 117 ? 9.609 31.719 6.273 1 95.75 117 PRO B C 1
ATOM 2501 O O . PRO B 1 117 ? 10.414 32.281 5.527 1 95.75 117 PRO B O 1
ATOM 2504 N N . SER B 1 118 ? 9.609 31.891 7.551 1 96.62 118 SER B N 1
ATOM 2505 C CA . SER B 1 118 ? 10.438 32.938 8.156 1 96.62 118 SER B CA 1
ATOM 2506 C C . SER B 1 118 ? 11.922 32.688 7.879 1 96.62 118 SER B C 1
ATOM 2508 O O . SER B 1 118 ? 12.594 33.531 7.312 1 96.62 118 SER B O 1
ATOM 2510 N N . PRO B 1 119 ? 12.453 31.484 8.219 1 95.81 119 PRO B N 1
ATOM 2511 C CA . PRO B 1 119 ? 13.867 31.25 7.91 1 95.81 119 PRO B CA 1
ATOM 2512 C C . PRO B 1 119 ? 14.156 31.266 6.41 1 95.81 119 PRO B C 1
ATOM 2514 O O . PRO B 1 119 ? 15.258 31.625 5.992 1 95.81 119 PRO B O 1
ATOM 2517 N N . VAL B 1 120 ? 13.25 30.922 5.676 1 96.69 120 VAL B N 1
ATOM 2518 C CA . VAL B 1 120 ? 13.406 30.891 4.227 1 96.69 120 VAL B CA 1
ATOM 2519 C C . VAL B 1 120 ? 13.516 32.312 3.689 1 96.69 120 VAL B C 1
ATOM 2521 O O . VAL B 1 120 ? 14.406 32.625 2.887 1 96.69 120 VAL B O 1
ATOM 2524 N N . ASP B 1 121 ? 12.641 33.156 4.168 1 96.94 121 ASP B N 1
ATOM 2525 C CA . ASP B 1 121 ? 12.648 34.562 3.771 1 96.94 121 ASP B CA 1
ATOM 2526 C C . ASP B 1 121 ? 13.938 35.25 4.219 1 96.94 121 ASP B C 1
ATOM 2528 O O . ASP B 1 121 ? 14.477 36.094 3.498 1 96.94 121 ASP B O 1
ATOM 2532 N N . ALA B 1 122 ? 14.289 34.906 5.395 1 97.44 122 ALA B N 1
ATOM 2533 C CA . ALA B 1 122 ? 15.539 35.469 5.91 1 97.44 122 ALA B CA 1
ATOM 2534 C C . ALA B 1 122 ? 16.719 35.062 5.027 1 97.44 122 ALA B C 1
ATOM 2536 O O . ALA B 1 122 ? 17.562 35.906 4.711 1 97.44 122 ALA B O 1
ATOM 2537 N N . ALA B 1 123 ? 16.781 33.844 4.684 1 97.31 123 ALA B N 1
ATOM 2538 C CA . ALA B 1 123 ? 17.844 33.375 3.809 1 97.31 123 ALA B CA 1
ATOM 2539 C C . ALA B 1 123 ? 17.812 34.094 2.463 1 97.31 123 ALA B C 1
ATOM 2541 O O . ALA B 1 123 ? 18.859 34.438 1.913 1 97.31 123 ALA B O 1
ATOM 2542 N N . ARG B 1 124 ? 16.656 34.312 1.949 1 96.62 124 ARG B N 1
ATOM 2543 C CA . ARG B 1 124 ? 16.5 35.031 0.701 1 96.62 124 ARG B CA 1
ATOM 2544 C C . ARG B 1 124 ? 16.969 36.5 0.854 1 96.62 124 ARG B C 1
ATOM 2546 O O . ARG B 1 124 ? 17.609 37.031 -0.048 1 96.62 124 ARG B O 1
ATOM 2553 N N . GLY B 1 125 ? 16.562 37.031 1.982 1 97.31 125 GLY B N 1
ATOM 2554 C CA . GLY B 1 125 ? 17 38.375 2.285 1 97.31 125 GLY B CA 1
ATOM 2555 C C . GLY B 1 125 ? 18.516 38.5 2.385 1 97.31 125 GLY B C 1
ATOM 2556 O O . GLY B 1 125 ? 19.078 39.562 2.088 1 97.31 125 GLY B O 1
ATOM 2557 N N . MET B 1 126 ? 19.141 37.438 2.746 1 97.81 126 MET B N 1
ATOM 2558 C CA . MET B 1 126 ? 20.594 37.406 2.881 1 97.81 126 MET B CA 1
ATOM 2559 C C . MET B 1 126 ? 21.266 37.125 1.538 1 97.81 126 MET B C 1
ATOM 2561 O O . MET B 1 126 ? 22.5 37.094 1.443 1 97.81 126 MET B O 1
ATOM 2565 N N . GLY B 1 127 ? 20.453 36.875 0.49 1 97.44 127 GLY B N 1
ATOM 2566 C CA . GLY B 1 127 ? 21 36.719 -0.851 1 97.44 127 GLY B CA 1
ATOM 2567 C C . GLY B 1 127 ? 21.25 35.281 -1.236 1 97.44 127 GLY B C 1
ATOM 2568 O O . GLY B 1 127 ? 21.844 35 -2.277 1 97.44 127 GLY B O 1
ATOM 2569 N N . MET B 1 128 ? 20.844 34.344 -0.396 1 97.56 128 MET B N 1
ATOM 2570 C CA . MET B 1 128 ? 21.016 32.938 -0.747 1 97.56 128 MET B CA 1
ATOM 2571 C C . MET B 1 128 ? 20.266 32.625 -2.025 1 97.56 128 MET B C 1
ATOM 2573 O O . MET B 1 128 ? 19.156 33.094 -2.236 1 97.56 128 MET B O 1
ATOM 2577 N N . THR B 1 129 ? 20.906 31.734 -2.82 1 98 129 THR B N 1
ATOM 2578 C CA . THR B 1 129 ? 20.25 31.281 -4.043 1 98 129 THR B CA 1
ATOM 2579 C C . THR B 1 129 ? 19.172 30.25 -3.729 1 98 129 THR B C 1
ATOM 2581 O O . THR B 1 129 ? 19.219 29.594 -2.686 1 98 129 THR B O 1
ATOM 2584 N N . GLU B 1 130 ? 18.234 30.078 -4.652 1 97.69 130 GLU B N 1
ATOM 2585 C CA . GLU B 1 130 ? 17.078 29.219 -4.406 1 97.69 130 GLU B CA 1
ATOM 2586 C C . GLU B 1 130 ? 17.516 27.766 -4.184 1 97.69 130 GLU B C 1
ATOM 2588 O O . GLU B 1 130 ? 17.016 27.094 -3.287 1 97.69 130 GLU B O 1
ATOM 2593 N N . PRO B 1 131 ? 18.484 27.25 -4.988 1 97.62 131 PRO B N 1
ATOM 2594 C CA . PRO B 1 131 ? 18.938 25.875 -4.707 1 97.62 131 PRO B CA 1
ATOM 2595 C C . PRO B 1 131 ? 19.594 25.75 -3.338 1 97.62 131 PRO B C 1
ATOM 2597 O O . PRO B 1 131 ? 19.438 24.719 -2.672 1 97.62 131 PRO B O 1
ATOM 2600 N N . ARG B 1 132 ? 20.25 26.75 -2.893 1 97.75 132 ARG B N 1
ATOM 2601 C CA . ARG B 1 132 ? 20.875 26.734 -1.574 1 97.75 132 ARG B CA 1
ATOM 2602 C C . ARG B 1 132 ? 19.812 26.812 -0.47 1 97.75 132 ARG B C 1
ATOM 2604 O O . ARG B 1 132 ? 19.953 26.156 0.57 1 97.75 132 ARG B O 1
ATOM 2611 N N . ILE B 1 133 ? 18.812 27.656 -0.706 1 98.12 133 ILE B N 1
ATOM 2612 C CA . ILE B 1 133 ? 17.719 27.75 0.252 1 98.12 133 ILE B CA 1
ATOM 2613 C C . ILE B 1 133 ? 17.047 26.391 0.395 1 98.12 133 ILE B C 1
ATOM 2615 O O . ILE B 1 133 ? 16.812 25.906 1.512 1 98.12 133 ILE B O 1
ATOM 2619 N N . LEU B 1 134 ? 16.812 25.75 -0.699 1 97.88 134 LEU B N 1
ATOM 2620 C CA . LEU B 1 134 ? 16.172 24.438 -0.684 1 97.88 134 LEU B CA 1
ATOM 2621 C C . LEU B 1 134 ? 17.016 23.422 0.07 1 97.88 134 LEU B C 1
ATOM 2623 O O . LEU B 1 134 ? 16.516 22.766 0.986 1 97.88 134 LEU B O 1
ATOM 2627 N N . LEU B 1 135 ? 18.25 23.344 -0.225 1 97.12 135 LEU B N 1
ATOM 2628 C CA . LEU B 1 135 ? 19.094 22.25 0.25 1 97.12 135 LEU B CA 1
ATOM 2629 C C . LEU B 1 135 ? 19.594 22.531 1.664 1 97.12 135 LEU B C 1
ATOM 2631 O O . LEU B 1 135 ? 19.812 21.609 2.443 1 97.12 135 LEU B O 1
ATOM 2635 N N . GLN B 1 136 ? 19.688 23.844 2.08 1 96.5 136 GLN B N 1
ATOM 2636 C CA . GLN B 1 136 ? 20.328 24.172 3.348 1 96.5 136 GLN B CA 1
ATOM 2637 C C . GLN B 1 136 ? 19.312 24.672 4.371 1 96.5 136 GLN B C 1
ATOM 2639 O O . GLN B 1 136 ? 19.578 24.672 5.57 1 96.5 136 GLN B O 1
ATOM 2644 N N . VAL B 1 137 ? 18.188 25.094 3.965 1 96.69 137 VAL B N 1
ATOM 2645 C CA . VAL B 1 137 ? 17.203 25.656 4.887 1 96.69 137 VAL B CA 1
ATOM 2646 C C . VAL B 1 137 ? 15.969 24.75 4.934 1 96.69 137 VAL B C 1
ATOM 2648 O O . VAL B 1 137 ? 15.609 24.234 5.996 1 96.69 137 VAL B O 1
ATOM 2651 N N . GLU B 1 138 ? 15.406 24.422 3.803 1 97.88 138 GLU B N 1
ATOM 2652 C CA . GLU B 1 138 ? 14.148 23.703 3.758 1 97.88 138 GLU B CA 1
ATOM 2653 C C . GLU B 1 138 ? 14.359 22.203 4.004 1 97.88 138 GLU B C 1
ATOM 2655 O O . GLU B 1 138 ? 13.68 21.609 4.84 1 97.88 138 GLU B O 1
ATOM 2660 N N . VAL B 1 139 ? 15.32 21.609 3.338 1 97.19 139 VAL B N 1
ATOM 2661 C CA . VAL B 1 139 ? 15.492 20.156 3.367 1 97.19 139 VAL B CA 1
ATOM 2662 C C . VAL B 1 139 ? 15.836 19.703 4.785 1 97.19 139 VAL B C 1
ATOM 2664 O O . VAL B 1 139 ? 15.266 18.75 5.293 1 97.19 139 VAL B O 1
ATOM 2667 N N . PRO B 1 140 ? 16.734 20.406 5.453 1 95.5 140 PRO B N 1
ATOM 2668 C CA . PRO B 1 140 ? 17.047 19.969 6.82 1 95.5 140 PRO B CA 1
ATOM 2669 C C . PRO B 1 140 ? 15.828 19.969 7.73 1 95.5 140 PRO B C 1
ATOM 2671 O O . PRO B 1 140 ? 15.664 19.062 8.555 1 95.5 140 PRO B O 1
ATOM 2674 N N . VAL B 1 141 ? 14.977 20.969 7.582 1 94.44 141 VAL B N 1
ATOM 2675 C CA . VAL B 1 141 ? 13.781 21.062 8.406 1 94.44 141 VAL B CA 1
ATOM 2676 C C . VAL B 1 141 ? 12.758 20.016 7.973 1 94.44 141 VAL B C 1
ATOM 2678 O O . VAL B 1 141 ? 12.055 19.453 8.805 1 94.44 141 VAL B O 1
ATOM 2681 N N . ALA B 1 142 ? 12.719 19.688 6.742 1 96.5 142 ALA B N 1
ATOM 2682 C CA . ALA B 1 142 ? 11.719 18.797 6.152 1 96.5 142 ALA B CA 1
ATOM 2683 C C . ALA B 1 142 ? 12.164 17.344 6.262 1 96.5 142 ALA B C 1
ATOM 2685 O O . ALA B 1 142 ? 11.383 16.422 5.98 1 96.5 142 ALA B O 1
ATOM 2686 N N . LEU B 1 143 ? 13.328 17.094 6.703 1 96.31 143 LEU B N 1
ATOM 2687 C CA . LEU B 1 143 ? 13.992 15.805 6.578 1 96.31 143 LEU B CA 1
ATOM 2688 C C . LEU B 1 143 ? 13.211 14.711 7.297 1 96.31 143 LEU B C 1
ATOM 2690 O O . LEU B 1 143 ? 13.023 13.617 6.754 1 96.31 143 LEU B O 1
ATOM 2694 N N . PRO B 1 144 ? 12.641 14.984 8.484 1 94.25 144 PRO B N 1
ATOM 2695 C CA . PRO B 1 144 ? 11.906 13.914 9.156 1 94.25 144 PRO B CA 1
ATOM 2696 C C . PRO B 1 144 ? 10.703 13.43 8.352 1 94.25 144 PRO B C 1
ATOM 2698 O O . PRO B 1 144 ? 10.484 12.219 8.219 1 94.25 144 PRO B O 1
ATOM 2701 N N . LEU B 1 145 ? 10.039 14.328 7.781 1 93.88 145 LEU B N 1
ATOM 2702 C CA . LEU B 1 145 ? 8.867 13.961 6.996 1 93.88 145 LEU B CA 1
ATOM 2703 C C . LEU B 1 145 ? 9.273 13.297 5.684 1 93.88 145 LEU B C 1
ATOM 2705 O O . LEU B 1 145 ? 8.602 12.383 5.207 1 93.88 145 LEU B O 1
ATOM 2709 N N . ILE B 1 146 ? 10.336 13.781 5.113 1 97.44 146 ILE B N 1
ATOM 2710 C CA . ILE B 1 146 ? 10.852 13.172 3.895 1 97.44 146 ILE B CA 1
ATOM 2711 C C . ILE B 1 146 ? 11.227 11.711 4.164 1 97.44 146 ILE B C 1
ATOM 2713 O O . ILE B 1 146 ? 10.891 10.828 3.377 1 97.44 146 ILE B O 1
ATOM 2717 N N . LEU B 1 147 ? 11.867 11.508 5.316 1 96.81 147 LEU B N 1
ATOM 2718 C CA . LEU B 1 147 ? 12.25 10.148 5.688 1 96.81 147 LEU B CA 1
ATOM 2719 C C . LEU B 1 147 ? 11.016 9.281 5.918 1 96.81 147 LEU B C 1
ATOM 2721 O O . LEU B 1 147 ? 11.047 8.078 5.648 1 96.81 147 LEU B O 1
ATOM 2725 N N . GLY B 1 148 ? 9.922 9.898 6.332 1 94.44 148 GLY B N 1
ATOM 2726 C CA . GLY B 1 148 ? 8.664 9.172 6.465 1 94.44 148 GLY B CA 1
ATOM 2727 C C . GLY B 1 148 ? 8.141 8.641 5.145 1 94.44 148 GLY B C 1
ATOM 2728 O O . GLY B 1 148 ? 7.648 7.512 5.074 1 94.44 148 GLY B O 1
ATOM 2729 N N . GLY B 1 149 ? 8.258 9.461 4.148 1 95.44 149 GLY B N 1
ATOM 2730 C CA . GLY B 1 149 ? 7.871 9.023 2.816 1 95.44 149 GLY B CA 1
ATOM 2731 C C . GLY B 1 149 ? 8.742 7.902 2.281 1 95.44 149 GLY B C 1
ATOM 2732 O O . GLY B 1 149 ? 8.242 6.953 1.672 1 95.44 149 GLY B O 1
ATOM 2733 N N . LEU B 1 150 ? 10 8.016 2.535 1 97.94 150 LEU B N 1
ATOM 2734 C CA . LEU B 1 150 ? 10.938 6.977 2.117 1 97.94 150 LEU B CA 1
ATOM 2735 C C . LEU B 1 150 ? 10.672 5.672 2.867 1 97.94 150 LEU B C 1
ATOM 2737 O O . LEU B 1 150 ? 10.742 4.59 2.283 1 97.94 150 LEU B O 1
ATOM 2741 N N . ARG B 1 151 ? 10.398 5.793 4.117 1 95.44 151 ARG B N 1
ATOM 2742 C CA . ARG B 1 151 ? 10.07 4.621 4.918 1 95.44 151 ARG B CA 1
ATOM 2743 C C . ARG B 1 151 ? 8.836 3.914 4.367 1 95.44 151 ARG B C 1
ATOM 2745 O O . ARG B 1 151 ? 8.836 2.693 4.191 1 95.44 151 ARG B O 1
ATOM 2752 N N . SER B 1 152 ? 7.812 4.664 4.074 1 93.12 152 SER B N 1
ATOM 2753 C CA . SER B 1 152 ? 6.582 4.102 3.531 1 93.12 152 SER B CA 1
ATOM 2754 C C . SER B 1 152 ? 6.836 3.389 2.207 1 93.12 152 SER B C 1
ATOM 2756 O O . SER B 1 152 ? 6.328 2.289 1.979 1 93.12 152 SER B O 1
ATOM 2758 N N . ALA B 1 153 ? 7.625 4 1.403 1 96.62 153 ALA B N 1
ATOM 2759 C CA . ALA B 1 153 ? 7.988 3.4 0.124 1 96.62 153 ALA B CA 1
ATOM 2760 C C . ALA B 1 153 ? 8.766 2.102 0.328 1 96.62 153 ALA B C 1
ATOM 2762 O O . ALA B 1 153 ? 8.492 1.097 -0.333 1 96.62 153 ALA B O 1
ATOM 2763 N N . ALA B 1 154 ? 9.711 2.162 1.208 1 97.44 154 ALA B N 1
ATOM 2764 C CA . ALA B 1 154 ? 10.562 1.003 1.453 1 97.44 154 ALA B CA 1
ATOM 2765 C C . ALA B 1 154 ? 9.742 -0.187 1.943 1 97.44 154 ALA B C 1
ATOM 2767 O O . ALA B 1 154 ? 9.938 -1.314 1.481 1 97.44 154 ALA B O 1
ATOM 2768 N N . ILE B 1 155 ? 8.891 0.051 2.807 1 93.81 155 ILE B N 1
ATOM 2769 C CA . ILE B 1 155 ? 8.055 -1.01 3.361 1 93.81 155 ILE B CA 1
ATOM 2770 C C . ILE B 1 155 ? 7.172 -1.597 2.264 1 93.81 155 ILE B C 1
ATOM 2772 O O . ILE B 1 155 ? 7.043 -2.818 2.146 1 93.81 155 ILE B O 1
ATOM 2776 N N . GLN B 1 156 ? 6.555 -0.778 1.516 1 92.38 156 GLN B N 1
ATOM 2777 C CA . GLN B 1 156 ? 5.699 -1.235 0.425 1 92.38 156 GLN B CA 1
ATOM 2778 C C . GLN B 1 156 ? 6.492 -2.059 -0.586 1 92.38 156 GLN B C 1
ATOM 2780 O O . GLN B 1 156 ? 5.996 -3.064 -1.102 1 92.38 156 GLN B O 1
ATOM 2785 N N . ILE B 1 157 ? 7.672 -1.6 -0.848 1 96.69 157 ILE B N 1
ATOM 2786 C CA . ILE B 1 157 ? 8.523 -2.305 -1.798 1 96.69 157 ILE B CA 1
ATOM 2787 C C . ILE B 1 157 ? 8.867 -3.689 -1.255 1 96.69 157 ILE B C 1
ATOM 2789 O O . ILE B 1 157 ? 8.742 -4.691 -1.965 1 96.69 157 ILE B O 1
ATOM 2793 N N . VAL B 1 158 ? 9.328 -3.736 -0.037 1 96.38 158 VAL B N 1
ATOM 2794 C CA . VAL B 1 158 ? 9.695 -5.008 0.575 1 96.38 158 VAL B CA 1
ATOM 2795 C C . VAL B 1 158 ? 8.516 -5.973 0.513 1 96.38 158 VAL B C 1
ATOM 2797 O O . VAL B 1 158 ? 8.672 -7.145 0.168 1 96.38 158 VAL B O 1
ATOM 2800 N N . SER B 1 159 ? 7.406 -5.523 0.795 1 92.31 159 SER B N 1
ATOM 2801 C CA . SER B 1 159 ? 6.191 -6.332 0.783 1 92.31 159 SER B CA 1
ATOM 2802 C C . SER B 1 159 ? 5.836 -6.773 -0.633 1 92.31 159 SER B C 1
ATOM 2804 O O . SER B 1 159 ? 5.617 -7.961 -0.883 1 92.31 159 SER B O 1
ATOM 2806 N N . THR B 1 160 ? 5.859 -5.859 -1.546 1 92.88 160 THR B N 1
ATOM 2807 C CA . THR B 1 160 ? 5.402 -6.109 -2.908 1 92.88 160 THR B CA 1
ATOM 2808 C C . THR B 1 160 ? 6.406 -6.973 -3.664 1 92.88 160 THR B C 1
ATOM 2810 O O . THR B 1 160 ? 6.023 -7.785 -4.508 1 92.88 160 THR B O 1
ATOM 2813 N N . ALA B 1 161 ? 7.672 -6.801 -3.352 1 95.81 161 ALA B N 1
ATOM 2814 C CA . ALA B 1 161 ? 8.711 -7.582 -4.016 1 95.81 161 ALA B CA 1
ATOM 2815 C C . ALA B 1 161 ? 8.492 -9.078 -3.811 1 95.81 161 ALA B C 1
ATOM 2817 O O . ALA B 1 161 ? 8.969 -9.898 -4.598 1 95.81 161 ALA B O 1
ATOM 2818 N N . THR B 1 162 ? 7.773 -9.43 -2.768 1 95.44 162 THR B N 1
ATOM 2819 C CA . THR B 1 162 ? 7.469 -10.828 -2.49 1 95.44 162 THR B CA 1
ATOM 2820 C C . THR B 1 162 ? 6.684 -11.445 -3.639 1 95.44 162 THR B C 1
ATOM 2822 O O . THR B 1 162 ? 6.84 -12.633 -3.936 1 95.44 162 THR B O 1
ATOM 2825 N N . ILE B 1 163 ? 5.895 -10.648 -4.359 1 94.31 163 ILE B N 1
ATOM 2826 C CA . ILE B 1 163 ? 5.008 -11.133 -5.41 1 94.31 163 ILE B CA 1
ATOM 2827 C C . ILE B 1 163 ? 5.82 -11.461 -6.66 1 94.31 163 ILE B C 1
ATOM 2829 O O . ILE B 1 163 ? 5.352 -12.188 -7.539 1 94.31 163 ILE B O 1
ATOM 2833 N N . ALA B 1 164 ? 7.07 -10.969 -6.754 1 94.75 164 ALA B N 1
ATOM 2834 C CA . ALA B 1 164 ? 7.906 -11.148 -7.938 1 94.75 164 ALA B CA 1
ATOM 2835 C C . ALA B 1 164 ? 8.211 -12.625 -8.172 1 94.75 164 ALA B C 1
ATOM 2837 O O . ALA B 1 164 ? 8.445 -13.039 -9.312 1 94.75 164 ALA B O 1
ATOM 2838 N N . ALA B 1 165 ? 8.156 -13.383 -7.125 1 94.44 165 ALA B N 1
ATOM 2839 C CA . ALA B 1 165 ? 8.406 -14.812 -7.262 1 94.44 165 ALA B CA 1
ATOM 2840 C C . ALA B 1 165 ? 7.355 -15.469 -8.148 1 94.44 165 ALA B C 1
ATOM 2842 O O . ALA B 1 165 ? 7.613 -16.516 -8.758 1 94.44 165 ALA B O 1
ATOM 2843 N N . TYR B 1 166 ? 6.191 -14.891 -8.227 1 92.06 166 TYR B N 1
ATOM 2844 C CA . TYR B 1 166 ? 5.113 -15.453 -9.031 1 92.06 166 TYR B CA 1
ATOM 2845 C C . TYR B 1 166 ? 5.484 -15.453 -10.508 1 92.06 166 TYR B C 1
ATOM 2847 O O . TYR B 1 166 ? 5.035 -16.312 -11.273 1 92.06 166 TYR B O 1
ATOM 2855 N N . VAL B 1 167 ? 6.281 -14.477 -10.891 1 91.25 167 VAL B N 1
ATOM 2856 C CA . VAL B 1 167 ? 6.73 -14.438 -12.281 1 91.25 167 VAL B CA 1
ATOM 2857 C C . VAL B 1 167 ? 8.172 -14.922 -12.367 1 91.25 167 VAL B C 1
ATOM 2859 O O . VAL B 1 167 ? 8.969 -14.391 -13.148 1 91.25 167 VAL B O 1
ATOM 2862 N N . SER B 1 168 ? 8.602 -15.773 -11.5 1 90.12 168 SER B N 1
ATOM 2863 C CA . SER B 1 168 ? 9.812 -16.594 -11.547 1 90.12 168 SER B CA 1
ATOM 2864 C C . SER B 1 168 ? 11.039 -15.781 -11.133 1 90.12 168 SER B C 1
ATOM 2866 O O . SER B 1 168 ? 12.164 -16.141 -11.477 1 90.12 168 SER B O 1
ATOM 2868 N N . PHE B 1 169 ? 10.812 -14.719 -10.469 1 91.88 169 PHE B N 1
ATOM 2869 C CA . PHE B 1 169 ? 11.953 -13.969 -9.945 1 91.88 169 PHE B CA 1
ATOM 2870 C C . PHE B 1 169 ? 12.359 -14.492 -8.578 1 91.88 169 PHE B C 1
ATOM 2872 O O . PHE B 1 169 ? 11.609 -15.227 -7.934 1 91.88 169 PHE B O 1
ATOM 2879 N N . GLY B 1 170 ? 13.539 -14.164 -8.195 1 94.31 170 GLY B N 1
ATOM 2880 C CA . GLY B 1 170 ? 14.055 -14.617 -6.914 1 94.31 170 GLY B CA 1
ATOM 2881 C C . GLY B 1 170 ? 13.57 -13.781 -5.742 1 94.31 170 GLY B C 1
ATOM 2882 O O . GLY B 1 170 ? 12.547 -13.102 -5.84 1 94.31 170 GLY B O 1
ATOM 2883 N N . GLY B 1 171 ? 14.258 -13.992 -4.59 1 96.69 171 GLY B N 1
ATOM 2884 C CA . GLY B 1 171 ? 13.859 -13.328 -3.359 1 96.69 171 GLY B CA 1
ATOM 2885 C C . GLY B 1 171 ? 13.156 -14.242 -2.379 1 96.69 171 GLY B C 1
ATOM 2886 O O . GLY B 1 171 ? 13 -15.438 -2.643 1 96.69 171 GLY B O 1
ATOM 2887 N N . LEU B 1 172 ? 12.742 -13.68 -1.354 1 97.75 172 LEU B N 1
ATOM 2888 C CA . LEU B 1 172 ? 12.172 -14.461 -0.263 1 97.75 172 LEU B CA 1
ATOM 2889 C C . LEU B 1 172 ? 10.805 -15.016 -0.656 1 97.75 172 LEU B C 1
ATOM 2891 O O . LEU B 1 172 ? 10.344 -16 -0.077 1 97.75 172 LEU B O 1
ATOM 2895 N N . GLY B 1 173 ? 10.172 -14.383 -1.623 1 96.94 173 GLY B N 1
ATOM 2896 C CA . GLY B 1 173 ? 8.891 -14.875 -2.111 1 96.94 173 GLY B CA 1
ATOM 2897 C C . GLY B 1 173 ? 8.984 -16.266 -2.729 1 96.94 173 GLY B C 1
ATOM 2898 O O . GLY B 1 173 ? 7.98 -16.969 -2.822 1 96.94 173 GLY B O 1
ATOM 2899 N N . ARG B 1 174 ? 10.148 -16.641 -3.139 1 97.19 174 ARG B N 1
ATOM 2900 C CA . ARG B 1 174 ? 10.352 -17.969 -3.725 1 97.19 174 ARG B CA 1
ATOM 2901 C C . ARG B 1 174 ? 9.945 -19.062 -2.748 1 97.19 174 ARG B C 1
ATOM 2903 O O . ARG B 1 174 ? 9.391 -20.094 -3.152 1 97.19 174 ARG B O 1
ATOM 2910 N N . TYR B 1 175 ? 10.258 -18.828 -1.494 1 97.56 175 TYR B N 1
ATOM 2911 C CA . TYR B 1 175 ? 9.898 -19.828 -0.5 1 97.56 175 TYR B CA 1
ATOM 2912 C C . TYR B 1 175 ? 8.391 -19.969 -0.387 1 97.56 175 TYR B C 1
ATOM 2914 O O . TYR B 1 175 ? 7.871 -21.078 -0.186 1 97.56 175 TYR B O 1
ATOM 2922 N N . ILE B 1 176 ? 7.66 -18.922 -0.547 1 96 176 ILE B N 1
ATOM 2923 C CA . ILE B 1 176 ? 6.207 -18.922 -0.417 1 96 176 ILE B CA 1
ATOM 2924 C C . ILE B 1 176 ? 5.582 -19.562 -1.648 1 96 176 ILE B C 1
ATOM 2926 O O . ILE B 1 176 ? 4.777 -20.5 -1.528 1 96 176 ILE B O 1
ATOM 2930 N N . VAL B 1 177 ? 6.023 -19.156 -2.801 1 95 177 VAL B N 1
ATOM 2931 C CA . VAL B 1 177 ? 5.449 -19.625 -4.055 1 95 177 VAL B CA 1
ATOM 2932 C C . VAL B 1 177 ? 5.793 -21.094 -4.254 1 95 177 VAL B C 1
ATOM 2934 O O . VAL B 1 177 ? 4.91 -21.922 -4.504 1 95 177 VAL B O 1
ATOM 2937 N N . ASP B 1 178 ? 7.086 -21.5 -4.078 1 95.44 178 ASP B N 1
ATOM 2938 C CA . ASP B 1 178 ? 7.5 -22.891 -4.211 1 95.44 178 ASP B CA 1
ATOM 2939 C C . ASP B 1 178 ? 6.859 -23.766 -3.133 1 95.44 178 ASP B C 1
ATOM 2941 O O . ASP B 1 178 ? 6.461 -24.906 -3.398 1 95.44 178 ASP B O 1
ATOM 2945 N N . GLY B 1 179 ? 6.879 -23.219 -1.932 1 95.12 179 GLY B N 1
ATOM 2946 C CA . GLY B 1 179 ? 6.285 -23.969 -0.84 1 95.12 179 GLY B CA 1
ATOM 2947 C C . GLY B 1 179 ? 4.828 -24.328 -1.081 1 95.12 179 GLY B C 1
ATOM 2948 O O . GLY B 1 179 ? 4.406 -25.453 -0.818 1 95.12 179 GLY B O 1
ATOM 2949 N N . LEU B 1 180 ? 4.074 -23.375 -1.567 1 91.75 180 LEU B N 1
ATOM 2950 C CA . LEU B 1 180 ? 2.664 -23.656 -1.84 1 91.75 180 LEU B CA 1
ATOM 2951 C C . LEU B 1 180 ? 2.512 -24.641 -2.984 1 91.75 180 LEU B C 1
ATOM 2953 O O . LEU B 1 180 ? 1.695 -25.562 -2.908 1 91.75 180 LEU B O 1
ATOM 2957 N N . TYR B 1 181 ? 3.309 -24.5 -3.971 1 90.69 181 TYR B N 1
ATOM 2958 C CA . TYR B 1 181 ? 3.27 -25.391 -5.121 1 90.69 181 TYR B CA 1
ATOM 2959 C C . TYR B 1 181 ? 3.631 -26.812 -4.711 1 90.69 181 TYR B C 1
ATOM 2961 O O . TYR B 1 181 ? 3.012 -27.781 -5.172 1 90.69 181 TYR B O 1
ATOM 2969 N N . GLN B 1 182 ? 4.523 -26.938 -3.791 1 94.44 182 GLN B N 1
ATOM 2970 C CA . GLN B 1 182 ? 5.039 -28.234 -3.375 1 94.44 182 GLN B CA 1
ATOM 2971 C C . GLN B 1 182 ? 4.273 -28.781 -2.174 1 94.44 182 GLN B C 1
ATOM 2973 O O . GLN B 1 182 ? 4.582 -29.859 -1.662 1 94.44 182 GLN B O 1
ATOM 2978 N N . HIS B 1 183 ? 3.4 -27.984 -1.675 1 92.94 183 HIS B N 1
ATOM 2979 C CA . HIS B 1 183 ? 2.656 -28.328 -0.465 1 92.94 183 HIS B CA 1
ATOM 2980 C C . HIS B 1 183 ? 3.596 -28.531 0.719 1 92.94 183 HIS B C 1
ATOM 2982 O O . HIS B 1 183 ? 3.398 -29.438 1.524 1 92.94 183 HIS B O 1
ATOM 2988 N N . ASP B 1 184 ? 4.637 -27.75 0.686 1 94.75 184 ASP B N 1
ATOM 2989 C CA . ASP B 1 184 ? 5.578 -27.672 1.799 1 94.75 184 ASP B CA 1
ATOM 2990 C C . ASP B 1 184 ? 5.301 -26.453 2.676 1 94.75 184 ASP B C 1
ATOM 2992 O O . ASP B 1 184 ? 5.902 -25.391 2.482 1 94.75 184 ASP B O 1
ATOM 2996 N N . TYR B 1 185 ? 4.578 -26.75 3.66 1 93.38 185 TYR B N 1
ATOM 2997 C CA . TYR B 1 185 ? 4.086 -25.641 4.477 1 93.38 185 TYR B CA 1
ATOM 2998 C C . TYR B 1 185 ? 5.203 -25.062 5.34 1 93.38 185 TYR B C 1
ATOM 3000 O O . TYR B 1 185 ? 5.137 -23.906 5.758 1 93.38 185 TYR B O 1
ATOM 3008 N N . SER B 1 186 ? 6.18 -25.875 5.605 1 94.81 186 SER B N 1
ATOM 3009 C CA . SER B 1 186 ? 7.34 -25.344 6.316 1 94.81 186 SER B CA 1
ATOM 3010 C C . SER B 1 186 ? 8.039 -24.25 5.508 1 94.81 186 SER B C 1
ATOM 3012 O O . SER B 1 186 ? 8.453 -23.234 6.062 1 94.81 186 SER B O 1
ATOM 3014 N N . LYS B 1 187 ? 8.117 -24.469 4.27 1 95.62 187 LYS B N 1
ATOM 3015 C CA . LYS B 1 187 ? 8.727 -23.5 3.365 1 95.62 187 LYS B CA 1
ATOM 3016 C C . LYS B 1 187 ? 7.887 -22.234 3.285 1 95.62 187 LYS B C 1
ATOM 3018 O O . LYS B 1 187 ? 8.43 -21.125 3.279 1 95.62 187 LYS B O 1
ATOM 3023 N N . VAL B 1 188 ? 6.578 -22.375 3.229 1 95.38 188 VAL B N 1
ATOM 3024 C CA . VAL B 1 188 ? 5.676 -21.234 3.172 1 95.38 188 VAL B CA 1
ATOM 3025 C C . VAL B 1 188 ? 5.82 -20.391 4.438 1 95.38 188 VAL B C 1
ATOM 3027 O O . VAL B 1 188 ? 6.016 -19.188 4.367 1 95.38 188 VAL B O 1
ATOM 3030 N N . VAL B 1 189 ? 5.793 -21.062 5.582 1 95.25 189 VAL B N 1
ATOM 3031 C CA . VAL B 1 189 ? 5.883 -20.375 6.867 1 95.25 189 VAL B CA 1
ATOM 3032 C C . VAL B 1 189 ? 7.254 -19.719 7.008 1 95.25 189 VAL B C 1
ATOM 3034 O O . VAL B 1 189 ? 7.359 -18.578 7.469 1 95.25 189 VAL B O 1
ATOM 3037 N N . GLY B 1 190 ? 8.25 -20.438 6.617 1 96.19 190 GLY B N 1
ATOM 3038 C CA . GLY B 1 190 ? 9.594 -19.875 6.645 1 96.19 190 GLY B CA 1
ATOM 3039 C C . GLY B 1 190 ? 9.734 -18.625 5.793 1 96.19 190 GLY B C 1
ATOM 3040 O O . GLY B 1 190 ? 10.281 -17.609 6.246 1 96.19 190 GLY B O 1
ATOM 3041 N N . GLY B 1 191 ? 9.281 -18.703 4.539 1 96.62 191 GLY B N 1
ATOM 3042 C CA . GLY B 1 191 ? 9.32 -17.547 3.646 1 96.62 191 GLY B CA 1
ATOM 3043 C C . GLY B 1 191 ? 8.539 -16.359 4.172 1 96.62 191 GLY B C 1
ATOM 3044 O O . GLY B 1 191 ? 9.047 -15.234 4.172 1 96.62 191 GLY B O 1
ATOM 3045 N N . ALA B 1 192 ? 7.32 -16.609 4.637 1 95.38 192 ALA B N 1
ATOM 3046 C CA . ALA B 1 192 ? 6.477 -1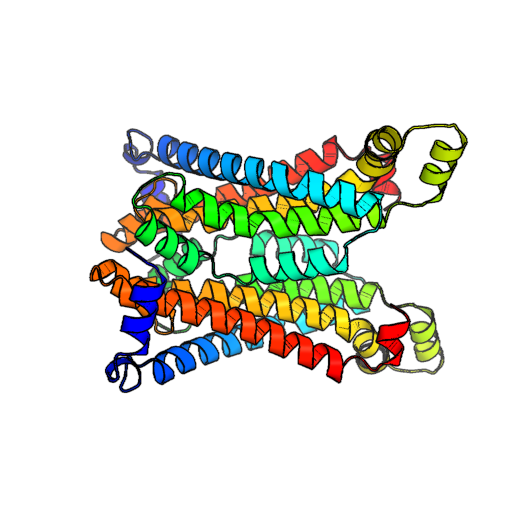5.555 5.188 1 95.38 192 ALA B CA 1
ATOM 3047 C C . ALA B 1 192 ? 7.137 -14.898 6.395 1 95.38 192 ALA B C 1
ATOM 3049 O O . ALA B 1 192 ? 7.09 -13.672 6.547 1 95.38 192 ALA B O 1
ATOM 3050 N N . THR B 1 193 ? 7.734 -15.672 7.23 1 95.12 193 THR B N 1
ATOM 3051 C CA . THR B 1 193 ? 8.422 -15.172 8.422 1 95.12 193 THR B CA 1
ATOM 3052 C C . THR B 1 193 ? 9.602 -14.289 8.031 1 95.12 193 THR B C 1
ATOM 3054 O O . THR B 1 193 ? 9.797 -13.219 8.602 1 95.12 193 THR B O 1
ATOM 3057 N N . LEU B 1 194 ? 10.359 -14.75 7.059 1 97.31 194 LEU B N 1
ATOM 3058 C CA . LEU B 1 194 ? 11.539 -14.008 6.629 1 97.31 194 LEU B CA 1
ATOM 3059 C C . LEU B 1 194 ? 11.148 -12.664 6.031 1 97.31 194 LEU B C 1
ATOM 3061 O O . LEU B 1 194 ? 11.805 -11.656 6.285 1 97.31 194 LEU B O 1
ATOM 3065 N N . VAL B 1 195 ? 10.094 -12.633 5.215 1 96.69 195 VAL B N 1
ATOM 3066 C CA . VAL B 1 195 ? 9.633 -11.375 4.637 1 96.69 195 VAL B CA 1
ATOM 3067 C C . VAL B 1 195 ? 9.148 -10.438 5.742 1 96.69 195 VAL B C 1
ATOM 3069 O O . VAL B 1 195 ? 9.453 -9.242 5.73 1 96.69 195 VAL B O 1
ATOM 3072 N N . ALA B 1 196 ? 8.367 -10.961 6.664 1 94.06 196 ALA B N 1
ATOM 3073 C CA . ALA B 1 196 ? 7.891 -10.156 7.789 1 94.06 196 ALA B CA 1
ATOM 3074 C C . ALA B 1 196 ? 9.062 -9.586 8.586 1 94.06 196 ALA B C 1
ATOM 3076 O O . ALA B 1 196 ? 9.055 -8.414 8.961 1 94.06 196 ALA B O 1
ATOM 3077 N N . LEU B 1 197 ? 10.055 -10.414 8.867 1 95.75 197 LEU B N 1
ATOM 3078 C CA . LEU B 1 197 ? 11.234 -9.977 9.602 1 95.75 197 LEU B CA 1
ATOM 3079 C C . LEU B 1 197 ? 11.977 -8.891 8.836 1 95.75 197 LEU B C 1
ATOM 3081 O O . LEU B 1 197 ? 12.469 -7.926 9.43 1 95.75 197 LEU B O 1
ATOM 3085 N N . LEU B 1 198 ? 12.078 -9.07 7.543 1 97.12 198 LEU B N 1
ATOM 3086 C CA . LEU B 1 198 ? 12.734 -8.047 6.73 1 97.12 198 LEU B CA 1
ATOM 3087 C C . LEU B 1 198 ? 11.977 -6.727 6.793 1 97.12 198 LEU B C 1
ATOM 3089 O O . LEU B 1 198 ? 12.594 -5.656 6.828 1 97.12 198 LEU B O 1
ATOM 3093 N N . ALA B 1 199 ? 10.68 -6.816 6.742 1 95.25 199 ALA B N 1
ATOM 3094 C CA . ALA B 1 199 ? 9.859 -5.613 6.867 1 95.25 199 ALA B CA 1
ATOM 3095 C C . ALA B 1 199 ? 10.094 -4.922 8.203 1 95.25 199 ALA B C 1
ATOM 3097 O O . ALA B 1 199 ? 10.227 -3.697 8.258 1 95.25 199 ALA B O 1
ATOM 3098 N N . LEU B 1 200 ? 10.18 -5.656 9.289 1 93.44 200 LEU B N 1
ATOM 3099 C CA . LEU B 1 200 ? 10.438 -5.105 10.617 1 93.44 200 LEU B CA 1
ATOM 3100 C C . LEU B 1 200 ? 11.836 -4.504 10.695 1 93.44 200 LEU B C 1
ATOM 3102 O O . LEU B 1 200 ? 12.031 -3.457 11.312 1 93.44 200 LEU B O 1
ATOM 3106 N N . VAL B 1 201 ? 12.773 -5.184 10.102 1 96.75 201 VAL B N 1
ATOM 3107 C CA . VAL B 1 201 ? 14.133 -4.652 10.047 1 96.75 201 VAL B CA 1
ATOM 3108 C C . VAL B 1 201 ? 14.141 -3.332 9.281 1 96.75 201 VAL B C 1
ATOM 3110 O O . VAL B 1 201 ? 14.844 -2.393 9.664 1 96.75 201 VAL B O 1
ATOM 3113 N N . THR B 1 202 ? 13.406 -3.268 8.195 1 96.75 202 THR B N 1
ATOM 3114 C CA . THR B 1 202 ? 13.297 -2.033 7.426 1 96.75 202 THR B CA 1
ATOM 3115 C C . THR B 1 202 ? 12.75 -0.902 8.297 1 96.75 202 THR B C 1
ATOM 3117 O O . THR B 1 202 ? 13.266 0.216 8.266 1 96.75 202 THR B O 1
ATOM 3120 N N . LEU B 1 203 ? 11.742 -1.202 9.094 1 94.31 203 LEU B N 1
ATOM 3121 C CA . LEU B 1 203 ? 11.211 -0.214 10.031 1 94.31 203 LEU B CA 1
ATOM 3122 C C . LEU B 1 203 ? 12.289 0.249 11 1 94.31 203 LEU B C 1
ATOM 3124 O O . LEU B 1 203 ? 12.43 1.446 11.258 1 94.31 203 LEU B O 1
ATOM 3128 N N . ALA B 1 204 ? 13.039 -0.66 11.5 1 95.12 204 ALA B N 1
ATOM 3129 C CA . ALA B 1 204 ? 14.086 -0.349 12.469 1 95.12 204 ALA B CA 1
ATOM 3130 C C . ALA B 1 204 ? 15.18 0.508 11.844 1 95.12 204 ALA B C 1
ATOM 3132 O O . ALA B 1 204 ? 15.711 1.419 12.484 1 95.12 204 ALA B O 1
ATOM 3133 N N . VAL B 1 205 ? 15.531 0.217 10.633 1 96.88 205 VAL B N 1
ATOM 3134 C CA . VAL B 1 205 ? 16.547 0.981 9.922 1 96.88 205 VAL B CA 1
ATOM 3135 C C . VAL B 1 205 ? 16.094 2.428 9.758 1 96.88 205 VAL B C 1
ATOM 3137 O O . VAL B 1 205 ? 16.844 3.361 10.031 1 96.88 205 VAL B O 1
ATOM 3140 N N . PHE B 1 206 ? 14.906 2.613 9.391 1 95.31 206 PHE B N 1
ATOM 3141 C CA . PHE B 1 206 ? 14.422 3.971 9.172 1 95.31 206 PHE B CA 1
ATOM 3142 C C . PHE B 1 206 ? 14.211 4.691 10.492 1 95.31 206 PHE B C 1
ATOM 3144 O O . PHE B 1 206 ? 14.352 5.914 10.57 1 95.31 206 PHE B O 1
ATOM 3151 N N . TRP B 1 207 ? 13.812 3.943 11.484 1 92.25 207 TRP B N 1
ATOM 3152 C CA . TRP B 1 207 ? 13.781 4.523 12.82 1 92.25 207 TRP B CA 1
ATOM 3153 C C . TRP B 1 207 ? 15.148 5.047 13.227 1 92.25 207 TRP B C 1
ATOM 3155 O O . TRP B 1 207 ? 15.273 6.184 13.688 1 92.25 207 TRP B O 1
ATOM 3165 N N . ALA B 1 208 ? 16.172 4.301 13.023 1 95.12 208 ALA B N 1
ATOM 3166 C CA . ALA B 1 208 ? 17.547 4.695 13.352 1 95.12 208 ALA B CA 1
ATOM 3167 C C . ALA B 1 208 ? 17.984 5.875 12.492 1 95.12 208 ALA B C 1
ATOM 3169 O O . ALA B 1 208 ? 18.656 6.793 12.992 1 95.12 208 ALA B O 1
ATOM 3170 N N . LEU B 1 209 ? 17.625 5.859 11.234 1 94.69 209 LEU B N 1
ATOM 3171 C CA . LEU B 1 209 ? 17.984 6.945 10.328 1 94.69 209 LEU B CA 1
ATOM 3172 C C . LEU B 1 209 ? 17.344 8.258 10.766 1 94.69 209 LEU B C 1
ATOM 3174 O O . LEU B 1 209 ? 17.969 9.312 10.711 1 94.69 209 LEU B O 1
ATOM 3178 N N . THR B 1 210 ? 16.141 8.172 11.148 1 92.19 210 THR B N 1
ATOM 3179 C CA . THR B 1 210 ? 15.43 9.359 11.602 1 92.19 210 THR B CA 1
ATOM 3180 C C . THR B 1 210 ? 16.062 9.914 12.875 1 92.19 210 THR B C 1
ATOM 3182 O O . THR B 1 210 ? 16.203 11.125 13.031 1 92.19 210 THR B O 1
ATOM 3185 N N . ARG B 1 211 ? 16.5 9.102 13.781 1 90.88 211 ARG B N 1
ATOM 3186 C CA . ARG B 1 211 ? 17.125 9.516 15.031 1 90.88 211 ARG B CA 1
ATOM 3187 C C . ARG B 1 211 ? 18.484 10.164 14.781 1 90.88 211 ARG B C 1
ATOM 3189 O O . ARG B 1 211 ? 18.844 11.125 15.461 1 90.88 211 ARG B O 1
ATOM 3196 N N . LEU B 1 212 ? 19.094 9.648 13.859 1 90.5 212 LEU B N 1
ATOM 3197 C CA . LEU B 1 212 ? 20.438 10.148 13.562 1 90.5 212 LEU B CA 1
ATOM 3198 C C . LEU B 1 212 ? 20.359 11.453 12.781 1 90.5 212 LEU B C 1
ATOM 3200 O O . LEU B 1 212 ? 21.203 12.344 12.969 1 90.5 212 LEU B O 1
ATOM 3204 N N . ALA B 1 213 ? 19.5 11.516 11.867 1 85.62 213 ALA B N 1
ATOM 3205 C CA . ALA B 1 213 ? 19.438 12.656 10.953 1 85.62 213 ALA B CA 1
ATOM 3206 C C . ALA B 1 213 ? 18.719 13.836 11.602 1 85.62 213 ALA B C 1
ATOM 3208 O O . ALA B 1 213 ? 18.984 14.992 11.258 1 85.62 213 ALA B O 1
ATOM 3209 N N . VAL B 1 214 ? 17.734 13.578 12.359 1 72.88 214 VAL B N 1
ATOM 3210 C CA . VAL B 1 214 ? 16.922 14.656 12.914 1 72.88 214 VAL B CA 1
ATOM 3211 C C . VAL B 1 214 ? 17.453 15.039 14.297 1 72.88 214 VAL B C 1
ATOM 3213 O O . VAL B 1 214 ? 17.562 14.18 15.18 1 72.88 214 VAL B O 1
ATOM 3216 N N . SER B 1 215 ? 18.469 16.078 14.312 1 64 215 SER B N 1
ATOM 3217 C CA . SER B 1 215 ? 19.062 16.609 15.531 1 64 215 SER B CA 1
ATOM 3218 C C . SER B 1 215 ? 18.031 16.719 16.656 1 64 215 SER B C 1
ATOM 3220 O O . SER B 1 215 ? 16.844 16.875 16.391 1 64 215 SER B O 1
ATOM 3222 N N . ALA B 1 216 ? 18.375 16.375 17.891 1 55.88 216 ALA B N 1
ATOM 3223 C CA . ALA B 1 216 ? 17.594 16.422 19.125 1 55.88 216 ALA B CA 1
ATOM 3224 C C . ALA B 1 216 ? 16.766 17.688 19.203 1 55.88 216 ALA B C 1
ATOM 3226 O O . ALA B 1 216 ? 15.656 17.688 19.75 1 55.88 216 ALA B O 1
ATOM 3227 N N . GLY B 1 217 ? 17.234 18.719 18.766 1 48.47 217 GLY B N 1
ATOM 3228 C CA . GLY B 1 217 ? 16.531 19.984 18.906 1 48.47 217 GLY B CA 1
ATOM 3229 C C . GLY B 1 217 ? 15.273 20.062 18.078 1 48.47 217 GLY B C 1
ATOM 3230 O O . GLY B 1 217 ? 14.273 20.641 18.516 1 48.47 217 GLY B O 1
ATOM 3231 N N . VAL B 1 218 ? 15.258 19.531 16.875 1 50.34 218 VAL B N 1
ATOM 3232 C CA . VAL B 1 218 ? 14.078 19.547 16.016 1 50.34 218 VAL B CA 1
ATOM 3233 C C . VAL B 1 218 ? 13.055 18.547 16.516 1 50.34 218 VAL B C 1
ATOM 3235 O O . VAL B 1 218 ? 11.852 18.734 16.359 1 50.34 218 VAL B O 1
ATOM 3238 N N . ARG B 1 219 ? 13.555 17.484 17.125 1 48.16 219 ARG B N 1
ATOM 3239 C CA . ARG B 1 219 ? 12.648 16.469 17.656 1 48.16 219 ARG B CA 1
ATOM 3240 C C . ARG B 1 219 ? 11.828 17.031 18.812 1 48.16 219 ARG B C 1
ATOM 3242 O O . ARG B 1 219 ? 10.688 16.609 19.031 1 48.16 219 ARG B O 1
ATOM 3249 N N . ARG B 1 220 ? 12.406 17.969 19.672 1 42.81 220 ARG B N 1
ATOM 3250 C CA . ARG B 1 220 ? 11.781 18.531 20.859 1 42.81 220 ARG B CA 1
ATOM 3251 C C . ARG B 1 220 ? 10.727 19.578 20.5 1 42.81 220 ARG B C 1
ATOM 3253 O O . ARG B 1 220 ? 9.883 19.938 21.312 1 42.81 220 ARG B O 1
ATOM 3260 N N . SER B 1 221 ? 10.812 20.188 19.375 1 41.25 221 SER B N 1
ATOM 3261 C CA . SER B 1 221 ? 9.836 21.234 19.078 1 41.25 221 SER B CA 1
ATOM 3262 C C . SER B 1 221 ? 8.633 20.672 18.328 1 41.25 221 SER B C 1
ATOM 3264 O O . SER B 1 221 ? 7.648 21.391 18.109 1 41.25 221 SER B O 1
ATOM 3266 N N . ALA B 1 222 ? 8.789 19.438 17.781 1 42.19 222 ALA B N 1
ATOM 3267 C CA . ALA B 1 222 ? 7.605 18.891 17.125 1 42.19 222 ALA B CA 1
ATOM 3268 C C . ALA B 1 222 ? 6.805 18.016 18.078 1 42.19 222 ALA B C 1
ATOM 3270 O O . ALA B 1 222 ? 7.383 17.25 18.875 1 42.19 222 ALA B O 1
#

Solvent-accessible surface area (backbone atoms only — not comparable to full-atom values): 21629 Å² total; per-residue (Å²): 138,58,71,65,57,26,32,49,55,34,74,62,37,70,70,41,64,42,69,89,82,3,49,62,44,20,48,50,45,36,49,50,54,36,50,50,28,45,50,53,16,44,67,49,12,42,57,53,10,45,52,31,16,72,70,65,50,60,61,65,60,48,50,51,50,31,52,54,43,56,27,46,26,49,66,42,43,29,51,49,31,30,70,76,67,37,83,59,66,63,26,54,39,49,37,42,22,52,53,23,20,30,44,24,19,54,31,23,19,52,25,39,58,65,49,70,59,62,67,53,50,49,41,47,72,71,63,51,50,68,71,53,41,45,65,68,53,38,41,66,72,18,39,62,46,32,50,49,12,46,45,55,20,45,34,51,28,52,29,53,50,35,57,39,20,78,71,75,38,66,20,41,20,35,33,33,53,51,13,59,75,68,70,32,62,27,37,25,45,34,20,33,48,52,47,34,50,50,24,52,48,50,52,51,52,46,52,52,48,45,61,68,68,44,52,72,68,63,57,72,75,99,139,58,72,65,59,27,33,49,53,35,74,62,36,69,69,41,64,41,68,89,82,2,49,62,44,20,49,50,44,36,50,50,52,34,50,50,28,44,50,53,15,43,68,49,12,42,59,52,10,47,52,30,17,71,70,66,50,60,60,66,61,48,51,51,52,30,50,53,42,56,27,46,24,50,65,42,44,30,53,49,30,30,72,74,68,37,84,59,66,63,26,54,40,49,37,43,20,52,54,23,20,30,44,24,20,54,30,22,21,51,24,41,57,63,47,69,60,63,67,54,50,50,40,48,73,70,63,53,48,69,70,53,41,44,64,69,53,37,41,67,72,18,40,63,45,31,50,50,12,46,45,54,19,46,32,51,28,53,30,52,51,33,59,38,20,77,72,74,38,68,18,41,20,34,32,32,52,50,13,59,74,66,69,32,60,27,37,26,43,35,19,32,50,50,46,35,49,49,24,52,49,50,51,51,51,46,52,52,49,46,60,69,68,45,53,72,71,62,59,70,76,102

pLDDT: mean 92.71, std 9.53, range [41.25, 98.81]

Nearest PDB structures (foldseek):
  7ahc-assembly1_B  TM=8.535E-01  e=2.299E-07  Lactococcus lactis subsp. lactis
  7ahd-assembly1_B  TM=8.683E-01  e=4.912E-07  Lactococcus lactis subsp. lactis
  7ahd-assembly1_A  TM=8.385E-01  e=5.872E-07  Lactococcus lactis subsp. lactis
  7ahh-assembly1_B  TM=8.656E-01  e=1.640E-06  Lactococcus lactis subsp. lactis
  7ahh-assembly1_A  TM=8.695E-01  e=1.749E-05  Lactococcus lactis subsp. lactis